Protein AF-0000000079792478 (afdb_homodimer)

pLDDT: mean 86.26, std 19.4, range [16.58, 98.62]

Organism: Elysia chlorotica (NCBI:txid188477)

Nearest PDB structures (foldseek):
  6vft-assembly1_A  TM=9.071E-01  e=2.127E-34  Homo sapiens
  6vft-assembly1_C  TM=8.953E-01  e=1.620E-33  Homo sapiens
  6vft-assembly2_D  TM=9.079E-01  e=6.856E-33  Homo sapiens
  6vft-assembly2_B  TM=9.081E-01  e=6.856E-33  Homo sapiens
  4zi8-assembly1_A  TM=8.948E-01  e=3.406E-32  Mus musculus

Solvent-accessible surface area (backbone atoms only — not comparable to full-atom values): 41039 Å² total; per-residue (Å²): 134,91,74,82,76,78,72,78,75,78,78,78,75,78,73,74,74,72,75,70,74,64,73,77,62,75,70,73,69,68,43,76,44,69,38,78,38,66,41,59,44,67,40,53,55,62,39,76,53,47,42,48,42,67,69,56,44,44,72,79,74,43,53,78,80,45,56,81,43,34,35,40,43,79,71,68,42,79,84,42,68,68,45,43,46,68,39,37,69,62,30,36,29,26,28,63,37,60,41,51,56,52,78,76,42,43,87,42,78,74,38,72,47,72,38,43,30,40,37,31,37,88,84,44,81,51,30,39,35,41,38,34,38,36,52,38,79,62,49,80,53,52,31,38,54,84,62,67,66,35,81,44,82,42,66,32,34,82,50,53,67,49,76,43,77,48,83,58,64,49,36,68,36,57,45,69,45,28,13,72,70,47,76,47,71,51,61,88,54,77,75,36,61,45,78,46,76,44,76,46,92,76,67,48,65,49,35,26,42,27,32,63,41,58,48,48,36,87,84,53,39,67,50,68,37,33,42,34,35,27,30,62,26,76,65,61,38,58,23,77,31,45,35,40,36,39,38,36,84,53,61,80,45,47,32,39,57,81,52,65,64,44,77,31,66,31,48,34,78,53,52,67,66,38,75,54,45,69,51,59,64,51,36,82,34,64,69,50,25,25,40,58,36,33,38,71,35,92,72,46,48,69,68,53,61,57,35,35,47,56,39,38,78,68,24,36,29,25,28,60,35,85,53,90,52,63,65,69,46,70,46,76,44,39,36,30,34,30,27,56,26,84,68,60,35,63,33,72,29,40,36,35,43,32,30,29,51,73,89,69,63,72,78,80,78,77,76,71,82,128,137,74,85,70,75,78,76,77,73,79,80,80,75,76,74,75,72,74,74,70,73,64,73,77,62,76,68,71,70,66,43,77,44,70,38,76,38,67,41,58,44,68,39,52,54,62,38,76,52,47,42,50,43,66,69,55,44,43,71,79,76,43,54,78,81,44,57,81,44,32,36,40,43,78,72,71,45,77,84,41,70,68,44,43,45,68,39,37,68,64,32,36,29,25,27,62,36,60,41,51,57,50,77,75,42,44,87,41,77,73,36,72,48,73,42,46,32,41,36,29,36,86,84,44,80,52,29,40,36,40,38,34,39,36,53,40,80,64,51,81,51,53,32,37,54,84,64,66,65,36,80,44,81,42,67,34,35,82,50,54,66,50,76,42,78,49,84,58,64,49,34,67,35,57,46,70,45,29,13,71,68,47,76,47,73,51,62,89,55,79,76,37,60,44,75,46,76,43,76,45,92,75,69,47,65,49,33,26,42,26,32,63,41,58,48,49,35,86,84,53,39,68,48,70,36,33,42,36,34,28,30,61,26,77,65,61,39,59,24,78,32,46,35,39,35,39,38,36,83,55,60,81,45,48,33,40,59,81,50,65,65,43,78,31,65,31,48,34,78,52,52,68,65,38,74,53,45,68,51,58,62,50,37,81,34,62,67,50,25,24,41,59,36,32,39,70,35,92,70,46,46,70,66,53,60,56,36,36,44,56,38,36,79,68,25,37,28,24,30,60,35,86,53,89,51,65,63,70,47,70,45,76,42,40,35,29,32,30,26,56,26,84,67,60,35,64,32,71,28,40,36,34,41,32,31,31,50,73,89,70,62,72,77,80,76,74,79,70,82,127

Secondary structure (DSSP, 8-state):
------------------------------EEEEEEEEEETTPPTT-EEEEHHHHTTGGGTS-HHHHTT-EEEE-S-TTTTTTEEE-TTT-EEEESS---HHHHHTT-S--EEEEEEEEE-SS-EEEEEEEEEEEEP-S-S--EESSSSEEEEEE-BS--S-EEEE--EE----SGGGS--EEEEEESSTTTEEEEEEE-TTS-EEEEEEE-S-B-TTT--EEEEEEEEE---SS--EEEEEEEEEEEP-S----EES-SEEEEEEETTPPTT-EEEE--EE-SS-GGGG--EEEE-TT--HHHHHHEEE-TTT-EEEE-S-----TT-EEEEEEEEE---SS--EEEEEEEEEEE-GGG----------/------------------------------EEEEEEEEEETTPPTT-EEEEHHHHTTGGGTS-HHHHTT-EEEE-S-TTTTTTEEE-TTT-EEEESS---HHHHHTT-S--EEEEEEEEE-SS-EEEEEEEEEEEE--S-S--EESSSSEEEEEE-BS--S-EEEE--EE----SGGGS--EEEEEESSTTTEEEEEEE-TTS-EEEEEEE-S-B-TTT--EEEEEEEEE---SS--EEEEEEEEEEEP-S----EES-SEEEEEEETTPPTT-EEEE--EE-SS-GGGG--EEEE-TT--HHHHHHEEE-TTT-EEEE-S-----TT-EEEEEEEEE---SS--EEEEEEEEEEE-GGG----------

Foldseek 3Di:
DDDDPDPPPPDPPVPPPPPPPPPPPPPLPADEAEFEWEDEAQPAFFAWGDAPCVRRVCPVQDDPVQQQFKFKDWDDFVLAPQFWDADGRGGIITGHHGDDQCVSVPQDLWDKGWTKMWMATPVGTRHIYIYIYTYDWALPWEWDDPDAAAEAEAEQDQDWFDWAWDAGTFTRTNDQLSTFDDKDKAFPPPPQKDWDWDADPVRGITIIITGHGGDDCLVPFKGKMKMKTWGRGVVIHIDIGIYIYGYAYALPWAWAWPDQEAEWEDELQADFFDFGDFTDTFTSTDDQSTQKFKFWDPVADPVCVQQWGAGGRTRTIGGHDRRPDDFFDKGKTKMKIWGRHVVIHMDIHIYMYGHHHVVPDPPPPPPPDD/DCPPPPPPPPDPPPPPPPPPPPPVPPPLPADEAEFEWEDEAQPAFFAWGDFPCVRRVCPVQDDPVQQQQKFKDWDDDVLAVQFWDADGRGGIITGHHGDDQCVSVPQDLWDKDWTKMWMAGPVGGRHIYIYMYTYDWALPWEWDDPDAAAEAEAEQDQDWFDWDWDAGTFTRTNDQLSTFDDKDKAFPPPPQKDWDWDADPVRGITIIITGHGGDDCLVPFKGKMKMKTWGRGVVIHIDIGIYIYGYAYALPWAWAWPDQEAEWEDELQADFFDFGDFTDTFTSTDDQSTQKFKFWDPPADPVCVQQWGAGGRTRTIGGHDRRPDDFFDKGKTKMKIWGRHVVIHMDIHIYMYGHHHPVPDPPPPPPPPD

Sequence (740 aa):
MAKVHNLNCPVFVICVYVLILMPFHGAIGEMFKHVEFRIKEQAASGTLVGSILEEAELSKEVSPGELSTLNFNIVDDRQFASLFSINSDNGDVHTTAMIDREAVCLMRKECVFDFRVSVTSTQKFVGFVAVRIVIEDINDNYPRFRNNPINLIIPESPNVNVEYKIEGATDPDSDELNSVRKYEMRSSYAGMFELKAEKKLDGSWDLSLLNLQPLDREDKDRYTLYVIAKDEGNPPLSGTATVNIEVTDINDNSPEFTENLYEVPVPEEAAIGAVVGQVKATDLDVGANGNVTYSFSPSVSAQVRDLFTIDPGTGRIRVKSDLRYEAGSTFETIVSANDAGNPPRQSQAFLVLKIVDVGNTAPRVSVSPIMAKVHNLNCPVFVICVYVLILMPFHGAIGEMFKHVEFRIKEQAASGTLVGSILEEAELSKEVSPGELSTLNFNIVDDRQFASLFSINSDNGDVHTTAMIDREAVCLMRKECVFDFRVSVTSTQKFVGFVAVRIVIEDINDNYPRFRNNPINLIIPESPNVNVEYKIEGATDPDSDELNSVRKYEMRSSYAGMFELKAEKKLDGSWDLSLLNLQPLDREDKDRYTLYVIAKDEGNPPLSGTATVNIEVTDINDNSPEFTENLYEVPVPEEAAIGAVVGQVKATDLDVGANGNVTYSFSPSVSAQVRDLFTIDPGTGRIRVKSDLRYEAGSTFETIVSANDAGNPPRQSQAFLVLKIVDVGNTAPRVSVSPI

Radius of gyration: 51.16 Å; Cα contacts (8 Å, |Δi|>4): 1666; chains: 2; bounding box: 130×165×105 Å

InterPro domains:
  IPR002126 Cadherin-like [PF00028] (154-248)
  IPR002126 Cadherin-like [PF00028] (262-355)
  IPR002126 Cadherin-like [PR00205] (82-101)
  IPR002126 Cadherin-like [PR00205] (145-174)
  IPR002126 Cadherin-like [PR00205] (222-234)
  IPR002126 Cadherin-like [PR00205] (236-255)
  IPR002126 Cadherin-like [PR00205] (255-268)
  IPR002126 Cadherin-like [PR00205] (313-339)
  IPR002126 Cadherin-like [PR00205] (347-364)
  IPR002126 Cadherin-like [PS50268] (36-145)
  IPR002126 Cadherin-like [PS50268] (146-257)
  IPR002126 Cadherin-like [PS50268] (258-365)
  IPR002126 Cadherin-like [SM00112] (56-143)
  IPR002126 Cadherin-like [SM00112] (167-255)
  IPR002126 Cadherin-like [SM00112] (279-363)
  IPR013164 Cadherin, N-terminal [PF08266] (35-119)
  IPR015919 Cadherin-like superfamily [SSF49313] (76-157)
  IPR015919 Cadherin-like superfamily [SSF49313] (138-249)
  IPR015919 Cadherin-like superfamily [S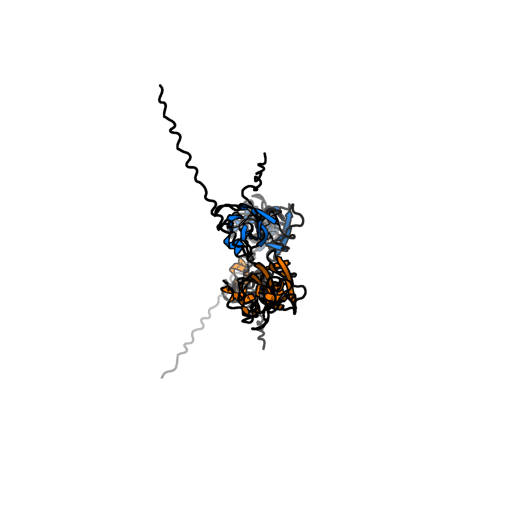SF49313] (245-366)
  IPR020894 Cadherin conserved site [PS00232] (245-255)

Structure (mmCIF, N/CA/C/O backbone):
data_AF-0000000079792478-model_v1
#
loop_
_entity.id
_entity.type
_entity.pdbx_description
1 polymer 'Cadherin domain-containing protein'
#
loop_
_atom_site.group_PDB
_atom_site.id
_atom_site.type_symbol
_atom_site.label_atom_id
_atom_site.label_alt_id
_atom_site.label_comp_id
_atom_site.label_asym_id
_atom_site.label_entity_id
_atom_site.label_seq_id
_atom_site.pdbx_PDB_ins_code
_atom_site.Cartn_x
_atom_site.Cartn_y
_atom_site.Cartn_z
_atom_site.occupancy
_atom_site.B_iso_or_equiv
_atom_site.auth_seq_id
_atom_site.auth_comp_id
_atom_site.auth_asym_id
_atom_site.auth_atom_id
_atom_site.pdbx_PDB_model_num
ATOM 1 N N . MET A 1 1 ? 62.375 79.562 -11.258 1 19.34 1 MET A N 1
ATOM 2 C CA . MET A 1 1 ? 61.969 80.875 -10.805 1 19.34 1 MET A CA 1
ATOM 3 C C . MET A 1 1 ? 61.031 80.812 -9.617 1 19.34 1 MET A C 1
ATOM 5 O O . MET A 1 1 ? 60.438 79.75 -9.375 1 19.34 1 MET A O 1
ATOM 9 N N . ALA A 1 2 ? 60.531 81.938 -9.32 1 17.8 2 ALA A N 1
ATOM 10 C CA . ALA A 1 2 ? 60.125 82.625 -8.102 1 17.8 2 ALA A CA 1
ATOM 11 C C . ALA A 1 2 ? 58.906 82 -7.48 1 17.8 2 ALA A C 1
ATOM 13 O O . ALA A 1 2 ? 57.906 81.75 -8.156 1 17.8 2 ALA A O 1
ATOM 14 N N . LYS A 1 3 ? 59.25 81.438 -6.289 1 21.86 3 LYS A N 1
ATOM 15 C CA . LYS A 1 3 ? 59 80.75 -5.039 1 21.86 3 LYS A CA 1
ATOM 16 C C . LYS A 1 3 ? 57.781 81.375 -4.324 1 21.86 3 LYS A C 1
ATOM 18 O O . LYS A 1 3 ? 56.906 80.625 -3.834 1 21.86 3 LYS A O 1
ATOM 23 N N . VAL A 1 4 ? 57.75 82.688 -3.971 1 23.75 4 VAL A N 1
ATOM 24 C CA . VAL A 1 4 ? 57.406 82.938 -2.572 1 23.75 4 VAL A CA 1
ATOM 25 C C . VAL A 1 4 ? 55.906 83.188 -2.465 1 23.75 4 VAL A C 1
ATOM 27 O O . VAL A 1 4 ? 55.375 84.125 -3.045 1 23.75 4 VAL A O 1
ATOM 30 N N . HIS A 1 5 ? 55.094 82.125 -2.387 1 25.31 5 HIS A N 1
ATOM 31 C CA . HIS A 1 5 ? 53.656 82.062 -2.285 1 25.31 5 HIS A CA 1
ATOM 32 C C . HIS A 1 5 ? 53.156 82.812 -1.071 1 25.31 5 HIS A C 1
ATOM 34 O O . HIS A 1 5 ? 53.562 82.562 0.056 1 25.31 5 HIS A O 1
ATOM 40 N N . ASN A 1 6 ? 53.094 84.188 -1.291 1 22.09 6 ASN A N 1
ATOM 41 C CA . ASN A 1 6 ? 52.781 85.188 -0.249 1 22.09 6 ASN A CA 1
ATOM 42 C C . ASN A 1 6 ? 51.594 84.688 0.608 1 22.09 6 ASN A C 1
ATOM 44 O O . ASN A 1 6 ? 50.625 84.188 0.086 1 22.09 6 ASN A O 1
ATOM 48 N N . LEU A 1 7 ? 51.812 84.5 1.947 1 26.91 7 LEU A N 1
ATOM 49 C CA . LEU A 1 7 ? 51.312 84 3.238 1 26.91 7 LEU A CA 1
ATOM 50 C C . LEU A 1 7 ? 50.188 84.875 3.73 1 26.91 7 LEU A C 1
ATOM 52 O O . LEU A 1 7 ? 50.406 85.875 4.457 1 26.91 7 LEU A O 1
ATOM 56 N N . ASN A 1 8 ? 49.531 85.688 2.684 1 25.39 8 ASN A N 1
ATOM 57 C CA . ASN A 1 8 ? 48.812 86.75 3.402 1 25.39 8 ASN A CA 1
ATOM 58 C C . ASN A 1 8 ? 47.906 86.125 4.492 1 25.39 8 ASN A C 1
ATOM 60 O O . ASN A 1 8 ? 47.281 85.125 4.293 1 25.39 8 ASN A O 1
ATOM 64 N N . CYS A 1 9 ? 48.188 86.438 5.766 1 25.25 9 CYS A N 1
ATOM 65 C CA . CYS A 1 9 ? 47.812 86.125 7.125 1 25.25 9 CYS A CA 1
ATOM 66 C C . CYS A 1 9 ? 46.312 86.438 7.355 1 25.25 9 CYS A C 1
ATOM 68 O O . CYS A 1 9 ? 45.906 87.562 7.234 1 25.25 9 CYS A O 1
ATOM 70 N N . PRO A 1 10 ? 45.406 85.562 6.863 1 28.14 10 PRO A N 1
ATOM 71 C CA . PRO A 1 10 ? 43.969 85.875 6.98 1 28.14 10 PRO A CA 1
ATOM 72 C C . PRO A 1 10 ? 43.594 86.312 8.398 1 28.14 10 PRO A C 1
ATOM 74 O O . PRO A 1 10 ? 44.188 85.812 9.367 1 28.14 10 PRO A O 1
ATOM 77 N N . VAL A 1 11 ? 43.25 87.625 8.586 1 31.31 11 VAL A N 1
ATOM 78 C CA . VAL A 1 11 ? 42.812 88.375 9.773 1 31.31 11 VAL A CA 1
ATOM 79 C C . VAL A 1 11 ? 41.781 87.5 10.531 1 31.31 11 VAL A C 1
ATOM 81 O O . VAL A 1 11 ? 40.938 86.875 9.914 1 31.31 11 VAL A O 1
ATOM 84 N N . PHE A 1 12 ? 42.094 87.188 11.781 1 29.05 12 PHE A N 1
ATOM 85 C CA . PHE A 1 12 ? 41.438 86.438 12.875 1 29.05 12 PHE A CA 1
ATOM 86 C C . PHE A 1 12 ? 40.125 87.125 13.266 1 29.05 12 PHE A C 1
ATOM 88 O O . PHE A 1 12 ? 40.125 88.25 13.852 1 29.05 12 PHE A O 1
ATOM 95 N N . VAL A 1 13 ? 39.188 87.312 12.312 1 29.23 13 VAL A N 1
ATOM 96 C CA . VAL A 1 13 ? 37.969 88 12.789 1 29.23 13 VAL A CA 1
ATOM 97 C C . VAL A 1 13 ? 37.438 87.25 14.016 1 29.23 13 VAL A C 1
ATOM 99 O O . VAL A 1 13 ? 37.219 86 13.977 1 29.23 13 VAL A O 1
ATOM 102 N N . ILE A 1 14 ? 37.75 87.812 15.195 1 29.61 14 ILE A N 1
ATOM 103 C CA . ILE A 1 14 ? 37.25 87.312 16.484 1 29.61 14 ILE A CA 1
ATOM 104 C C . ILE A 1 14 ? 35.719 87.25 16.453 1 29.61 14 ILE A C 1
ATOM 106 O O . ILE A 1 14 ? 35.031 88.25 16.234 1 29.61 14 ILE A O 1
ATOM 110 N N . CYS A 1 15 ? 35.188 86.188 15.789 1 27.81 15 CYS A N 1
ATOM 111 C CA . CYS A 1 15 ? 33.75 86 15.859 1 27.81 15 CYS A CA 1
ATOM 112 C C . CYS A 1 15 ? 33.25 86 17.297 1 27.81 15 CYS A C 1
ATOM 114 O O . CYS A 1 15 ? 33.656 85.125 18.094 1 27.81 15 CYS A O 1
ATOM 116 N N . VAL A 1 16 ? 33.156 87.188 17.844 1 32.28 16 VAL A N 1
ATOM 117 C CA . VAL A 1 16 ? 32.5 87.375 19.141 1 32.28 16 VAL A CA 1
ATOM 118 C C . VAL A 1 16 ? 31.234 86.5 19.172 1 32.28 16 VAL A C 1
ATOM 120 O O . VAL A 1 16 ? 30.312 86.75 18.391 1 32.28 16 VAL A O 1
ATOM 123 N N . TYR A 1 17 ? 31.391 85.25 19.516 1 29.89 17 TYR A N 1
ATOM 124 C CA . TYR A 1 17 ? 30.234 84.375 19.828 1 29.89 17 TYR A CA 1
ATOM 125 C C . TYR A 1 17 ? 29.344 85.062 20.875 1 29.89 17 TYR A C 1
ATOM 127 O O . TYR A 1 17 ? 29.766 85.25 22.016 1 29.89 17 TYR A O 1
ATOM 135 N N . VAL A 1 18 ? 28.656 86.125 20.453 1 34.81 18 VAL A N 1
ATOM 136 C CA . VAL A 1 18 ? 27.641 86.562 21.406 1 34.81 18 VAL A CA 1
ATOM 137 C C . VAL A 1 18 ? 26.859 85.375 21.938 1 34.81 18 VAL A C 1
ATOM 139 O O . VAL A 1 18 ? 26.219 84.688 21.172 1 34.81 18 VAL A O 1
ATOM 142 N N . LEU A 1 19 ? 27.312 84.875 23.062 1 32.97 19 LEU A N 1
ATOM 143 C CA . LEU A 1 19 ? 26.5 83.938 23.859 1 32.97 19 LEU A CA 1
ATOM 144 C C . LEU A 1 19 ? 25.078 84.5 24.047 1 32.97 19 LEU A C 1
ATOM 146 O O . LEU A 1 19 ? 24.875 85.5 24.734 1 32.97 19 LEU A O 1
ATOM 150 N N . ILE A 1 20 ? 24.375 84.625 22.953 1 35.34 20 ILE A N 1
ATOM 151 C CA . ILE A 1 20 ? 22.969 84.875 23.203 1 35.34 20 ILE A CA 1
ATOM 152 C C . ILE A 1 20 ? 22.453 83.938 24.312 1 35.34 20 ILE A C 1
ATOM 154 O O . ILE A 1 20 ? 22.453 82.75 24.156 1 35.34 20 ILE A O 1
ATOM 158 N N . LEU A 1 21 ? 22.672 84.375 25.562 1 34.94 21 LEU A N 1
ATOM 159 C CA . LEU A 1 21 ? 21.938 83.75 26.672 1 34.94 21 LEU A CA 1
ATOM 160 C C . LEU A 1 21 ? 20.484 83.5 26.281 1 34.94 21 LEU A C 1
ATOM 162 O O . LEU A 1 21 ? 19.703 84.438 26.094 1 34.94 21 LEU A O 1
ATOM 166 N N . MET A 1 22 ? 20.281 82.562 25.406 1 37.59 22 MET A N 1
ATOM 167 C CA . MET A 1 22 ? 18.875 82.25 25.328 1 37.59 22 MET A CA 1
ATOM 168 C C . MET A 1 22 ? 18.266 82.062 26.734 1 37.59 22 MET A C 1
ATOM 170 O O . MET A 1 22 ? 18.844 81.438 27.594 1 37.59 22 MET A O 1
ATOM 174 N N . PRO A 1 23 ? 17.531 83.062 27.219 1 41.12 23 PRO A N 1
ATOM 175 C CA . PRO A 1 23 ? 16.906 82.812 28.516 1 41.12 23 PRO A CA 1
ATOM 176 C C . PRO A 1 23 ? 16.469 81.375 28.672 1 41.12 23 PRO A C 1
ATOM 178 O O . PRO A 1 23 ? 16.016 80.75 27.703 1 41.12 23 PRO A O 1
ATOM 181 N N . PHE A 1 24 ? 17.172 80.625 29.5 1 38.22 24 PHE A N 1
ATOM 182 C CA . PHE A 1 24 ? 16.562 79.438 29.984 1 38.22 24 PHE A CA 1
ATOM 183 C C . PHE A 1 24 ? 15.086 79.625 30.281 1 38.22 24 PHE A C 1
ATOM 185 O O . PHE A 1 24 ? 14.727 80.25 31.281 1 38.22 24 PHE A O 1
ATOM 192 N N . HIS A 1 25 ? 14.32 80.062 29.391 1 39.28 25 HIS A N 1
ATOM 193 C CA . HIS A 1 25 ? 12.93 79.812 29.75 1 39.28 25 HIS A CA 1
ATOM 194 C C . HIS A 1 25 ? 12.758 78.5 30.516 1 39.28 25 HIS A C 1
ATOM 196 O O . HIS A 1 25 ? 13.406 77.5 30.188 1 39.28 25 HIS A O 1
ATOM 202 N N . GLY A 1 26 ? 12.5 78.562 31.781 1 39.72 26 GLY A N 1
ATOM 203 C CA . GLY A 1 26 ? 12.047 77.375 32.562 1 39.72 26 GLY A CA 1
ATOM 204 C C . GLY A 1 26 ? 11.391 76.312 31.734 1 39.72 26 GLY A C 1
ATOM 205 O O . GLY A 1 26 ? 10.414 76.562 31.016 1 39.72 26 GLY A O 1
ATOM 206 N N . ALA A 1 27 ? 12.125 75.5 31.141 1 45.47 27 ALA A N 1
ATOM 207 C CA . ALA A 1 27 ? 11.594 74.25 30.594 1 45.47 27 ALA A CA 1
ATOM 208 C C . ALA A 1 27 ? 10.391 73.812 31.406 1 45.47 27 ALA A C 1
ATOM 210 O O . ALA A 1 27 ? 10.539 73.312 32.531 1 45.47 27 ALA A O 1
ATOM 211 N N . ILE A 1 28 ? 9.375 74.562 31.594 1 47.78 28 ILE A N 1
ATOM 212 C CA . ILE A 1 28 ? 8.195 73.875 32.125 1 47.78 28 ILE A CA 1
ATOM 213 C C . ILE A 1 28 ? 8.18 72.438 31.641 1 47.78 28 ILE A C 1
ATOM 215 O O . ILE A 1 28 ? 8.156 72.188 30.438 1 47.78 28 ILE A O 1
ATOM 219 N N . GLY A 1 29 ? 8.914 71.625 32.25 1 56.91 29 GLY A N 1
ATOM 220 C CA . GLY A 1 29 ? 9.039 70.188 32.031 1 56.91 29 GLY A CA 1
ATOM 221 C C . GLY A 1 29 ? 7.762 69.5 31.516 1 56.91 29 GLY A C 1
ATOM 222 O O . GLY A 1 29 ? 6.73 69.562 32.188 1 56.91 29 GLY A O 1
ATOM 223 N N . GLU A 1 30 ? 7.668 69.5 30.25 1 74.31 30 GLU A N 1
ATOM 224 C CA . GLU A 1 30 ? 6.551 68.812 29.609 1 74.31 30 GLU A CA 1
ATOM 225 C C . GLU A 1 30 ? 6.34 67.438 30.219 1 74.31 30 GLU A C 1
ATOM 227 O O . GLU A 1 30 ? 7.293 66.625 30.406 1 74.31 30 GLU A O 1
ATOM 232 N N . MET A 1 31 ? 5.18 67.188 30.875 1 82.81 31 MET A N 1
ATOM 233 C CA . MET A 1 31 ? 4.797 65.938 31.469 1 82.81 31 MET A CA 1
ATOM 234 C C . MET A 1 31 ? 4.625 64.875 30.391 1 82.81 31 MET A C 1
ATOM 236 O O . MET A 1 31 ? 4.141 65.125 29.297 1 82.81 31 MET A O 1
ATOM 240 N N . PHE A 1 32 ? 5.336 63.75 30.516 1 85.88 32 PHE A N 1
ATOM 241 C CA . PHE A 1 32 ? 5.07 62.562 29.703 1 85.88 32 PHE A CA 1
ATOM 242 C C . PHE A 1 32 ? 4.652 61.406 30.578 1 85.88 32 PHE A C 1
ATOM 244 O O . PHE A 1 32 ? 5.41 60.969 31.438 1 85.88 32 PHE A O 1
ATOM 251 N N . LYS A 1 33 ? 3.377 61.031 30.531 1 94.12 33 LYS A N 1
ATOM 252 C CA . LYS A 1 33 ? 2.832 59.875 31.281 1 94.12 33 LYS A CA 1
ATOM 253 C C . LYS A 1 33 ? 2.354 58.781 30.344 1 94.12 33 LYS A C 1
ATOM 255 O O . LYS A 1 33 ? 2.184 59.031 29.141 1 94.12 33 LYS A O 1
ATOM 260 N N . HIS A 1 34 ? 2.342 57.625 30.906 1 95.25 34 HIS A N 1
ATOM 261 C CA . HIS A 1 34 ? 1.816 56.5 30.172 1 95.25 34 HIS A CA 1
ATOM 262 C C . HIS A 1 34 ? 0.675 55.812 30.938 1 95.25 34 HIS A C 1
ATOM 264 O O . HIS A 1 34 ? 0.744 55.656 32.156 1 95.25 34 HIS A O 1
ATOM 270 N N . VAL A 1 35 ? -0.409 55.594 30.172 1 96.5 35 VAL A N 1
ATOM 271 C CA . VAL A 1 35 ? -1.519 54.875 30.781 1 96.5 35 VAL A CA 1
ATOM 272 C C . VAL A 1 35 ? -1.908 53.688 29.906 1 96.5 35 VAL A C 1
ATOM 274 O O . VAL A 1 35 ? -1.789 53.75 28.688 1 96.5 35 VAL A O 1
ATOM 277 N N . GLU A 1 36 ? -2.311 52.625 30.531 1 96.5 36 GLU A N 1
ATOM 278 C CA . GLU A 1 36 ? -2.795 51.406 29.844 1 96.5 36 GLU A CA 1
ATOM 279 C C . GLU A 1 36 ? -4.199 51.031 30.312 1 96.5 36 GLU A C 1
ATOM 281 O O . GLU A 1 36 ? -4.465 51 31.516 1 96.5 36 GLU A O 1
ATOM 286 N N . PHE A 1 37 ? -5.078 50.969 29.328 1 96.62 37 PHE A N 1
ATOM 287 C CA . PHE A 1 37 ? -6.426 50.469 29.609 1 96.62 37 PHE A CA 1
ATOM 288 C C . PHE A 1 37 ? -6.66 49.125 28.984 1 96.62 37 PHE A C 1
ATOM 290 O O . PHE A 1 37 ? -6.027 48.75 27.984 1 96.62 37 PHE A O 1
ATOM 297 N N . ARG A 1 38 ? -7.535 48.344 29.625 1 96.25 38 ARG A N 1
ATOM 298 C CA . ARG A 1 38 ? -7.953 47.062 29.094 1 96.25 38 ARG A CA 1
ATOM 299 C C . ARG A 1 38 ? -9.469 47 28.953 1 96.25 38 ARG A C 1
ATOM 301 O O . ARG A 1 38 ? -10.203 47.469 29.828 1 96.25 38 ARG A O 1
ATOM 308 N N . ILE A 1 39 ? -9.844 46.5 27.812 1 95.44 39 ILE A N 1
ATOM 309 C CA . ILE A 1 39 ? -11.273 46.344 27.594 1 95.44 39 ILE A CA 1
ATOM 310 C C . ILE A 1 39 ? -11.531 45.031 26.844 1 95.44 39 ILE A C 1
ATOM 312 O O . ILE A 1 39 ? -10.75 44.656 25.969 1 95.44 39 ILE A O 1
ATOM 316 N N . LYS A 1 40 ? -12.648 44.312 27.234 1 95.06 40 LYS A N 1
ATOM 317 C CA . LYS A 1 40 ? -13.047 43.125 26.5 1 95.06 40 LYS A CA 1
ATOM 318 C C . LYS A 1 40 ? -13.719 43.5 25.172 1 95.06 40 LYS A C 1
ATOM 320 O O . LYS A 1 40 ? -14.453 44.469 25.094 1 95.06 40 LYS A O 1
ATOM 325 N N . GLU A 1 41 ? -13.422 42.719 24.203 1 94.12 41 GLU A N 1
ATOM 326 C CA . GLU A 1 41 ? -14.164 42.938 22.953 1 94.12 41 GLU A CA 1
ATOM 327 C C . GLU A 1 41 ? -15.664 42.75 23.172 1 94.12 41 GLU A C 1
ATOM 329 O O . GLU A 1 41 ? -16.094 42.281 24.234 1 94.12 41 GLU A O 1
ATOM 334 N N . GLN A 1 42 ? -16.516 43.188 22.203 1 93.25 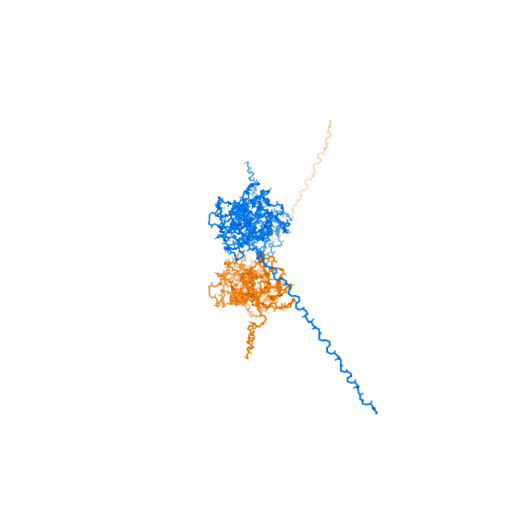42 GLN A N 1
ATOM 335 C CA . GLN A 1 42 ? -17.969 43.094 22.172 1 93.25 42 GLN A CA 1
ATOM 336 C C . GLN A 1 42 ? -18.594 44.031 23.219 1 93.25 42 GLN A C 1
ATOM 338 O O . GLN A 1 42 ? -19.781 43.906 23.547 1 93.25 42 GLN A O 1
ATOM 343 N N . ALA A 1 43 ? -17.688 44.812 23.812 1 93.19 43 ALA A N 1
ATOM 344 C CA . ALA A 1 43 ? -18.281 45.875 24.625 1 93.19 43 ALA A CA 1
ATOM 345 C C . ALA A 1 43 ? -19.109 46.812 23.766 1 93.19 43 ALA A C 1
ATOM 347 O O . ALA A 1 43 ? -18.734 47.156 22.641 1 93.19 43 ALA A O 1
ATOM 348 N N . ALA A 1 44 ? -20.188 47.25 24.281 1 93.5 44 ALA A N 1
ATOM 349 C CA . ALA A 1 44 ? -21.109 48.094 23.516 1 93.5 44 ALA A CA 1
ATOM 350 C C . ALA A 1 44 ? -20.5 49.469 23.219 1 93.5 44 ALA A C 1
ATOM 352 O O . ALA A 1 44 ? -19.578 49.906 23.906 1 93.5 44 ALA A O 1
ATOM 353 N N . SER A 1 45 ? -21 50.062 22.156 1 93.25 45 SER A N 1
ATOM 354 C CA . SER A 1 45 ? -20.625 51.469 21.906 1 93.25 45 SER A CA 1
ATOM 355 C C . SER A 1 45 ? -20.953 52.344 23.094 1 93.25 45 SER A C 1
ATOM 357 O O . SER A 1 45 ? -22.016 52.219 23.719 1 93.25 45 SER A O 1
ATOM 359 N N . GLY A 1 46 ? -20.062 53.188 23.375 1 94.25 46 GLY A N 1
ATOM 360 C CA . GLY A 1 46 ? -20.266 54.094 24.469 1 94.25 46 GLY A CA 1
ATOM 361 C C . GLY A 1 46 ? -19.719 53.594 25.797 1 94.25 46 GLY A C 1
ATOM 362 O O . GLY A 1 46 ? -19.828 54.281 26.812 1 94.25 46 GLY A O 1
ATOM 363 N N . THR A 1 47 ? -19.188 52.469 25.797 1 95.75 47 THR A N 1
ATOM 364 C CA . THR A 1 47 ? -18.641 51.875 27.016 1 95.75 47 THR A CA 1
ATOM 365 C C . THR A 1 47 ? -17.406 52.656 27.484 1 95.75 47 THR A C 1
ATOM 367 O O . THR A 1 47 ? -16.562 53.031 26.672 1 95.75 47 THR A O 1
ATOM 370 N N . LEU A 1 48 ? -17.328 52.969 28.766 1 96.88 48 LEU A N 1
ATOM 371 C CA . LEU A 1 48 ? -16.172 53.625 29.344 1 96.88 48 LEU A CA 1
ATOM 372 C C . LEU A 1 48 ? -14.977 52.688 29.406 1 96.88 48 LEU A C 1
ATOM 374 O O . LEU A 1 48 ? -15.055 51.625 30.016 1 96.88 48 LEU A O 1
ATOM 378 N N . VAL A 1 49 ? -13.984 53.031 28.781 1 96.44 49 VAL A N 1
ATOM 379 C CA . VAL A 1 49 ? -12.758 52.25 28.766 1 96.44 49 VAL A CA 1
ATOM 380 C C . VAL A 1 49 ? -11.906 52.625 29.984 1 96.44 49 VAL A C 1
ATOM 382 O O . VAL A 1 49 ? -11.375 51.75 30.672 1 96.44 49 VAL A O 1
ATOM 385 N N . GLY A 1 50 ? -11.742 53.875 30.203 1 96.62 50 GLY A N 1
ATOM 386 C CA . GLY A 1 50 ? -11 54.406 31.328 1 96.62 50 GLY A CA 1
ATOM 387 C C . GLY A 1 50 ? -10.898 55.938 31.312 1 96.62 50 GLY A C 1
ATOM 388 O O . GLY A 1 50 ? -11.336 56.562 30.359 1 96.62 50 GLY A O 1
ATOM 389 N N . SER A 1 51 ? -10.352 56.469 32.438 1 96.81 51 SER A N 1
ATOM 390 C CA . SER A 1 51 ? -10.148 57.906 32.562 1 96.81 51 SER A CA 1
ATOM 391 C C . SER A 1 51 ? -8.664 58.25 32.562 1 96.81 51 SER A C 1
ATOM 393 O O . SER A 1 51 ? -7.934 57.875 33.469 1 96.81 51 SER A O 1
ATOM 395 N N . ILE A 1 52 ? -8.297 59.031 31.625 1 96 52 ILE A N 1
ATOM 396 C CA . ILE A 1 52 ? -6.906 59.469 31.531 1 96 52 ILE A CA 1
ATOM 397 C C . ILE A 1 52 ? -6.543 60.312 32.75 1 96 52 ILE A C 1
ATOM 399 O O . ILE A 1 52 ? -5.457 60.156 33.312 1 96 52 ILE A O 1
ATOM 403 N N . LEU A 1 53 ? -7.48 61.156 33.156 1 95.31 53 LEU A N 1
ATOM 404 C CA . LEU A 1 53 ? -7.266 62.031 34.281 1 95.31 53 LEU A CA 1
ATOM 405 C C . LEU A 1 53 ? -6.891 61.25 35.531 1 95.31 53 LEU A C 1
ATOM 407 O O . LEU A 1 53 ? -5.93 61.562 36.219 1 95.31 53 LEU A O 1
ATOM 411 N N . GLU A 1 54 ? -7.66 60.281 35.781 1 95.12 54 GLU A N 1
ATOM 412 C CA . GLU A 1 54 ? -7.477 59.469 36.969 1 95.12 54 GLU A CA 1
ATOM 413 C C . GLU A 1 54 ? -6.238 58.562 36.844 1 95.12 54 GLU A C 1
ATOM 415 O O . GLU A 1 54 ? -5.41 58.531 37.781 1 95.12 54 GLU A O 1
ATOM 420 N N . GLU A 1 55 ? -6.082 57.875 35.75 1 96 55 GLU A N 1
ATOM 421 C CA . GLU A 1 55 ? -5.039 56.875 35.594 1 96 55 GLU A CA 1
ATOM 422 C C . GLU A 1 55 ? -3.658 57.531 35.5 1 96 55 GLU A C 1
ATOM 424 O O . GLU A 1 55 ? -2.668 56.969 35.969 1 96 55 GLU A O 1
ATOM 429 N N . ALA A 1 56 ? -3.623 58.625 34.875 1 94.88 56 ALA A N 1
ATOM 430 C CA . ALA A 1 56 ? -2.355 59.344 34.75 1 94.88 56 ALA A CA 1
ATOM 431 C C . ALA A 1 56 ? -2.09 60.219 36 1 94.88 56 ALA A C 1
ATOM 433 O O . ALA A 1 56 ? -1.054 60.875 36.062 1 94.88 56 ALA A O 1
ATOM 434 N N . GLU A 1 57 ? -3.029 60.312 36.906 1 93.5 57 GLU A N 1
ATOM 435 C CA . GLU A 1 57 ? -2.912 61.125 38.125 1 93.5 57 GLU A CA 1
ATOM 436 C C . GLU A 1 57 ? -2.578 62.562 37.812 1 93.5 57 GLU A C 1
ATOM 438 O O . GLU A 1 57 ? -1.637 63.125 38.375 1 93.5 57 GLU A O 1
ATOM 443 N N . LEU A 1 58 ? -3.301 63.062 37.031 1 92.56 58 LEU A N 1
ATOM 444 C CA . LEU A 1 58 ? -3.002 64.438 36.562 1 92.56 58 LEU A CA 1
ATOM 445 C C . LEU A 1 58 ? -3.273 65.438 37.688 1 92.56 58 LEU A C 1
ATOM 447 O O . LEU A 1 58 ? -2.773 66.562 37.625 1 92.56 58 LEU A O 1
ATOM 451 N N . SER A 1 59 ? -4.074 65.125 38.656 1 89.5 59 SER A N 1
ATOM 452 C CA . SER A 1 59 ? -4.352 66 39.781 1 89.5 59 SER A CA 1
ATOM 453 C C . SER A 1 59 ? -3.074 66.375 40.562 1 89.5 59 SER A C 1
ATOM 455 O O . SER A 1 59 ? -3.016 67.375 41.25 1 89.5 59 SER A O 1
ATOM 457 N N . LYS A 1 60 ? -2.145 65.5 40.344 1 90.62 60 LYS A N 1
ATOM 458 C CA . LYS A 1 60 ? -0.877 65.75 41.031 1 90.62 60 LYS A CA 1
ATOM 459 C C . LYS A 1 60 ? 0.051 66.625 40.219 1 90.62 60 LYS A C 1
ATOM 461 O O . LYS A 1 60 ? 1.079 67.062 40.688 1 90.62 60 LYS A O 1
ATOM 466 N N . GLU A 1 61 ? -0.414 66.75 39 1 87.75 61 GLU A N 1
ATOM 467 C CA . GLU A 1 61 ? 0.479 67.438 38.094 1 87.75 61 GLU A CA 1
ATOM 468 C C . GLU A 1 61 ? 0.057 68.875 37.906 1 87.75 61 GLU A C 1
ATOM 470 O O . GLU A 1 61 ? 0.844 69.75 37.438 1 87.75 61 GLU A O 1
ATOM 475 N N . VAL A 1 62 ? -1.179 69.188 38.281 1 88.06 62 VAL A N 1
ATOM 476 C CA . VAL A 1 62 ? -1.686 70.5 38.094 1 88.06 62 VAL A CA 1
ATOM 477 C C . VAL A 1 62 ? -2.305 71.062 39.375 1 88.06 62 VAL A C 1
ATOM 479 O O . VAL A 1 62 ? -2.639 70.25 40.281 1 88.06 62 VAL A O 1
ATOM 482 N N . SER A 1 63 ? -2.496 72.375 39.438 1 88.25 63 SER A N 1
ATOM 483 C CA . SER A 1 63 ? -3.137 72.938 40.625 1 88.25 63 SER A CA 1
ATOM 484 C C . SER A 1 63 ? -4.633 72.625 40.656 1 88.25 63 SER A C 1
ATOM 486 O O . SER A 1 63 ? -5.227 72.312 39.625 1 88.25 63 SER A O 1
ATOM 488 N N . PRO A 1 64 ? -5.234 72.75 41.812 1 88.25 64 PRO A N 1
ATOM 489 C CA . PRO A 1 64 ? -6.672 72.5 41.906 1 88.25 64 PRO A CA 1
ATOM 490 C C . PRO A 1 64 ? -7.492 73.438 41 1 88.25 64 PRO A C 1
ATOM 492 O O . PRO A 1 64 ? -8.516 73 40.469 1 88.25 64 PRO A O 1
ATOM 495 N N . GLY A 1 65 ? -7.07 74.625 40.875 1 86.31 65 GLY A N 1
ATOM 496 C CA . GLY A 1 65 ? -7.77 75.562 40 1 86.31 65 GLY A CA 1
ATOM 497 C C . GLY A 1 65 ? -7.66 75.188 38.531 1 86.31 65 GLY A C 1
ATOM 498 O O . GLY A 1 65 ? -8.594 75.438 37.75 1 86.31 65 GLY A O 1
ATOM 499 N N . GLU A 1 66 ? -6.547 74.625 38.25 1 88.94 66 GLU A N 1
ATOM 500 C CA . GLU A 1 66 ? -6.297 74.25 36.875 1 88.94 66 GLU A CA 1
ATOM 501 C C . GLU A 1 66 ? -6.992 72.938 36.5 1 88.94 66 GLU A C 1
ATOM 503 O O . GLU A 1 66 ? -7.27 72.625 35.344 1 88.94 66 GLU A O 1
ATOM 508 N N . LEU A 1 67 ? -7.266 72.125 37.438 1 90.38 67 LEU A N 1
ATOM 509 C CA . LEU A 1 67 ? -7.805 70.812 37.219 1 90.38 67 LEU A CA 1
ATOM 510 C C . LEU A 1 67 ? -9.148 70.875 36.5 1 90.38 67 LEU A C 1
ATOM 512 O O . LEU A 1 67 ? -9.422 70.062 35.625 1 90.38 67 LEU A O 1
ATOM 516 N N . SER A 1 68 ? -9.922 71.875 36.844 1 89.06 68 SER A N 1
ATOM 517 C CA . SER A 1 68 ? -11.266 71.938 36.281 1 89.06 68 SER A CA 1
ATOM 518 C C . SER A 1 68 ? -11.242 72.562 34.875 1 89.06 68 SER A C 1
ATOM 520 O O . SER A 1 68 ? -12.25 72.5 34.156 1 89.06 68 SER A O 1
ATOM 522 N N . THR A 1 69 ? -10.055 73 34.406 1 92.75 69 THR A N 1
ATOM 523 C CA . THR A 1 69 ? -9.984 73.625 33.125 1 92.75 69 THR A CA 1
ATOM 524 C C . THR A 1 69 ? -9.219 72.75 32.125 1 92.75 69 THR A C 1
ATOM 526 O O . THR A 1 69 ? -8.891 73.188 31.016 1 92.75 69 THR A O 1
ATOM 529 N N . LEU A 1 70 ? -8.922 71.562 32.562 1 94.31 70 LEU A N 1
ATOM 530 C CA . LEU A 1 70 ? -8.141 70.688 31.688 1 94.31 70 LEU A CA 1
ATOM 531 C C . LEU A 1 70 ? -8.93 70.375 30.438 1 94.31 70 LEU A C 1
ATOM 533 O O . LEU A 1 70 ? -10.148 70.188 30.5 1 94.31 70 LEU A O 1
ATOM 537 N N . ASN A 1 71 ? -8.156 70.312 29.312 1 95.94 71 ASN A N 1
ATOM 538 C CA . ASN A 1 71 ? -8.695 69.875 28.031 1 95.94 71 ASN A CA 1
ATOM 539 C C . ASN A 1 71 ? -7.852 68.75 27.391 1 95.94 71 ASN A C 1
ATOM 541 O O . ASN A 1 71 ? -6.621 68.812 27.422 1 95.94 71 ASN A O 1
ATOM 545 N N . PHE A 1 72 ? -8.547 67.812 26.906 1 94.88 72 PHE A N 1
ATOM 546 C CA . PHE A 1 72 ? -7.902 66.625 26.344 1 94.88 72 PHE A CA 1
ATOM 547 C C . PHE A 1 72 ? -8.156 66.5 24.844 1 94.88 72 PHE A C 1
ATOM 549 O O . PHE A 1 72 ? -9.312 66.5 24.406 1 94.88 72 PHE A O 1
ATOM 556 N N . ASN A 1 73 ? -7.066 66.312 24.047 1 91.5 73 ASN A N 1
ATOM 557 C CA . ASN A 1 73 ? -7.203 66.125 22.609 1 91.5 73 ASN A CA 1
ATOM 558 C C . ASN A 1 73 ? -6.293 65.062 22.062 1 91.5 73 ASN A C 1
ATOM 560 O O . ASN A 1 73 ? -5.148 64.938 22.5 1 91.5 73 ASN A O 1
ATOM 564 N N . ILE A 1 74 ? -6.844 64.312 21.125 1 89.25 74 ILE A N 1
ATOM 565 C CA . ILE A 1 74 ? -6.043 63.25 20.469 1 89.25 74 ILE A CA 1
ATOM 566 C C . ILE A 1 74 ? -5.121 63.875 19.438 1 89.25 74 ILE A C 1
ATOM 568 O O . ILE A 1 74 ? -5.559 64.688 18.625 1 89.25 74 ILE A O 1
ATOM 572 N N . VAL A 1 75 ? -3.887 63.625 19.406 1 84.25 75 VAL A N 1
ATOM 573 C CA . VAL A 1 75 ? -2.936 64.25 18.484 1 84.25 75 VAL A CA 1
ATOM 574 C C . VAL A 1 75 ? -2.846 63.438 17.203 1 84.25 75 VAL A C 1
ATOM 576 O O . VAL A 1 75 ? -2.83 64 16.109 1 84.25 75 VAL A O 1
ATOM 579 N N . ASP A 1 76 ? -2.422 62.125 16.953 1 65.81 76 ASP A N 1
ATOM 580 C CA . ASP A 1 76 ? -2.084 61.406 15.711 1 65.81 76 ASP A CA 1
ATOM 581 C C . ASP A 1 76 ? -2.836 60.094 15.609 1 65.81 76 ASP A C 1
ATOM 583 O O . ASP A 1 76 ? -2.387 59.062 16.141 1 65.81 76 ASP A O 1
ATOM 587 N N . ASP A 1 77 ? -4.148 60.031 15.555 1 60.34 77 ASP A N 1
ATOM 588 C CA . ASP A 1 77 ? -4.312 58.594 15.734 1 60.34 77 ASP A CA 1
ATOM 589 C C . ASP A 1 77 ? -5.305 58.031 14.727 1 60.34 77 ASP A C 1
ATOM 591 O O . ASP A 1 77 ? -6.457 57.75 15.07 1 60.34 77 ASP A O 1
ATOM 595 N N . ARG A 1 78 ? -5.012 58.094 13.461 1 61.47 78 ARG A N 1
ATOM 596 C CA . ARG A 1 78 ? -5.906 57.594 12.414 1 61.47 78 ARG A CA 1
ATOM 597 C C . ARG A 1 78 ? -6.543 56.281 12.805 1 61.47 78 ARG A C 1
ATOM 599 O O . ARG A 1 78 ? -7.723 56.031 12.531 1 61.47 78 ARG A O 1
ATOM 606 N N . GLN A 1 79 ? -5.867 55.375 13.414 1 61.31 79 GLN A N 1
ATOM 607 C CA . GLN A 1 79 ? -6.434 54.031 13.656 1 61.31 79 GLN A CA 1
ATOM 608 C C . GLN A 1 79 ? -7.445 54.062 14.797 1 61.31 79 GLN A C 1
ATOM 610 O O . GLN A 1 79 ? -8.328 53.219 14.875 1 61.31 79 GLN A O 1
ATOM 615 N N . PHE A 1 80 ? -7.359 55.219 15.586 1 62 80 PHE A N 1
ATOM 616 C CA . PHE A 1 80 ? -8.133 55.375 16.812 1 62 80 PHE A CA 1
ATOM 617 C C . PHE A 1 80 ? -9.5 56 16.5 1 62 80 PHE A C 1
ATOM 619 O O . PHE A 1 80 ? -10.484 55.688 17.188 1 62 80 PHE A O 1
ATOM 626 N N . ALA A 1 81 ? -9.484 56.719 15.422 1 62.19 81 ALA A N 1
ATOM 627 C CA . ALA A 1 81 ? -10.633 57.594 15.242 1 62.19 81 ALA A CA 1
ATOM 628 C C . ALA A 1 81 ? -11.906 56.781 15.008 1 62.19 81 ALA A C 1
ATOM 630 O O . ALA A 1 81 ? -13.008 57.25 15.297 1 62.19 81 ALA A O 1
ATOM 631 N N . SER A 1 82 ? -11.727 55.5 14.836 1 79.62 82 SER A N 1
ATOM 632 C CA . SER A 1 82 ? -12.953 54.781 14.484 1 79.62 82 SER A CA 1
ATOM 633 C C . SER A 1 82 ? -13.406 53.875 15.625 1 79.62 82 SER A C 1
ATOM 635 O O . SER A 1 82 ? -14.57 53.469 15.68 1 79.62 82 SER A O 1
ATOM 637 N N . LEU A 1 83 ? -12.633 53.719 16.656 1 90 83 LEU A N 1
ATOM 638 C CA . LEU A 1 83 ? -13.016 52.719 17.641 1 90 83 LEU A CA 1
ATOM 639 C C . LEU A 1 83 ? -13.188 53.344 19.016 1 90 83 LEU A C 1
ATOM 641 O O . LEU A 1 83 ? -13.891 52.812 19.875 1 90 83 LEU A O 1
ATOM 645 N N . PHE A 1 84 ? -12.477 54.594 19.156 1 91.56 84 PHE A N 1
ATOM 646 C CA . PHE A 1 84 ? -12.508 55.219 20.469 1 91.56 84 PHE A CA 1
ATOM 647 C C . PHE A 1 84 ? -12.711 56.719 20.344 1 91.56 84 PHE A C 1
ATOM 649 O O . PHE A 1 84 ? -12.391 57.312 19.328 1 91.56 84 PHE A O 1
ATOM 656 N N . SER A 1 85 ? -13.289 57.25 21.391 1 91.5 85 SER A N 1
ATOM 657 C CA . SER A 1 85 ? -13.422 58.719 21.531 1 91.5 85 SER A CA 1
ATOM 658 C C . SER A 1 85 ? -12.992 59.156 22.922 1 91.5 85 SER A C 1
ATOM 660 O O . SER A 1 85 ? -12.992 58.375 23.875 1 91.5 85 SER A O 1
ATOM 662 N N . ILE A 1 86 ? -12.578 60.375 22.922 1 93.25 86 ILE A N 1
ATOM 663 C CA . ILE A 1 86 ? -12.164 60.969 24.203 1 93.25 86 ILE A CA 1
ATOM 664 C C . ILE A 1 86 ? -13.047 62.156 24.531 1 93.25 86 ILE A C 1
ATOM 666 O O . ILE A 1 86 ? -13.352 62.969 23.656 1 93.25 86 ILE A O 1
ATOM 670 N N . ASN A 1 87 ? -13.508 62.156 25.75 1 94.62 87 ASN A N 1
ATOM 671 C CA . ASN A 1 87 ? -14.156 63.375 26.234 1 94.62 87 ASN A CA 1
ATOM 672 C C . ASN A 1 87 ? -13.141 64.5 26.5 1 94.62 87 ASN A C 1
ATOM 674 O O . ASN A 1 87 ? -12.289 64.375 27.391 1 94.62 87 ASN A O 1
ATOM 678 N N . SER A 1 88 ? -13.273 65.562 25.875 1 94.44 88 SER A N 1
ATOM 679 C CA . SER A 1 88 ? -12.266 66.625 25.922 1 94.44 88 SER A CA 1
ATOM 680 C C . SER A 1 88 ? -12.242 67.312 27.281 1 94.44 88 SER A C 1
ATOM 682 O O . SER A 1 88 ? -11.227 67.875 27.672 1 94.44 88 SER A O 1
ATOM 684 N N . ASP A 1 89 ? -13.344 67.125 28 1 94.38 89 ASP A N 1
ATOM 685 C CA . ASP A 1 89 ? -13.469 67.875 29.25 1 94.38 89 ASP A CA 1
ATOM 686 C C . ASP A 1 89 ? -12.891 67.062 30.422 1 94.38 89 ASP A C 1
ATOM 688 O O . ASP A 1 89 ? -12.328 67.625 31.359 1 94.38 89 ASP A O 1
ATOM 692 N N . ASN A 1 90 ? -13.078 65.812 30.312 1 94.19 90 ASN A N 1
ATOM 693 C CA . ASN A 1 90 ? -12.695 65.062 31.516 1 94.19 90 ASN A CA 1
ATOM 694 C C . ASN A 1 90 ? -11.68 63.969 31.203 1 94.19 90 ASN A C 1
ATOM 696 O O . ASN A 1 90 ? -11.203 63.281 32.094 1 94.19 90 ASN A O 1
ATOM 700 N N . GLY A 1 91 ? -11.414 63.719 29.906 1 95.38 91 GLY A N 1
ATOM 701 C CA . GLY A 1 91 ? -10.375 62.781 29.531 1 95.38 91 GLY A CA 1
ATOM 702 C C . GLY A 1 91 ? -10.859 61.344 29.531 1 95.38 91 GLY A C 1
ATOM 703 O O . GLY A 1 91 ? -10.055 60.406 29.406 1 95.38 91 GLY A O 1
ATOM 704 N N . ASP A 1 92 ? -12.172 61.156 29.672 1 96.38 92 ASP A N 1
ATOM 705 C CA . ASP A 1 92 ? -12.734 59.812 29.609 1 96.38 92 ASP A CA 1
ATOM 706 C C . ASP A 1 92 ? -12.68 59.25 28.203 1 96.38 92 ASP A C 1
ATOM 708 O O . ASP A 1 92 ? -13.016 59.938 27.234 1 96.38 92 ASP A O 1
ATOM 712 N N . VAL A 1 93 ? -12.234 58.031 28.219 1 95.31 93 VAL A N 1
ATOM 713 C CA . VAL A 1 93 ? -12.18 57.344 26.938 1 95.31 93 VAL A CA 1
ATOM 714 C C . VAL A 1 93 ? -13.375 56.375 26.812 1 95.31 93 VAL A C 1
ATOM 716 O O . VAL A 1 93 ? -13.68 55.625 27.734 1 95.31 93 VAL A O 1
ATOM 719 N N . HIS A 1 94 ? -14.055 56.438 25.656 1 95.62 94 HIS A N 1
ATOM 720 C CA . HIS A 1 94 ? -15.211 55.594 25.391 1 95.62 94 HIS A CA 1
ATOM 721 C C . HIS A 1 94 ? -15.07 54.875 24.062 1 95.62 94 HIS A C 1
ATOM 723 O O . HIS A 1 94 ? -14.375 55.344 23.156 1 95.62 94 HIS A O 1
ATOM 729 N N . THR A 1 95 ? -15.734 53.656 24.031 1 94.94 95 THR A N 1
ATOM 730 C CA . THR A 1 95 ? -15.828 53 22.734 1 94.94 95 THR A CA 1
ATOM 731 C C . THR A 1 95 ? -16.828 53.75 21.828 1 94.94 95 THR A C 1
ATOM 733 O O . THR A 1 95 ? -17.828 54.281 22.312 1 94.94 95 THR A O 1
ATOM 736 N N . THR A 1 96 ? -16.531 53.75 20.5 1 93.25 96 THR A N 1
ATOM 737 C CA . THR A 1 96 ? -17.453 54.375 19.562 1 93.25 96 THR A CA 1
ATOM 738 C C . THR A 1 96 ? -18.25 53.312 18.797 1 93.25 96 THR A C 1
ATOM 740 O O . THR A 1 96 ? -19.234 53.625 18.141 1 93.25 96 THR A O 1
ATOM 743 N N . ALA A 1 97 ? -17.812 52.094 18.828 1 91.38 97 ALA A N 1
ATOM 744 C CA . ALA A 1 97 ? -18.453 50.938 18.203 1 91.38 97 ALA A CA 1
ATOM 745 C C . ALA A 1 97 ? -18.125 49.656 18.953 1 91.38 97 ALA A C 1
ATOM 747 O O . ALA A 1 97 ? -17.188 49.625 19.766 1 91.38 97 ALA A O 1
ATOM 748 N N . MET A 1 98 ? -19 48.688 18.766 1 92.62 98 MET A N 1
ATOM 749 C CA . MET A 1 98 ? -18.656 47.375 19.297 1 92.62 98 MET A CA 1
ATOM 750 C C . MET A 1 98 ? -17.391 46.844 18.641 1 92.62 98 MET A C 1
ATOM 752 O O . MET A 1 98 ? -17.281 46.812 17.422 1 92.62 98 MET A O 1
ATOM 756 N N . ILE A 1 99 ? -16.516 46.406 19.391 1 91.94 99 ILE A N 1
ATOM 757 C CA . ILE A 1 99 ? -15.219 46.031 18.859 1 91.94 99 ILE A CA 1
ATOM 758 C C . ILE A 1 99 ? -15.188 44.5 18.641 1 91.94 99 ILE A C 1
ATOM 760 O O . ILE A 1 99 ? -15.492 43.75 19.547 1 91.94 99 ILE A O 1
ATOM 764 N N . ASP A 1 100 ? -14.93 44.125 17.469 1 92.69 100 ASP A N 1
ATOM 765 C CA . ASP A 1 100 ? -14.609 42.75 17.109 1 92.69 100 ASP A CA 1
ATOM 766 C C . ASP A 1 100 ? -13.102 42.562 16.938 1 92.69 100 ASP A C 1
ATOM 768 O O . ASP A 1 100 ? -12.531 42.969 15.93 1 92.69 100 ASP A O 1
ATOM 772 N N . ARG A 1 101 ? -12.578 41.969 18 1 92.69 101 ARG A N 1
ATOM 773 C CA . ARG A 1 101 ? -11.125 41.875 18.047 1 92.69 101 ARG A CA 1
ATOM 774 C C . ARG A 1 101 ? -10.586 41.156 16.812 1 92.69 101 ARG A C 1
ATOM 776 O O . ARG A 1 101 ? -9.57 41.594 16.25 1 92.69 101 ARG A O 1
ATOM 783 N N . GLU A 1 102 ? -11.281 40.062 16.422 1 91.5 102 GLU A N 1
ATOM 784 C CA . GLU A 1 102 ? -10.836 39.281 15.281 1 91.5 102 GLU A CA 1
ATOM 785 C C . GLU A 1 102 ? -10.859 40.094 13.992 1 91.5 102 GLU A C 1
ATOM 787 O O . GLU A 1 102 ? -10 39.938 13.125 1 91.5 102 GLU A O 1
ATOM 792 N N . ALA A 1 103 ? -11.805 41 13.883 1 88.81 103 ALA A N 1
ATOM 793 C CA . ALA A 1 103 ? -11.914 41.844 12.695 1 88.81 103 ALA A CA 1
ATOM 794 C C . ALA A 1 103 ? -10.852 42.938 12.695 1 88.81 103 ALA A C 1
ATOM 796 O O . ALA A 1 103 ? -10.289 43.25 11.648 1 88.81 103 ALA A O 1
ATOM 797 N N . VAL A 1 104 ? -10.562 43.469 13.867 1 88.31 104 VAL A N 1
ATOM 798 C CA . VAL A 1 104 ? -9.688 44.625 13.945 1 88.31 104 VAL A CA 1
ATOM 799 C C . VAL A 1 104 ? -8.227 44.188 13.992 1 88.31 104 VAL A C 1
ATOM 801 O O . VAL A 1 104 ? -7.359 44.812 13.398 1 88.31 104 VAL A O 1
ATOM 804 N N . CYS A 1 105 ? -7.988 43.094 14.68 1 88.06 105 CYS A N 1
ATOM 805 C CA . CYS A 1 105 ? -6.602 42.688 14.906 1 88.06 105 CYS A CA 1
ATOM 806 C C . CYS A 1 105 ? -6.262 41.406 14.141 1 88.06 105 CYS A C 1
ATOM 808 O O . CYS A 1 105 ? -5.113 40.969 14.156 1 88.06 105 CYS A O 1
ATOM 810 N N . LEU A 1 106 ? -7.277 40.812 13.477 1 79.19 106 LEU A N 1
ATOM 811 C CA . LEU A 1 106 ? -7.098 39.625 12.672 1 79.19 106 LEU A CA 1
ATOM 812 C C . LEU A 1 106 ? -6.395 38.531 13.477 1 79.19 106 LEU A C 1
ATOM 814 O O . LEU A 1 106 ? -6.887 38.125 14.531 1 79.19 106 LEU A O 1
ATOM 818 N N . MET A 1 107 ? -5.152 38.062 13.141 1 70.88 107 MET A N 1
ATOM 819 C CA . MET A 1 107 ? -4.531 36.906 13.758 1 70.88 107 MET A CA 1
ATOM 820 C C . MET A 1 107 ? -3.389 37.312 14.68 1 70.88 107 MET A C 1
ATOM 822 O O . MET A 1 107 ? -2.561 36.5 15.07 1 70.88 107 MET A O 1
ATOM 826 N N . ARG A 1 108 ? -3.521 38.562 15.117 1 77.38 108 ARG A N 1
ATOM 827 C CA . ARG A 1 108 ? -2.445 39.031 15.992 1 77.38 108 ARG A CA 1
ATOM 828 C C . ARG A 1 108 ? -2.674 38.562 17.422 1 77.38 108 ARG A C 1
ATOM 830 O O . ARG A 1 108 ? -3.807 38.594 17.922 1 77.38 108 ARG A O 1
ATOM 837 N N . LYS A 1 109 ? -1.603 38.156 18.062 1 77.38 109 LYS A N 1
ATOM 838 C CA . LYS A 1 109 ? -1.68 37.688 19.438 1 77.38 109 LYS A CA 1
ATOM 839 C C . LYS A 1 109 ? -2.053 38.812 20.391 1 77.38 109 LYS A C 1
ATOM 841 O O . LYS A 1 109 ? -2.904 38.656 21.266 1 77.38 109 LYS A O 1
ATOM 846 N N . GLU A 1 110 ? -1.406 40 20.156 1 84.19 110 GLU A N 1
ATOM 847 C CA . GLU A 1 110 ? -1.747 41.188 20.938 1 84.19 110 GLU A CA 1
ATOM 848 C C . GLU A 1 110 ? -2.525 42.188 20.109 1 84.19 110 GLU A C 1
ATOM 850 O O . GLU A 1 110 ? -2.168 42.469 18.969 1 84.19 110 GLU A O 1
ATOM 855 N N . CYS A 1 111 ? -3.654 42.531 20.672 1 90.19 111 CYS A N 1
ATOM 856 C CA . CYS A 1 111 ? -4.469 43.562 20.031 1 90.19 111 CYS A CA 1
ATOM 857 C C . CYS A 1 111 ? -4.426 44.844 20.828 1 90.19 111 CYS A C 1
ATOM 859 O O . CYS A 1 111 ? -5.078 44.969 21.875 1 90.19 111 CYS A O 1
ATOM 861 N N . VAL A 1 112 ? -3.596 45.781 20.344 1 90.62 112 VAL A N 1
ATOM 862 C CA . VAL A 1 112 ? -3.332 47 21.109 1 90.62 112 VAL A CA 1
ATOM 863 C C . VAL A 1 112 ? -3.508 48.219 20.203 1 90.62 112 VAL A C 1
ATOM 865 O O . VAL A 1 112 ? -3.18 48.188 19.016 1 90.62 112 VAL A O 1
ATOM 868 N N . PHE A 1 113 ? -4.039 49.219 20.766 1 89.12 113 PHE A N 1
ATOM 869 C CA . PHE A 1 113 ? -4.145 50.531 20.125 1 89.12 113 PHE A CA 1
ATOM 870 C C . PHE A 1 113 ? -3.393 51.594 20.938 1 89.12 113 PHE A C 1
ATOM 872 O O . PHE A 1 113 ? -3.688 51.812 22.109 1 89.12 113 PHE A O 1
ATOM 879 N N . ASP A 1 114 ? -2.426 52.156 20.281 1 89.12 114 ASP A N 1
ATOM 880 C CA . ASP A 1 114 ? -1.616 53.188 20.938 1 89.12 114 ASP A CA 1
ATOM 881 C C . ASP A 1 114 ? -1.887 54.562 20.328 1 89.12 114 ASP A C 1
ATOM 883 O O . ASP A 1 114 ? -2.01 54.719 19.109 1 89.12 114 ASP A O 1
ATOM 887 N N . PHE A 1 115 ? -2.062 55.562 21.203 1 89.31 115 PHE A N 1
ATOM 888 C CA . PHE A 1 115 ? -2.186 56.938 20.75 1 89.31 115 PHE A CA 1
ATOM 889 C C . PHE A 1 115 ? -1.732 57.906 21.844 1 89.31 115 PHE A C 1
ATOM 891 O O . PHE A 1 115 ? -1.524 57.5 22.984 1 89.31 115 PHE A O 1
ATOM 898 N N . ARG A 1 116 ? -1.552 59.125 21.359 1 92.94 116 ARG A N 1
ATOM 899 C CA . ARG A 1 116 ? -1.104 60.156 22.281 1 92.94 116 ARG A CA 1
ATOM 900 C C . ARG A 1 116 ? -2.184 61.219 22.484 1 92.94 116 ARG A C 1
ATOM 902 O O . ARG A 1 116 ? -2.883 61.562 21.531 1 92.94 116 ARG A O 1
ATOM 909 N N . VAL A 1 117 ? -2.303 61.625 23.656 1 92.81 117 VAL A N 1
ATOM 910 C CA . VAL A 1 117 ? -3.266 62.656 24.016 1 92.81 117 VAL A CA 1
ATOM 911 C C . VAL A 1 117 ? -2.533 63.875 24.562 1 92.81 117 VAL A C 1
ATOM 913 O O . VAL A 1 117 ? -1.647 63.75 25.406 1 92.81 117 VAL A O 1
ATOM 916 N N . SER A 1 118 ? -2.895 65 24.062 1 94.31 118 SER A N 1
ATOM 917 C CA . SER A 1 118 ? -2.381 66.312 24.609 1 94.31 118 SER A CA 1
ATOM 918 C C . SER A 1 118 ? -3.287 66.812 25.703 1 94.31 118 SER A C 1
ATOM 920 O O . SER A 1 118 ? -4.512 66.812 25.578 1 94.31 118 SER A O 1
ATOM 922 N N . VAL A 1 119 ? -2.705 67.188 26.75 1 94.5 119 VAL A N 1
ATOM 923 C CA . VAL A 1 119 ? -3.426 67.75 27.875 1 94.5 119 VAL A CA 1
ATOM 924 C C . VAL A 1 119 ? -3.041 69.25 28 1 94.5 119 VAL A C 1
ATOM 926 O O . VAL A 1 119 ? -1.86 69.562 28.141 1 94.5 119 VAL A O 1
ATOM 929 N N . THR A 1 120 ? -4.156 70.062 28 1 94.12 120 THR A N 1
ATOM 930 C CA . THR A 1 120 ? -3.951 71.5 28.141 1 94.12 120 THR A CA 1
ATOM 931 C C . THR A 1 120 ? -4.875 72.062 29.203 1 94.12 120 THR A C 1
ATOM 933 O O . THR A 1 120 ? -5.91 71.5 29.531 1 94.12 120 THR A O 1
ATOM 936 N N . SER A 1 121 ? -4.441 73.062 29.781 1 91.81 121 SER A N 1
ATOM 937 C CA . SER A 1 121 ? -5.305 73.875 30.625 1 91.81 121 SER A CA 1
ATOM 938 C C . SER A 1 121 ? -5.551 75.25 29.984 1 91.81 121 SER A C 1
ATOM 940 O O . SER A 1 121 ? -4.969 75.562 28.938 1 91.81 121 SER A O 1
ATOM 942 N N . THR A 1 122 ? -6.391 76.062 30.609 1 87.5 122 THR A N 1
ATOM 943 C CA . THR A 1 122 ? -6.637 77.438 30.094 1 87.5 122 THR A CA 1
ATOM 944 C C . THR A 1 122 ? -5.371 78.25 30.172 1 87.5 122 THR A C 1
ATOM 946 O O . THR A 1 122 ? -5.238 79.25 29.438 1 87.5 122 THR A O 1
ATOM 949 N N . GLN A 1 123 ? -4.523 77.812 30.969 1 86.38 123 GLN A N 1
ATOM 950 C CA . GLN A 1 123 ? -3.361 78.625 31.25 1 86.38 123 GLN A CA 1
ATOM 951 C C . GLN A 1 123 ? -2.137 78.125 30.484 1 86.38 123 GLN A C 1
ATOM 953 O O . GLN A 1 123 ? -1.297 78.938 30.062 1 86.38 123 GLN A O 1
ATOM 958 N N . LYS A 1 124 ? -2.043 76.875 30.438 1 86.62 124 LYS A N 1
ATOM 959 C CA . LYS A 1 124 ? -0.795 76.375 29.859 1 86.62 124 LYS A CA 1
ATOM 960 C C . LYS A 1 124 ? -0.985 75 29.234 1 86.62 124 LYS A C 1
ATOM 962 O O . LYS A 1 124 ? -2.014 74.312 29.453 1 86.62 124 LYS A O 1
ATOM 967 N N . PHE A 1 125 ? 0.083 74.625 28.469 1 89 125 PHE A N 1
ATOM 968 C CA . PHE A 1 125 ? 0.24 73.25 28.016 1 89 125 PHE A CA 1
ATOM 969 C C . PHE A 1 125 ? 0.799 72.375 29.141 1 89 125 PHE A C 1
ATOM 971 O O . PHE A 1 125 ? 1.883 72.688 29.656 1 89 125 PHE A O 1
ATOM 978 N N . VAL A 1 126 ? 0.063 71.375 29.516 1 89.56 126 VAL A N 1
ATOM 979 C CA . VAL A 1 126 ? 0.451 70.5 30.641 1 89.56 126 VAL A CA 1
ATOM 980 C C . VAL A 1 126 ? 1.409 69.438 30.172 1 89.56 126 VAL A C 1
ATOM 982 O O . VAL A 1 126 ? 2.451 69.188 30.781 1 89.56 126 VAL A O 1
ATOM 985 N N . GLY A 1 127 ? 1.035 68.75 29.062 1 93.19 127 GLY A N 1
ATOM 986 C CA . GLY A 1 127 ? 1.904 67.688 28.547 1 93.19 127 GLY A CA 1
ATOM 987 C C . GLY A 1 127 ? 1.165 66.688 27.719 1 93.19 127 GLY A C 1
ATOM 988 O O . GLY A 1 127 ? 0.074 66.938 27.203 1 93.19 127 GLY A O 1
ATOM 989 N N . PHE A 1 128 ? 1.953 65.5 27.484 1 93.75 128 PHE A N 1
ATOM 990 C CA . PHE A 1 128 ? 1.388 64.438 26.703 1 93.75 128 PHE A CA 1
ATOM 991 C C . PHE A 1 128 ? 1.198 63.188 27.562 1 93.75 128 PHE A C 1
ATOM 993 O O . PHE A 1 128 ? 2.002 62.938 28.453 1 93.75 128 PHE A O 1
ATOM 1000 N N . VAL A 1 129 ? 0.172 62.5 27.25 1 94.19 129 VAL A N 1
ATOM 1001 C CA . VAL A 1 129 ? -0.064 61.188 27.844 1 94.19 129 VAL A CA 1
ATOM 1002 C C . VAL A 1 129 ? -0.114 60.125 26.75 1 94.19 129 VAL A C 1
ATOM 1004 O O . VAL A 1 129 ? -0.925 60.219 25.828 1 94.19 129 VAL A O 1
ATOM 1007 N N . ALA A 1 130 ? 0.778 59.125 26.812 1 94 130 ALA A N 1
ATOM 1008 C CA . ALA A 1 130 ? 0.698 57.969 25.938 1 94 130 ALA A CA 1
ATOM 1009 C C . ALA A 1 130 ? -0.342 56.969 26.422 1 94 130 ALA A C 1
ATOM 1011 O O . ALA A 1 130 ? -0.237 56.469 27.547 1 94 130 ALA A O 1
ATOM 1012 N N . VAL A 1 131 ? -1.303 56.75 25.594 1 93.06 131 VAL A N 1
ATOM 1013 C CA . VAL A 1 131 ? -2.398 55.844 25.984 1 93.06 131 VAL A CA 1
ATOM 1014 C C . VAL A 1 131 ? -2.311 54.562 25.203 1 93.06 131 VAL A C 1
ATOM 1016 O O . VAL A 1 131 ? -2.199 54.562 23.969 1 93.06 131 VAL A O 1
ATOM 1019 N N . ARG A 1 132 ? -2.357 53.469 25.875 1 94.62 132 ARG A N 1
ATOM 1020 C CA . ARG A 1 132 ? -2.432 52.125 25.281 1 94.62 132 ARG A CA 1
ATOM 1021 C C . ARG A 1 132 ? -3.723 51.438 25.688 1 94.62 132 ARG A C 1
ATOM 1023 O O . ARG A 1 132 ? -4.023 51.281 26.875 1 94.62 132 ARG A O 1
ATOM 1030 N N . ILE A 1 133 ? -4.465 51.062 24.688 1 93.88 133 ILE A N 1
ATOM 1031 C CA . ILE A 1 133 ? -5.68 50.281 24.938 1 93.88 133 ILE A CA 1
ATOM 1032 C C . ILE A 1 133 ? -5.492 48.844 24.484 1 93.88 133 ILE A C 1
ATOM 1034 O O . ILE A 1 133 ? -5.227 48.594 23.297 1 93.88 133 ILE A O 1
ATOM 1038 N N . VAL A 1 134 ? -5.609 47.938 25.406 1 94.56 134 VAL A N 1
ATOM 1039 C CA . VAL A 1 134 ? -5.512 46.531 25.109 1 94.56 134 VAL A CA 1
ATOM 1040 C C . VAL A 1 134 ? -6.91 45.906 24.984 1 94.56 134 VAL A C 1
ATOM 1042 O O . VAL A 1 134 ? -7.715 46 25.922 1 94.56 134 VAL A O 1
ATOM 1045 N N . ILE A 1 135 ? -7.145 45.344 23.797 1 93.94 135 ILE A N 1
ATOM 1046 C CA . ILE A 1 135 ? -8.422 44.656 23.609 1 93.94 135 ILE A CA 1
ATOM 1047 C C . ILE A 1 135 ? -8.289 43.188 24 1 93.94 135 ILE A C 1
ATOM 1049 O O . ILE A 1 135 ? -7.543 42.438 23.375 1 93.94 135 ILE A O 1
ATOM 1053 N N . GLU A 1 136 ? -9.023 42.812 25.016 1 93.56 136 GLU A N 1
ATOM 1054 C CA . GLU A 1 136 ? -8.977 41.438 25.484 1 93.56 136 GLU A CA 1
ATOM 1055 C C . GLU A 1 136 ? -9.906 40.531 24.672 1 93.56 136 GLU A C 1
ATOM 1057 O O . GLU A 1 136 ? -11 40.938 24.297 1 93.56 136 GLU A O 1
ATOM 1062 N N . ASP A 1 137 ? -9.477 39.312 24.453 1 94.31 137 ASP A N 1
ATOM 1063 C CA . ASP A 1 137 ? -10.188 38.344 23.656 1 94.31 137 ASP A CA 1
ATOM 1064 C C . ASP A 1 137 ? -11.297 37.656 24.453 1 94.31 137 ASP A C 1
ATOM 1066 O O . ASP A 1 137 ? -11.117 37.344 25.641 1 94.31 137 ASP A O 1
ATOM 1070 N N . ILE A 1 138 ? -12.477 37.531 23.891 1 94.81 138 ILE A N 1
ATOM 1071 C CA . ILE A 1 138 ? -13.562 36.75 24.422 1 94.81 138 ILE A CA 1
ATOM 1072 C C . ILE A 1 138 ? -13.789 35.531 23.531 1 94.81 138 ILE A C 1
ATOM 1074 O O . ILE A 1 138 ? -13.555 35.562 22.328 1 94.81 138 ILE A O 1
ATOM 1078 N N . ASN A 1 139 ? -14.25 34.375 24.156 1 95.88 139 ASN A N 1
ATOM 1079 C CA . ASN A 1 139 ? -14.523 33.188 23.391 1 95.88 139 ASN A CA 1
ATOM 1080 C C . ASN A 1 139 ? -15.852 33.281 22.641 1 95.88 139 ASN A C 1
ATOM 1082 O O . ASN A 1 139 ? -16.859 32.688 23.062 1 95.88 139 ASN A O 1
ATOM 1086 N N . ASP A 1 140 ? -15.828 33.938 21.5 1 95.19 140 ASP A N 1
ATOM 1087 C CA . ASP A 1 140 ? -17.078 34.156 20.797 1 95.19 140 ASP A CA 1
ATOM 1088 C C . ASP A 1 140 ? -17.062 33.531 19.406 1 95.19 140 ASP A C 1
ATOM 1090 O O . ASP A 1 140 ? -17.969 33.75 18.609 1 95.19 140 ASP A O 1
ATOM 1094 N N . ASN A 1 141 ? -16.016 32.844 19.062 1 95.44 141 ASN A N 1
ATOM 1095 C CA . ASN A 1 141 ? -15.945 32.094 17.812 1 95.44 141 ASN A CA 1
ATOM 1096 C C . ASN A 1 141 ? -15.812 30.609 18.047 1 95.44 141 ASN A C 1
ATOM 1098 O O . ASN A 1 141 ? -15.125 30.188 18.984 1 95.44 141 ASN A O 1
ATOM 1102 N N . TYR A 1 142 ? -16.438 29.875 17.188 1 96.62 142 TYR A N 1
ATOM 1103 C CA . TYR A 1 142 ? -16.375 28.422 17.25 1 96.62 142 TYR A CA 1
ATOM 1104 C C . TYR A 1 142 ? -15.234 27.875 16.406 1 96.62 142 TYR A C 1
ATOM 1106 O O . TYR A 1 142 ? -14.938 28.406 15.336 1 96.62 142 TYR A O 1
ATOM 1114 N N . PRO A 1 143 ? -14.523 26.812 16.969 1 97.25 143 PRO A N 1
ATOM 1115 C CA . PRO A 1 143 ? -13.672 26.078 16.031 1 97.25 143 PRO A CA 1
ATOM 1116 C C . PRO A 1 143 ? -14.422 25.625 14.773 1 97.25 143 PRO A C 1
ATOM 1118 O O . PRO A 1 143 ? -15.562 25.172 14.859 1 97.25 143 PRO A O 1
ATOM 1121 N N . ARG A 1 144 ? -13.781 25.828 13.664 1 97.19 144 ARG A N 1
ATOM 1122 C CA . ARG A 1 144 ? -14.422 25.469 12.398 1 97.19 144 ARG A CA 1
ATOM 1123 C C . ARG A 1 144 ? -13.469 24.688 11.508 1 97.19 144 ARG A C 1
ATOM 1125 O O . ARG A 1 144 ? -12.289 25.016 11.406 1 97.19 144 ARG A O 1
ATOM 1132 N N . PHE A 1 145 ? -14.023 23.672 10.898 1 97.25 145 PHE A N 1
ATOM 1133 C CA . PHE A 1 145 ? -13.258 22.922 9.914 1 97.25 145 PHE A CA 1
ATOM 1134 C C . PHE A 1 145 ? -13.453 23.5 8.516 1 97.25 145 PHE A C 1
ATOM 1136 O O . PHE A 1 145 ? -14.586 23.734 8.094 1 97.25 145 PHE A O 1
ATOM 1143 N N . ARG A 1 146 ? -12.414 23.734 7.871 1 94.31 146 ARG A N 1
ATOM 1144 C CA . ARG A 1 146 ? -12.492 24.297 6.527 1 94.31 146 ARG A CA 1
ATOM 1145 C C . ARG A 1 146 ? -13.188 23.328 5.57 1 94.31 146 ARG A C 1
ATOM 1147 O O . ARG A 1 146 ? -14.008 23.734 4.754 1 94.31 146 ARG A O 1
ATOM 1154 N N . ASN A 1 147 ? -12.727 22.109 5.613 1 93.56 147 ASN A N 1
ATOM 1155 C CA . ASN A 1 147 ? -13.352 21.047 4.824 1 93.56 147 ASN A CA 1
ATOM 1156 C C . ASN A 1 147 ? -14.336 20.234 5.66 1 93.56 147 ASN A C 1
ATOM 1158 O O . ASN A 1 147 ? -13.93 19.531 6.582 1 93.56 147 ASN A O 1
ATOM 1162 N N . ASN A 1 148 ? -15.641 20.359 5.387 1 96.06 148 ASN A N 1
ATOM 1163 C CA . ASN A 1 148 ? -16.703 19.609 6.047 1 96.06 148 ASN A CA 1
ATOM 1164 C C . ASN A 1 148 ? -17.828 19.266 5.082 1 96.06 148 ASN A C 1
ATOM 1166 O O . ASN A 1 148 ? -18.562 20.156 4.652 1 96.06 148 ASN A O 1
ATOM 1170 N N . PRO A 1 149 ? -18.078 18.047 4.68 1 97.5 149 PRO A N 1
ATOM 1171 C CA . PRO A 1 149 ? -17.422 16.891 5.273 1 97.5 149 PRO A CA 1
ATOM 1172 C C . PRO A 1 149 ? -16.016 16.672 4.742 1 97.5 149 PRO A C 1
ATOM 1174 O O . PRO A 1 149 ? -15.641 17.25 3.721 1 97.5 149 PRO A O 1
ATOM 1177 N N . ILE A 1 150 ? -15.234 15.891 5.543 1 97.75 150 ILE A N 1
ATOM 1178 C CA . ILE A 1 150 ? -13.93 15.383 5.129 1 97.75 150 ILE A CA 1
ATOM 1179 C C . ILE A 1 150 ? -14.086 13.992 4.512 1 97.75 150 ILE A C 1
ATOM 1181 O O . ILE A 1 150 ? -14.633 13.086 5.145 1 97.75 150 ILE A O 1
ATOM 1185 N N . ASN A 1 151 ? -13.594 13.836 3.277 1 97.69 151 ASN A N 1
ATOM 1186 C CA . ASN A 1 151 ? -13.688 12.547 2.602 1 97.69 151 ASN A CA 1
ATOM 1187 C C . ASN A 1 151 ? -12.328 11.867 2.496 1 97.69 151 ASN A C 1
ATOM 1189 O O . ASN A 1 151 ? -11.367 12.461 1.998 1 97.69 151 ASN A O 1
ATOM 1193 N N . LEU A 1 152 ? -12.242 10.703 3 1 96.81 152 LEU A N 1
ATOM 1194 C CA . LEU A 1 152 ? -11.031 9.898 2.938 1 96.81 152 LEU A CA 1
ATOM 1195 C C . LEU A 1 152 ? -11.25 8.641 2.102 1 96.81 152 LEU A C 1
ATOM 1197 O O . LEU A 1 152 ? -12.305 8.016 2.188 1 96.81 152 LEU A O 1
ATOM 1201 N N . ILE A 1 153 ? -10.305 8.336 1.267 1 96 153 ILE A N 1
ATOM 1202 C CA . ILE A 1 153 ? -10.297 7.113 0.476 1 96 153 ILE A CA 1
ATOM 1203 C C . ILE A 1 153 ? -9.203 6.176 0.994 1 96 153 ILE A C 1
ATOM 1205 O O . ILE A 1 153 ? -8.023 6.512 0.962 1 96 153 ILE A O 1
ATOM 1209 N N . ILE A 1 154 ? -9.594 5.016 1.468 1 94.5 154 ILE A N 1
ATOM 1210 C CA . ILE A 1 154 ? -8.672 4.059 2.076 1 94.5 154 ILE A CA 1
ATOM 1211 C C . ILE A 1 154 ? -8.82 2.701 1.395 1 94.5 154 ILE A C 1
ATOM 1213 O O . ILE A 1 154 ? -9.922 2.15 1.319 1 94.5 154 ILE A O 1
ATOM 1217 N N . PRO A 1 155 ? -7.738 2.123 0.857 1 92.94 155 PRO A N 1
ATOM 1218 C CA . PRO A 1 155 ? -7.848 0.769 0.31 1 92.94 155 PRO A CA 1
ATOM 1219 C C . PRO A 1 155 ? -8.039 -0.291 1.393 1 92.94 155 PRO A C 1
ATOM 1221 O O . PRO A 1 155 ? -7.523 -0.14 2.506 1 92.94 155 PRO A O 1
ATOM 1224 N N . GLU A 1 156 ? -8.805 -1.248 0.885 1 92.25 156 GLU A N 1
ATOM 1225 C CA . GLU A 1 156 ? -8.844 -2.361 1.828 1 92.25 156 GLU A CA 1
ATOM 1226 C C . GLU A 1 156 ? -7.48 -3.035 1.943 1 92.25 156 GLU A C 1
ATOM 1228 O O . GLU A 1 156 ? -6.695 -3.029 0.992 1 92.25 156 GLU A O 1
ATOM 1233 N N . SER A 1 157 ? -6.891 -3.176 3.039 1 80.88 157 SER A N 1
ATOM 1234 C CA . SER A 1 157 ? -5.586 -3.789 3.248 1 80.88 157 SER A CA 1
ATOM 1235 C C . SER A 1 157 ? -5.484 -4.414 4.637 1 80.88 157 SER A C 1
ATOM 1237 O O . SER A 1 157 ? -6.125 -3.951 5.578 1 80.88 157 SER A O 1
ATOM 1239 N N . PRO A 1 158 ? -4.754 -5.465 4.621 1 74.75 158 PRO A N 1
ATOM 1240 C CA . PRO A 1 158 ? -4.508 -6.035 5.945 1 74.75 158 PRO A CA 1
ATOM 1241 C C . PRO A 1 158 ? -3.654 -5.129 6.828 1 74.75 158 PRO A C 1
ATOM 1243 O O . PRO A 1 158 ? -3.516 -5.383 8.031 1 74.75 158 PRO A O 1
ATOM 1246 N N . ASN A 1 159 ? -3.227 -4.09 6.223 1 78 159 ASN A N 1
ATOM 1247 C CA . ASN A 1 159 ? -2.332 -3.189 6.945 1 78 159 ASN A CA 1
ATOM 1248 C C . ASN A 1 159 ? -3.086 -2.371 7.992 1 78 159 ASN A C 1
ATOM 1250 O O . ASN A 1 159 ? -4.207 -1.927 7.746 1 78 159 ASN A O 1
ATOM 1254 N N . VAL A 1 160 ? -2.332 -2.26 9.172 1 86 160 VAL A N 1
ATOM 1255 C CA . VAL A 1 160 ? -2.918 -1.496 10.266 1 86 160 VAL A CA 1
ATOM 1256 C C . VAL A 1 160 ? -1.968 -0.372 10.672 1 86 160 VAL A C 1
ATOM 1258 O O . VAL A 1 160 ? -0.802 -0.358 10.273 1 86 160 VAL A O 1
ATOM 1261 N N . ASN A 1 161 ? -2.572 0.62 11.352 1 86.81 161 ASN A N 1
ATOM 1262 C CA . ASN A 1 161 ? -1.844 1.758 11.906 1 86.81 161 ASN A CA 1
ATOM 1263 C C . ASN A 1 161 ? -1.288 2.654 10.805 1 86.81 161 ASN A C 1
ATOM 1265 O O . ASN A 1 161 ? -0.191 3.201 10.938 1 86.81 161 ASN A O 1
ATOM 1269 N N . VAL A 1 162 ? -1.97 2.619 9.734 1 85.06 162 VAL A N 1
ATOM 1270 C CA . VAL A 1 162 ? -1.636 3.559 8.672 1 85.06 162 VAL A CA 1
ATOM 1271 C C . VAL A 1 162 ? -2.27 4.918 8.961 1 85.06 162 VAL A C 1
ATOM 1273 O O . VAL A 1 162 ? -3.438 4.996 9.352 1 85.06 162 VAL A O 1
ATOM 1276 N N . GLU A 1 163 ? -1.51 5.949 8.758 1 89.44 163 GLU A N 1
ATOM 1277 C CA . GLU A 1 163 ? -1.986 7.293 9.078 1 89.44 163 GLU A CA 1
ATOM 1278 C C . GLU A 1 163 ? -2.553 7.984 7.844 1 89.44 163 GLU A C 1
ATOM 1280 O O . GLU A 1 163 ? -1.911 8.016 6.793 1 89.44 163 GLU A O 1
ATOM 1285 N N . TYR A 1 164 ? -3.699 8.539 8.016 1 93.62 164 TYR A N 1
ATOM 1286 C CA . TYR A 1 164 ? -4.34 9.367 6.992 1 93.62 164 TYR A CA 1
ATOM 1287 C C . TYR A 1 164 ? -4.543 10.789 7.492 1 93.62 164 TYR A C 1
ATOM 1289 O O . TYR A 1 164 ? -5.379 11.031 8.367 1 93.62 164 TYR A O 1
ATOM 1297 N N . LYS A 1 165 ? -3.828 11.656 6.879 1 93.31 165 LYS A N 1
ATOM 1298 C CA . LYS A 1 165 ? -3.818 13.039 7.344 1 93.31 165 LYS A CA 1
ATOM 1299 C C . LYS A 1 165 ? -5.16 13.719 7.082 1 93.31 165 LYS A C 1
ATOM 1301 O O . LYS A 1 165 ? -5.762 13.523 6.023 1 93.31 165 LYS A O 1
ATOM 1306 N N . ILE A 1 166 ? -5.625 14.469 8.062 1 95.19 166 ILE A N 1
ATOM 1307 C CA . ILE A 1 166 ? -6.816 15.297 7.891 1 95.19 166 ILE A CA 1
ATOM 1308 C C . ILE A 1 166 ? -6.531 16.719 8.352 1 95.19 166 ILE A C 1
ATOM 1310 O O . ILE A 1 166 ? -5.695 16.938 9.234 1 95.19 166 ILE A O 1
ATOM 1314 N N . GLU A 1 167 ? -7.254 17.641 7.762 1 93.81 167 GLU A N 1
ATOM 1315 C CA . GLU A 1 167 ? -7.078 19.047 8.117 1 93.81 167 GLU A CA 1
ATOM 1316 C C . GLU A 1 167 ? -7.832 19.391 9.398 1 93.81 167 GLU A C 1
ATOM 1318 O O . GLU A 1 167 ? -8.992 19.016 9.562 1 93.81 167 GLU A O 1
ATOM 1323 N N . GLY A 1 168 ? -7.117 20.016 10.258 1 95.38 168 GLY A N 1
ATOM 1324 C CA . GLY A 1 168 ? -7.727 20.391 11.523 1 95.38 168 GLY A CA 1
ATOM 1325 C C . GLY A 1 168 ? -8.633 21.594 11.414 1 95.38 168 GLY A C 1
ATOM 1326 O O . GLY A 1 168 ? -8.828 22.141 10.32 1 95.38 168 GLY A O 1
ATOM 1327 N N . ALA A 1 169 ? -9.18 22.016 12.594 1 96.88 169 ALA A N 1
ATOM 1328 C CA . ALA A 1 169 ? -10.055 23.172 12.703 1 96.88 169 ALA A CA 1
ATOM 1329 C C . ALA A 1 169 ? -9.25 24.453 12.953 1 96.88 169 ALA A C 1
ATOM 1331 O O . ALA A 1 169 ? -8.086 24.375 13.367 1 96.88 169 ALA A O 1
ATOM 1332 N N . THR A 1 170 ? -9.828 25.5 12.578 1 92.94 170 THR A N 1
ATOM 1333 C CA . THR A 1 170 ? -9.281 26.812 12.898 1 92.94 170 THR A CA 1
ATOM 1334 C C . THR A 1 170 ? -10.234 27.594 13.789 1 92.94 170 THR A C 1
ATOM 1336 O O . THR A 1 170 ? -11.453 27.469 13.664 1 92.94 170 THR A O 1
ATOM 1339 N N . ASP A 1 171 ? -9.648 28.297 14.695 1 93.69 171 ASP A N 1
ATOM 1340 C CA . ASP A 1 171 ? -10.359 29.188 15.609 1 93.69 171 ASP A CA 1
ATOM 1341 C C . ASP A 1 171 ? -9.781 30.594 15.578 1 93.69 171 ASP A C 1
ATOM 1343 O O . ASP A 1 171 ? -8.602 30.797 15.875 1 93.69 171 ASP A O 1
ATOM 1347 N N . PRO A 1 172 ? -10.609 31.609 15.211 1 91.19 172 PRO A N 1
ATOM 1348 C CA . PRO A 1 172 ? -10.078 32.969 15.062 1 91.19 172 PRO A CA 1
ATOM 1349 C C . PRO A 1 172 ? -9.703 33.594 16.391 1 91.19 172 PRO A C 1
ATOM 1351 O O . PRO A 1 172 ? -8.977 34.594 16.422 1 91.19 172 PRO A O 1
ATOM 1354 N N . ASP A 1 173 ? -10.242 33.062 17.469 1 92.81 173 ASP A N 1
ATOM 1355 C CA . ASP A 1 173 ? -9.891 33.656 18.75 1 92.81 173 ASP A CA 1
ATOM 1356 C C . ASP A 1 173 ? -8.391 33.531 19.016 1 92.81 173 ASP A C 1
ATOM 1358 O O . ASP A 1 173 ? -7.773 32.531 18.688 1 92.81 173 ASP A O 1
ATOM 1362 N N . SER A 1 174 ? -7.836 34.469 19.578 1 84.94 174 SER A N 1
ATOM 1363 C CA . SER A 1 174 ? -6.383 34.562 19.656 1 84.94 174 SER A CA 1
ATOM 1364 C C . SER A 1 174 ? -5.867 34 20.9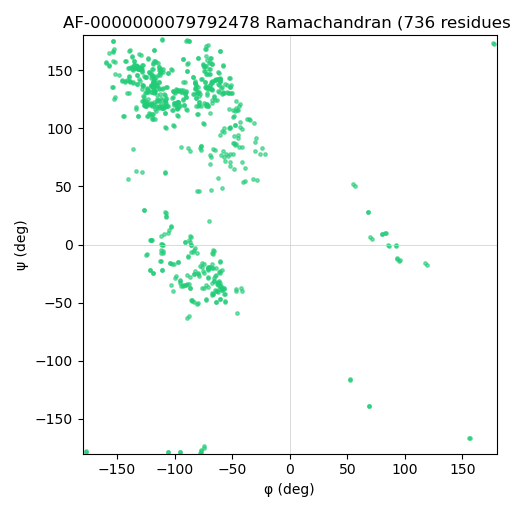69 1 84.94 174 SER A C 1
ATOM 1366 O O . SER A 1 174 ? -4.762 33.438 21.016 1 84.94 174 SER A O 1
ATOM 1368 N N . ASP A 1 175 ? -6.648 34.156 22.047 1 86.94 175 ASP A N 1
ATOM 1369 C CA . ASP A 1 175 ? -6.207 33.594 23.312 1 86.94 175 ASP A CA 1
ATOM 1370 C C . ASP A 1 175 ? -6.094 32.094 23.234 1 86.94 175 ASP A C 1
ATOM 1372 O O . ASP A 1 175 ? -6.922 31.422 22.594 1 86.94 175 ASP A O 1
ATOM 1376 N N . GLU A 1 176 ? -5.172 31.562 23.969 1 86.69 176 GLU A N 1
ATOM 1377 C CA . GLU A 1 176 ? -4.859 30.141 23.906 1 86.69 176 GLU A CA 1
ATOM 1378 C C . GLU A 1 176 ? -6.055 29.281 24.328 1 86.69 176 GLU A C 1
ATOM 1380 O O . GLU A 1 176 ? -6.367 28.281 23.703 1 86.69 176 GLU A O 1
ATOM 1385 N N . LEU A 1 177 ? -6.711 29.734 25.344 1 93.25 177 LEU A N 1
ATOM 1386 C CA . LEU A 1 177 ? -7.816 28.938 25.875 1 93.25 177 LEU A CA 1
ATOM 1387 C C . LEU A 1 177 ? -9.039 29.047 24.969 1 93.25 177 LEU A C 1
ATOM 1389 O O . LEU A 1 177 ? -9.914 28.172 25 1 93.25 177 LEU A O 1
ATOM 1393 N N . ASN A 1 178 ? -9.062 30.219 24.156 1 94.69 178 ASN A N 1
ATOM 1394 C CA . ASN A 1 178 ? -10.211 30.453 23.281 1 94.69 178 ASN A CA 1
ATOM 1395 C C . ASN A 1 178 ? -10 29.859 21.891 1 94.69 178 ASN A C 1
ATOM 1397 O O . ASN A 1 178 ? -10.875 29.953 21.031 1 94.69 178 ASN A O 1
ATOM 1401 N N . SER A 1 179 ? -8.852 29.203 21.703 1 93.19 179 SER A N 1
ATOM 1402 C CA . SER A 1 179 ? -8.523 28.516 20.453 1 93.19 179 SER A CA 1
ATOM 1403 C C . SER A 1 179 ? -8.641 27.016 20.594 1 93.19 179 SER A C 1
ATOM 1405 O O . SER A 1 179 ? -8.953 26.5 21.688 1 93.19 179 SER A O 1
ATOM 1407 N N . VAL A 1 180 ? -8.336 26.328 19.531 1 96.31 180 VAL A N 1
ATOM 1408 C CA . VAL A 1 180 ? -8.461 24.875 19.578 1 96.31 180 VAL A CA 1
ATOM 1409 C C . VAL A 1 180 ? -7.465 24.281 20.562 1 96.31 180 VAL A C 1
ATOM 1411 O O . VAL A 1 180 ? -6.266 24.578 20.484 1 96.31 180 VAL A O 1
ATOM 1414 N N . ARG A 1 181 ? -8 23.469 21.484 1 95.81 181 ARG A N 1
ATOM 1415 C CA . ARG A 1 181 ? -7.141 22.922 22.547 1 95.81 181 ARG A CA 1
ATOM 1416 C C . ARG A 1 181 ? -7.09 21.406 22.484 1 95.81 181 ARG A C 1
ATOM 1418 O O . ARG A 1 181 ? -6.129 20.797 22.953 1 95.81 181 ARG A O 1
ATOM 1425 N N . LYS A 1 182 ? -8.086 20.859 21.922 1 96.69 182 LYS A N 1
ATOM 1426 C CA . LYS A 1 182 ? -8.141 19.391 21.922 1 96.69 182 LYS A CA 1
ATOM 1427 C C . LYS A 1 182 ? -9.023 18.875 20.797 1 96.69 182 LYS A C 1
ATOM 1429 O O . LYS A 1 182 ? -9.859 19.609 20.266 1 96.69 182 LYS A O 1
ATOM 1434 N N . TYR A 1 183 ? -8.727 17.719 20.406 1 98.06 183 TYR A N 1
ATOM 1435 C CA . TYR A 1 183 ? -9.539 17 19.438 1 98.06 183 TYR A CA 1
ATOM 1436 C C . TYR A 1 183 ? -10.07 15.695 20.031 1 98.06 183 TYR A C 1
ATOM 1438 O O . TYR A 1 183 ? -9.406 15.055 20.844 1 98.06 183 TYR A O 1
ATOM 1446 N N . GLU A 1 184 ? -11.25 15.344 19.641 1 97.31 184 GLU A N 1
ATOM 1447 C CA . GLU A 1 184 ? -11.883 14.078 19.984 1 97.31 184 GLU A CA 1
ATOM 1448 C C . GLU A 1 184 ? -12.555 13.445 18.781 1 97.31 184 GLU A C 1
ATOM 1450 O O . GLU A 1 184 ? -12.906 14.133 17.812 1 97.31 184 GLU A O 1
ATOM 1455 N N . MET A 1 185 ? -12.609 12.148 18.797 1 97.38 185 MET A N 1
ATOM 1456 C CA . MET A 1 185 ? -13.312 11.445 17.734 1 97.38 185 MET A CA 1
ATOM 1457 C C . MET A 1 185 ? -14.492 10.656 18.297 1 97.38 185 MET A C 1
ATOM 1459 O O . MET A 1 185 ? -14.383 10.031 19.359 1 97.38 185 MET A O 1
ATOM 1463 N N . ARG A 1 186 ? -15.602 10.82 17.703 1 96.44 186 ARG A N 1
ATOM 1464 C CA . ARG A 1 186 ? -16.781 9.992 17.984 1 96.44 186 ARG A CA 1
ATOM 1465 C C . ARG A 1 186 ? -17.047 9.031 16.828 1 96.44 186 ARG A C 1
ATOM 1467 O O . ARG A 1 186 ? -17.125 9.438 15.672 1 96.44 186 ARG A O 1
ATOM 1474 N N . SER A 1 187 ? -17.047 7.836 17.141 1 92.88 187 SER A N 1
ATOM 1475 C CA . SER A 1 187 ? -17.266 6.793 16.141 1 92.88 187 SER A CA 1
ATOM 1476 C C . SER A 1 187 ? -18.156 5.68 16.688 1 92.88 187 SER A C 1
ATOM 1478 O O . SER A 1 187 ? -18.125 5.383 17.875 1 92.88 187 SER A O 1
ATOM 1480 N N . SER A 1 188 ? -18.969 5.117 15.828 1 92.94 188 SER A N 1
ATOM 1481 C CA . SER A 1 188 ? -19.75 3.938 16.188 1 92.94 188 SER A CA 1
ATOM 1482 C C . SER A 1 188 ? -18.953 2.658 15.961 1 92.94 188 SER A C 1
ATOM 1484 O O . SER A 1 188 ? -19.453 1.559 16.219 1 92.94 188 SER A O 1
ATOM 1486 N N . TYR A 1 189 ? -17.766 2.766 15.508 1 91.81 189 TYR A N 1
ATOM 1487 C CA . TYR A 1 189 ? -16.922 1.628 15.172 1 91.81 189 TYR A CA 1
ATOM 1488 C C . TYR A 1 189 ? -15.789 1.47 16.188 1 91.81 189 TYR A C 1
ATOM 1490 O O . TYR A 1 189 ? -14.617 1.598 15.836 1 91.81 189 TYR A O 1
ATOM 1498 N N . ALA A 1 190 ? -16.172 1.245 17.328 1 80.75 190 ALA A N 1
ATOM 1499 C CA . ALA A 1 190 ? -15.219 1.222 18.422 1 80.75 190 ALA A CA 1
ATOM 1500 C C . ALA A 1 190 ? -14.031 0.319 18.109 1 80.75 190 ALA A C 1
ATOM 1502 O O . ALA A 1 190 ? -14.211 -0.81 17.641 1 80.75 190 ALA A O 1
ATOM 1503 N N . GLY A 1 191 ? -12.906 0.793 18.297 1 90.75 191 GLY A N 1
ATOM 1504 C CA . GLY A 1 191 ? -11.672 0.029 18.219 1 90.75 191 GLY A CA 1
ATOM 1505 C C . GLY A 1 191 ? -11.125 -0.059 16.797 1 90.75 191 GLY A C 1
ATOM 1506 O O . GLY A 1 191 ? -10.047 -0.616 16.578 1 90.75 191 GLY A O 1
ATOM 1507 N N . MET A 1 192 ? -11.773 0.5 15.805 1 94.56 192 MET A N 1
ATOM 1508 C CA . MET A 1 192 ? -11.312 0.354 14.43 1 94.56 192 MET A CA 1
ATOM 1509 C C . MET A 1 192 ? -10.445 1.538 14.016 1 94.56 192 MET A C 1
ATOM 1511 O O . MET A 1 192 ? -9.562 1.4 13.172 1 94.56 192 MET A O 1
ATOM 1515 N N . PHE A 1 193 ? -10.812 2.68 14.633 1 96.44 193 PHE A N 1
ATOM 1516 C CA . PHE A 1 193 ? -10.117 3.898 14.234 1 96.44 193 PHE A CA 1
ATOM 1517 C C . PHE A 1 193 ? -9.633 4.668 15.461 1 96.44 193 PHE A C 1
ATOM 1519 O O . PHE A 1 193 ? -10.219 4.562 16.547 1 96.44 193 PHE A O 1
ATOM 1526 N N . GLU A 1 194 ? -8.594 5.344 15.242 1 96.56 194 GLU A N 1
ATOM 1527 C CA . GLU A 1 194 ? -8.047 6.234 16.266 1 96.56 194 GLU A CA 1
ATOM 1528 C C . GLU A 1 194 ? -7.633 7.574 15.664 1 96.56 194 GLU A C 1
ATOM 1530 O O . GLU A 1 194 ? -7.133 7.625 14.539 1 96.56 194 GLU A O 1
ATOM 1535 N N . LEU A 1 195 ? -7.934 8.625 16.406 1 97.25 195 LEU A N 1
ATOM 1536 C CA . LEU A 1 195 ? -7.5 9.953 15.984 1 97.25 195 LEU A CA 1
ATOM 1537 C C . LEU A 1 195 ? -6.188 10.336 16.656 1 97.25 195 LEU A C 1
ATOM 1539 O O . LEU A 1 195 ? -6.102 10.352 17.891 1 97.25 195 LEU A O 1
ATOM 1543 N N . LYS A 1 196 ? -5.219 10.562 15.859 1 96.06 196 LYS A N 1
ATOM 1544 C CA . LYS A 1 196 ? -3.953 11.102 16.344 1 96.06 196 LYS A CA 1
ATOM 1545 C C . LYS A 1 196 ? -3.887 12.609 16.156 1 96.06 196 LYS A C 1
ATOM 1547 O O . LYS A 1 196 ? -4.023 13.109 15.039 1 96.06 196 LYS A O 1
ATOM 1552 N N . ALA A 1 197 ? -3.787 13.336 17.266 1 97 197 ALA A N 1
ATOM 1553 C CA . ALA A 1 197 ? -3.709 14.797 17.25 1 97 197 ALA A CA 1
ATOM 1554 C C . ALA A 1 197 ? -2.475 15.281 18 1 97 197 ALA A C 1
ATOM 1556 O O . ALA A 1 197 ? -2.314 15.008 19.188 1 97 197 ALA A O 1
ATOM 1557 N N . GLU A 1 198 ? -1.645 15.961 17.281 1 94.56 198 GLU A N 1
ATOM 1558 C CA . GLU A 1 198 ? -0.432 16.516 17.875 1 94.56 198 GLU A CA 1
ATOM 1559 C C . GLU A 1 198 ? -0.303 18 17.609 1 94.56 198 GLU A C 1
ATOM 1561 O O . GLU A 1 198 ? -0.389 18.438 16.453 1 94.56 198 GLU A O 1
ATOM 1566 N N . LYS A 1 199 ? -0.12 18.766 18.656 1 93.38 199 LYS A N 1
ATOM 1567 C CA . LYS A 1 199 ? 0.088 20.203 18.516 1 93.38 199 LYS A CA 1
ATOM 1568 C C . LYS A 1 199 ? 1.525 20.5 18.109 1 93.38 199 LYS A C 1
ATOM 1570 O O . LYS A 1 199 ? 2.471 19.969 18.688 1 93.38 199 LYS A O 1
ATOM 1575 N N . LYS A 1 200 ? 1.673 21.312 17.125 1 93.5 200 LYS A N 1
ATOM 1576 C CA . LYS A 1 200 ? 2.998 21.719 16.656 1 93.5 200 LYS A CA 1
ATOM 1577 C C . LYS A 1 200 ? 3.504 22.938 17.422 1 93.5 200 LYS A C 1
ATOM 1579 O O . LYS A 1 200 ? 2.76 23.531 18.203 1 93.5 200 LYS A O 1
ATOM 1584 N N . LEU A 1 201 ? 4.73 23.328 17.156 1 92.81 201 LEU A N 1
ATOM 1585 C CA . LEU A 1 201 ? 5.348 24.453 17.859 1 92.81 201 LEU A CA 1
ATOM 1586 C C . LEU A 1 201 ? 4.637 25.75 17.531 1 92.81 201 LEU A C 1
ATOM 1588 O O . LEU A 1 201 ? 4.531 26.641 18.375 1 92.81 201 LEU A O 1
ATOM 1592 N N . ASP A 1 202 ? 4.121 25.844 16.359 1 89.62 202 ASP A N 1
ATOM 1593 C CA . ASP A 1 202 ? 3.514 27.094 15.938 1 89.62 202 ASP A CA 1
ATOM 1594 C C . ASP A 1 202 ? 2.047 27.156 16.359 1 89.62 202 ASP A C 1
ATOM 1596 O O . ASP A 1 202 ? 1.334 28.094 15.992 1 89.62 202 ASP A O 1
ATOM 1600 N N . GLY A 1 203 ? 1.642 26.172 17.047 1 86.94 203 GLY A N 1
ATOM 1601 C CA . GLY A 1 203 ? 0.281 26.172 17.562 1 86.94 203 GLY A CA 1
ATOM 1602 C C . GLY A 1 203 ? -0.698 25.438 16.672 1 86.94 203 GLY A C 1
ATOM 1603 O O . GLY A 1 203 ? -1.832 25.172 17.062 1 86.94 203 GLY A O 1
ATOM 1604 N N . SER A 1 204 ? -0.234 25.172 15.453 1 89.38 204 SER A N 1
ATOM 1605 C CA . SER A 1 204 ? -1.092 24.406 14.562 1 89.38 204 SER A CA 1
ATOM 1606 C C . SER A 1 204 ? -1.141 22.938 14.984 1 89.38 204 SER A C 1
ATOM 1608 O O . SER A 1 204 ? -0.421 22.516 15.891 1 89.38 204 SER A O 1
ATOM 1610 N N . TRP A 1 205 ? -2.061 22.219 14.406 1 93.62 205 TRP A N 1
ATOM 1611 C CA . TRP A 1 205 ? -2.242 20.828 14.797 1 93.62 205 TRP A CA 1
ATOM 1612 C C . TRP A 1 205 ? -1.983 19.891 13.625 1 93.62 205 TRP A C 1
ATOM 1614 O O . TRP A 1 205 ? -2.332 20.203 12.484 1 93.62 205 TRP A O 1
ATOM 1624 N N . ASP A 1 206 ? -1.322 18.766 13.914 1 93.31 206 ASP A N 1
ATOM 1625 C CA . ASP A 1 206 ? -1.245 17.625 13.008 1 93.31 206 ASP A CA 1
ATOM 1626 C C . ASP A 1 206 ? -2.273 16.562 13.375 1 93.31 206 ASP A C 1
ATOM 1628 O O . ASP A 1 206 ? -2.223 15.984 14.469 1 93.31 206 ASP A O 1
ATOM 1632 N N . LEU A 1 207 ? -3.186 16.344 12.406 1 96.12 207 LEU A N 1
ATOM 1633 C CA . LEU A 1 207 ? -4.234 15.359 12.648 1 96.12 207 LEU A CA 1
ATOM 1634 C C . LEU A 1 207 ? -4.145 14.211 11.648 1 96.12 207 LEU A C 1
ATOM 1636 O O . LEU A 1 207 ? -3.916 14.438 10.461 1 96.12 207 LEU A O 1
ATOM 1640 N N . SER A 1 208 ? -4.305 13.047 12.18 1 95.62 208 SER A N 1
ATOM 1641 C CA . SER A 1 208 ? -4.336 11.859 11.32 1 95.62 208 SER A CA 1
ATOM 1642 C C . SER A 1 208 ? -5.293 10.812 11.867 1 95.62 208 SER A C 1
ATOM 1644 O O . SER A 1 208 ? -5.434 10.664 13.086 1 95.62 208 SER A O 1
ATOM 1646 N N . LEU A 1 209 ? -5.918 10.242 10.93 1 95.5 209 LEU A N 1
ATOM 1647 C CA . LEU A 1 209 ? -6.73 9.086 11.281 1 95.5 209 LEU A CA 1
ATOM 1648 C C . LEU A 1 209 ? -5.941 7.793 11.086 1 95.5 209 LEU A C 1
ATOM 1650 O O . LEU A 1 209 ? -5.293 7.605 10.055 1 95.5 209 LEU A O 1
ATOM 1654 N N . LEU A 1 210 ? -6.016 6.914 12.102 1 94 210 LEU A N 1
ATOM 1655 C CA . LEU A 1 210 ? -5.348 5.621 12.047 1 94 210 LEU A CA 1
ATOM 1656 C C . LEU A 1 210 ? -6.363 4.484 12.016 1 94 210 LEU A C 1
ATOM 1658 O O . LEU A 1 210 ? -7.355 4.508 12.75 1 94 210 LEU A O 1
ATOM 1662 N N . ASN A 1 211 ? -6.062 3.561 11.102 1 93.81 211 ASN A N 1
ATOM 1663 C CA . ASN A 1 211 ? -6.844 2.33 11.18 1 93.81 211 ASN A CA 1
ATOM 1664 C C . ASN A 1 211 ? -6.176 1.299 12.086 1 93.81 211 ASN A C 1
ATOM 1666 O O . ASN A 1 211 ? -5.027 0.918 11.852 1 93.81 211 ASN A O 1
ATOM 1670 N N . LEU A 1 212 ? -6.902 0.794 13.055 1 93.12 212 LEU A N 1
ATOM 1671 C CA . LEU A 1 212 ? -6.336 -0.128 14.031 1 93.12 212 LEU A CA 1
ATOM 1672 C C . LEU A 1 212 ? -6.633 -1.574 13.648 1 93.12 212 LEU A C 1
ATOM 1674 O O . LEU A 1 212 ? -6.043 -2.502 14.211 1 93.12 212 LEU A O 1
ATOM 1678 N N . GLN A 1 213 ? -7.539 -1.721 12.773 1 92.12 213 GLN A N 1
ATOM 1679 C CA . GLN A 1 213 ? -7.902 -3.033 12.25 1 92.12 213 GLN A CA 1
ATOM 1680 C C . GLN A 1 213 ? -7.91 -3.037 10.727 1 92.12 213 GLN A C 1
ATOM 1682 O O . GLN A 1 213 ? -8.117 -1.997 10.102 1 92.12 213 GLN A O 1
ATOM 1687 N N . PRO A 1 214 ? -7.625 -4.297 10.203 1 90.56 214 PRO A N 1
ATOM 1688 C CA . PRO A 1 214 ? -7.727 -4.367 8.75 1 90.56 214 PRO A CA 1
ATOM 1689 C C . PRO A 1 214 ? -9.125 -4.027 8.234 1 90.56 214 PRO A C 1
ATOM 1691 O O . PRO A 1 214 ? -10.117 -4.336 8.906 1 90.56 214 PRO A O 1
ATOM 1694 N N . LEU A 1 215 ? -9.164 -3.354 7.137 1 93.5 215 LEU A N 1
ATOM 1695 C CA . LEU A 1 215 ? -10.43 -3.031 6.488 1 93.5 215 LEU A CA 1
ATOM 1696 C C . LEU A 1 215 ? -10.734 -4.023 5.371 1 93.5 215 LEU A C 1
ATOM 1698 O O . LEU A 1 215 ? -9.836 -4.438 4.637 1 93.5 215 LEU A O 1
ATOM 1702 N N . ASP A 1 216 ? -11.969 -4.5 5.414 1 95.38 216 ASP A N 1
ATOM 1703 C CA . ASP A 1 216 ? -12.461 -5.41 4.383 1 95.38 216 ASP A CA 1
ATOM 1704 C C . ASP A 1 216 ? -13.656 -4.809 3.645 1 95.38 216 ASP A C 1
ATOM 1706 O O . ASP A 1 216 ? -14.75 -4.723 4.195 1 95.38 216 ASP A O 1
ATOM 1710 N N . ARG A 1 217 ? -13.367 -4.414 2.383 1 96.38 217 ARG A N 1
ATOM 1711 C CA . ARG A 1 217 ? -14.398 -3.744 1.595 1 96.38 217 ARG A CA 1
ATOM 1712 C C . ARG A 1 217 ? -15.633 -4.625 1.444 1 96.38 217 ARG A C 1
ATOM 1714 O O . ARG A 1 217 ? -16.766 -4.125 1.422 1 96.38 217 ARG A O 1
ATOM 1721 N N . GLU A 1 218 ? -15.414 -5.918 1.262 1 96.25 218 GLU A N 1
ATOM 1722 C CA . GLU A 1 218 ? -16.5 -6.863 1.065 1 96.25 218 GLU A CA 1
ATOM 1723 C C . GLU A 1 218 ? -17.438 -6.891 2.275 1 96.25 218 GLU A C 1
ATOM 1725 O O . GLU A 1 218 ? -18.625 -7.176 2.143 1 96.25 218 GLU A O 1
ATOM 1730 N N . ASP A 1 219 ? -16.938 -6.684 3.553 1 95.44 219 ASP A N 1
ATOM 1731 C CA . ASP A 1 219 ? -17.734 -6.641 4.773 1 95.44 219 ASP A CA 1
ATOM 1732 C C . ASP A 1 219 ? -18.422 -5.285 4.938 1 95.44 219 ASP A C 1
ATOM 1734 O O . ASP A 1 219 ? -19.625 -5.219 5.23 1 95.44 219 ASP A O 1
ATOM 1738 N N . LYS A 1 220 ? -17.641 -4.199 4.805 1 95.5 220 LYS A N 1
ATOM 1739 C CA . LYS A 1 220 ? -18.125 -2.826 4.922 1 95.5 220 LYS A CA 1
ATOM 1740 C C . LYS A 1 220 ? -17.266 -1.87 4.105 1 95.5 220 LYS A C 1
ATOM 1742 O O . LYS A 1 220 ? -16.047 -1.838 4.266 1 95.5 220 LYS A O 1
ATOM 1747 N N . ASP A 1 221 ? -17.859 -1.086 3.213 1 96.75 221 ASP A N 1
ATOM 1748 C CA . ASP A 1 221 ? -17.062 -0.29 2.283 1 96.75 221 ASP A CA 1
ATOM 1749 C C . ASP A 1 221 ? -17.156 1.197 2.617 1 96.75 221 ASP A C 1
ATOM 1751 O O . ASP A 1 221 ? -16.562 2.029 1.93 1 96.75 221 ASP A O 1
ATOM 1755 N N . ARG A 1 222 ? -17.938 1.548 3.668 1 97.38 222 ARG A N 1
ATOM 1756 C CA . ARG A 1 222 ? -18.047 2.949 4.059 1 97.38 222 ARG A CA 1
ATOM 1757 C C . ARG A 1 222 ? -18.125 3.09 5.574 1 97.38 222 ARG A C 1
ATOM 1759 O O . ARG A 1 222 ? -18.781 2.281 6.246 1 97.38 222 ARG A O 1
ATOM 1766 N N . TYR A 1 223 ? -17.484 4.051 6.051 1 97.44 223 TYR A N 1
ATOM 1767 C CA . TYR A 1 223 ? -17.547 4.402 7.465 1 97.44 223 TYR A CA 1
ATOM 1768 C C . TYR A 1 223 ? -17.766 5.898 7.645 1 97.44 223 TYR A C 1
ATOM 1770 O O . TYR A 1 223 ? -17.312 6.703 6.824 1 97.44 223 TYR A O 1
ATOM 1778 N N . THR A 1 224 ? -18.484 6.312 8.656 1 98 224 THR A N 1
ATOM 1779 C CA . THR A 1 224 ? -18.672 7.711 9.023 1 98 224 THR A CA 1
ATOM 1780 C C . THR A 1 224 ? -18.25 7.949 10.469 1 98 224 THR A C 1
ATOM 1782 O O . THR A 1 224 ? -18.703 7.258 11.375 1 98 224 THR A O 1
ATOM 1785 N N . LEU A 1 225 ? -17.328 8.805 10.633 1 97.5 225 LEU A N 1
ATOM 1786 C CA . LEU A 1 225 ? -16.828 9.227 11.938 1 97.5 225 LEU A CA 1
ATOM 1787 C C . LEU A 1 225 ? -17.062 10.719 12.156 1 97.5 225 LEU A C 1
ATOM 1789 O O . LEU A 1 225 ? -17.422 11.438 11.219 1 97.5 225 LEU A O 1
ATOM 1793 N N . TYR A 1 226 ? -16.891 11.141 13.406 1 98.19 226 TYR A N 1
ATOM 1794 C CA . TYR A 1 226 ? -17 12.555 13.742 1 98.19 226 TYR A CA 1
ATOM 1795 C C . TYR A 1 226 ? -15.766 13.031 14.5 1 98.19 226 TYR A C 1
ATOM 1797 O O . TYR A 1 226 ? -15.359 12.406 15.484 1 98.19 226 TYR A O 1
ATOM 1805 N N . VAL A 1 227 ? -15.156 14.008 13.977 1 98.31 227 VAL A N 1
ATOM 1806 C CA . VAL A 1 227 ? -14.039 14.648 14.672 1 98.31 227 VAL A CA 1
ATOM 1807 C C . VAL A 1 227 ? -14.516 15.953 15.312 1 98.31 227 VAL A C 1
ATOM 1809 O O . VAL A 1 227 ? -15.102 16.797 14.641 1 98.31 227 VAL A O 1
ATOM 1812 N N . ILE A 1 228 ? -14.281 16.141 16.594 1 98.44 228 ILE A N 1
ATOM 1813 C CA . ILE A 1 228 ? -14.734 17.281 17.375 1 98.44 228 ILE A CA 1
ATOM 1814 C C . ILE A 1 228 ? -13.531 18.109 17.828 1 98.44 228 ILE A C 1
ATOM 1816 O O . ILE A 1 228 ? -12.617 17.578 18.453 1 98.44 228 ILE A O 1
ATOM 1820 N N . ALA A 1 229 ? -13.469 19.297 17.406 1 98.44 229 ALA A N 1
ATOM 1821 C CA . ALA A 1 229 ? -12.484 20.25 17.906 1 98.44 229 ALA A CA 1
ATOM 1822 C C . ALA A 1 229 ? -13.062 21.078 19.047 1 98.44 229 ALA A C 1
ATOM 1824 O O . ALA A 1 229 ? -14.148 21.656 18.922 1 98.44 229 ALA A O 1
ATOM 1825 N N . LYS A 1 230 ? -12.359 21.203 20.141 1 97.75 230 LYS A N 1
ATOM 1826 C CA . LYS A 1 230 ? -12.844 21.922 21.312 1 97.75 230 LYS A CA 1
ATOM 1827 C C . LYS A 1 230 ? -11.828 22.969 21.781 1 97.75 230 LYS A C 1
ATOM 1829 O O . LYS A 1 230 ? -10.625 22.719 21.75 1 97.75 230 LYS A O 1
ATOM 1834 N N . ASP A 1 231 ? -12.383 24.094 22.109 1 97.31 231 ASP A N 1
ATOM 1835 C CA . ASP A 1 231 ? -11.562 25.047 22.844 1 97.31 231 ASP A CA 1
ATOM 1836 C C . ASP A 1 231 ? -11.789 24.922 24.344 1 97.31 231 ASP A C 1
ATOM 1838 O O . ASP A 1 231 ? -12.406 23.969 24.812 1 97.31 231 ASP A O 1
ATOM 1842 N N . GLU A 1 232 ? -11.164 25.719 25.141 1 96.31 232 GLU A N 1
ATOM 1843 C CA . GLU A 1 232 ? -11.312 25.688 26.594 1 96.31 232 GLU A CA 1
ATOM 1844 C C . GLU A 1 232 ? -11.672 27.062 27.141 1 96.31 232 GLU A C 1
ATOM 1846 O O . GLU A 1 232 ? -11.227 27.438 28.234 1 96.31 232 GLU A O 1
ATOM 1851 N N . GLY A 1 233 ? -12.375 27.828 26.266 1 95.69 233 GLY A N 1
ATOM 1852 C CA . GLY A 1 233 ? -12.828 29.141 26.703 1 95.69 233 GLY A CA 1
ATOM 1853 C C . GLY A 1 233 ? -14 29.078 27.656 1 95.69 233 GLY A C 1
ATOM 1854 O O . GLY A 1 233 ? -14.328 28 28.188 1 95.69 233 GLY A O 1
ATOM 1855 N N . ASN A 1 234 ? -14.492 30.266 27.938 1 92.75 234 ASN A N 1
ATOM 1856 C CA . ASN A 1 234 ? -15.641 30.359 28.828 1 92.75 234 ASN A CA 1
ATOM 1857 C C . ASN A 1 234 ? -16.797 31.109 28.172 1 92.75 234 ASN A C 1
ATOM 1859 O O . ASN A 1 234 ? -16.766 32.312 28.031 1 92.75 234 ASN A O 1
ATOM 1863 N N . PRO A 1 235 ? -17.797 30.453 27.875 1 94.56 235 PRO A N 1
ATOM 1864 C CA . PRO A 1 235 ? -17.984 29 27.875 1 94.56 235 PRO A CA 1
ATOM 1865 C C . PRO A 1 235 ? -17.188 28.312 26.781 1 94.56 235 PRO A C 1
ATOM 1867 O O . PRO A 1 235 ? -16.797 28.953 25.797 1 94.56 235 PRO A O 1
ATOM 1870 N N . PRO A 1 236 ? -16.906 27.016 26.969 1 96.75 236 PRO A N 1
ATOM 1871 C CA . PRO A 1 236 ? -16.203 26.281 25.906 1 96.75 236 PRO A CA 1
ATOM 1872 C C . PRO A 1 236 ? -17.062 26.094 24.656 1 96.75 236 PRO A C 1
ATOM 1874 O O . PRO A 1 236 ? -18.281 25.922 24.75 1 96.75 236 PRO A O 1
ATOM 1877 N N . LEU A 1 237 ? -16.453 26.234 23.516 1 97.94 237 LEU A N 1
ATOM 1878 C CA . LEU A 1 237 ? -17.109 26.062 22.234 1 97.94 237 LEU A CA 1
ATOM 1879 C C . LEU A 1 237 ? -16.469 24.922 21.438 1 97.94 237 LEU A C 1
ATOM 1881 O O . LEU A 1 237 ? -15.305 24.578 21.688 1 97.94 237 LEU A O 1
ATOM 1885 N N . SER A 1 238 ? -17.219 24.297 20.625 1 97.94 238 SER A N 1
ATOM 1886 C CA . SER A 1 238 ? -16.703 23.172 19.844 1 97.94 238 SER A CA 1
ATOM 1887 C C . SER A 1 238 ? -17.234 23.188 18.422 1 97.94 238 SER A C 1
ATOM 1889 O O . SER A 1 238 ? -18.234 23.875 18.141 1 97.94 238 SER A O 1
ATOM 1891 N N . GLY A 1 239 ? -16.469 22.641 17.547 1 98.12 239 GLY A N 1
ATOM 1892 C CA . GLY A 1 239 ? -16.859 22.391 16.172 1 98.12 239 GLY A CA 1
ATOM 1893 C C . GLY A 1 239 ? -16.688 20.938 15.758 1 98.12 239 GLY A C 1
ATOM 1894 O O . GLY A 1 239 ? -15.781 20.25 16.234 1 98.12 239 GLY A O 1
ATOM 1895 N N . THR A 1 240 ? -17.625 20.438 14.914 1 98.38 240 THR A N 1
ATOM 1896 C CA . THR A 1 240 ? -17.594 19.031 14.508 1 98.38 240 THR A CA 1
ATOM 1897 C C . THR A 1 240 ? -17.469 18.906 12.992 1 98.38 240 THR A C 1
ATOM 1899 O O . THR A 1 240 ? -18.078 19.672 12.25 1 98.38 240 THR A O 1
ATOM 1902 N N . ALA A 1 241 ? -16.641 18.016 12.578 1 98.25 241 ALA A N 1
ATOM 1903 C CA . ALA A 1 241 ? -16.562 17.641 11.164 1 98.25 241 ALA A CA 1
ATOM 1904 C C . ALA A 1 241 ? -16.922 16.188 10.961 1 98.25 241 ALA A C 1
ATOM 1906 O O . ALA A 1 241 ? -16.562 15.328 11.773 1 98.25 241 ALA A O 1
ATOM 1907 N N . THR A 1 242 ? -17.703 15.938 9.906 1 98.38 242 THR A N 1
ATOM 1908 C CA . THR A 1 242 ? -17.984 14.562 9.508 1 98.38 242 THR A CA 1
ATOM 1909 C C . THR A 1 242 ? -16.859 14.008 8.641 1 98.38 242 THR A C 1
ATOM 1911 O O . THR A 1 242 ? -16.406 14.664 7.711 1 98.38 242 THR A O 1
ATOM 1914 N N . VAL A 1 243 ? -16.375 12.852 9 1 98.06 243 VAL A N 1
ATOM 1915 C CA . VAL A 1 243 ? -15.359 12.164 8.203 1 98.06 243 VAL A CA 1
ATOM 1916 C C . VAL A 1 243 ? -15.984 10.945 7.52 1 98.06 243 VAL A C 1
ATOM 1918 O O . VAL A 1 243 ? -16.375 9.977 8.18 1 98.06 243 VAL A O 1
ATOM 1921 N N . ASN A 1 244 ? -16.047 11.039 6.223 1 98.19 244 ASN A N 1
ATOM 1922 C CA . ASN A 1 244 ? -16.516 9.914 5.418 1 98.19 244 ASN A CA 1
ATOM 1923 C C . ASN A 1 244 ? -15.344 9.102 4.863 1 98.19 244 ASN A C 1
ATOM 1925 O O . ASN A 1 244 ? -14.492 9.641 4.152 1 98.19 244 ASN A O 1
ATOM 1929 N N . ILE A 1 245 ? -15.359 7.84 5.203 1 97.5 245 ILE A N 1
ATOM 1930 C CA . ILE A 1 245 ? -14.312 6.949 4.719 1 97.5 245 ILE A CA 1
ATOM 1931 C C . ILE A 1 245 ? -14.883 6.016 3.65 1 97.5 245 ILE A C 1
ATOM 1933 O O . ILE A 1 245 ? -15.844 5.285 3.906 1 97.5 245 ILE A O 1
ATOM 1937 N N . GLU A 1 246 ? -14.336 6.125 2.543 1 97.88 246 GLU A N 1
ATOM 1938 C CA . GLU A 1 246 ? -14.633 5.168 1.479 1 97.88 246 GLU A CA 1
ATOM 1939 C C . GLU A 1 246 ? -13.523 4.125 1.354 1 97.88 246 GLU A C 1
ATOM 1941 O O . GLU A 1 246 ? -12.359 4.469 1.162 1 97.88 246 GLU A O 1
ATOM 1946 N N . VAL A 1 247 ? -13.875 2.846 1.494 1 97.19 247 VAL A N 1
ATOM 1947 C CA . VAL A 1 247 ? -12.914 1.753 1.379 1 97.19 247 VAL A CA 1
ATOM 1948 C C . VAL A 1 247 ? -12.875 1.248 -0.061 1 97.19 247 VAL A C 1
ATOM 1950 O O . VAL A 1 247 ? -13.875 0.743 -0.576 1 97.19 247 VAL A O 1
ATOM 1953 N N . THR A 1 248 ? -11.703 1.322 -0.673 1 96.31 248 THR A N 1
ATOM 1954 C CA . THR A 1 248 ? -11.586 0.891 -2.062 1 96.31 248 THR A CA 1
ATOM 1955 C C . THR A 1 248 ? -11.164 -0.573 -2.141 1 96.31 248 THR A C 1
ATOM 1957 O O . THR A 1 248 ? -10.586 -1.109 -1.195 1 96.31 248 THR A O 1
ATOM 1960 N N . ASP A 1 249 ? -11.461 -1.098 -3.289 1 95.88 249 ASP A N 1
ATOM 1961 C CA . ASP A 1 249 ? -11.266 -2.531 -3.49 1 95.88 249 ASP A CA 1
ATOM 1962 C C . ASP A 1 249 ? -9.82 -2.85 -3.838 1 95.88 249 ASP A C 1
ATOM 1964 O O . ASP A 1 249 ? -9.188 -2.133 -4.621 1 95.88 249 ASP A O 1
ATOM 1968 N N . ILE A 1 250 ? -9.258 -3.855 -3.217 1 93.25 250 ILE A N 1
ATOM 1969 C CA . ILE A 1 250 ? -8.016 -4.512 -3.619 1 93.25 250 ILE A CA 1
ATOM 1970 C C . ILE A 1 250 ? -8.305 -5.945 -4.051 1 93.25 250 ILE A C 1
ATOM 1972 O O . ILE A 1 250 ? -9.297 -6.539 -3.623 1 93.25 250 ILE A O 1
ATOM 1976 N N . ASN A 1 251 ? -7.457 -6.5 -4.941 1 93.5 251 ASN A N 1
ATOM 1977 C CA . ASN A 1 251 ? -7.672 -7.863 -5.422 1 93.5 251 ASN A CA 1
ATOM 1978 C C . ASN A 1 251 ? -7.234 -8.898 -4.391 1 93.5 251 ASN A C 1
ATOM 1980 O O . ASN A 1 251 ? -6.156 -9.484 -4.508 1 93.5 251 ASN A O 1
ATOM 1984 N N . ASP A 1 252 ? -8.07 -9.219 -3.49 1 92.62 252 ASP A N 1
ATOM 1985 C CA . ASP A 1 252 ? -7.691 -10.133 -2.414 1 92.62 252 ASP A CA 1
ATOM 1986 C C . ASP A 1 252 ? -8.594 -11.367 -2.395 1 92.62 252 ASP A C 1
ATOM 1988 O O . ASP A 1 252 ? -8.508 -12.188 -1.479 1 92.62 252 ASP A O 1
ATOM 1992 N N . ASN A 1 253 ? -9.469 -11.469 -3.32 1 95.38 253 ASN A N 1
ATOM 1993 C CA . ASN A 1 253 ? -10.289 -12.672 -3.482 1 95.38 253 ASN A CA 1
ATOM 1994 C C . ASN A 1 253 ? -10.055 -13.328 -4.836 1 95.38 253 ASN A C 1
ATOM 1996 O O . ASN A 1 253 ? -9.992 -12.648 -5.863 1 95.38 253 ASN A O 1
ATOM 2000 N N . SER A 1 254 ? -9.922 -14.633 -4.785 1 96.69 254 SER A N 1
ATOM 2001 C CA . SER A 1 254 ? -9.828 -15.398 -6.027 1 96.69 254 SER A CA 1
ATOM 2002 C C . SER A 1 254 ? -11.211 -15.805 -6.52 1 96.69 254 SER A C 1
ATOM 2004 O O . SER A 1 254 ? -12.141 -15.984 -5.723 1 96.69 254 SER A O 1
ATOM 2006 N N . PRO A 1 255 ? -11.328 -15.914 -7.887 1 98.25 255 PRO A N 1
ATOM 2007 C CA . PRO A 1 255 ? -12.586 -16.516 -8.359 1 98.25 255 PRO A CA 1
ATOM 2008 C C . PRO A 1 255 ? -12.883 -17.859 -7.691 1 98.25 255 PRO A C 1
ATOM 2010 O O . PRO A 1 255 ? -11.969 -18.625 -7.402 1 98.25 255 PRO A O 1
ATOM 2013 N N . GLU A 1 256 ? -14.086 -18.078 -7.445 1 98.38 256 GLU A N 1
ATOM 2014 C CA . GLU A 1 256 ? -14.508 -19.359 -6.859 1 98.38 256 GLU A CA 1
ATOM 2015 C C . GLU A 1 256 ? -15.516 -20.062 -7.754 1 98.38 256 GLU A C 1
ATOM 2017 O O . GLU A 1 256 ? -16.609 -19.547 -8.016 1 98.38 256 GLU A O 1
ATOM 2022 N N . PHE A 1 257 ? -15.148 -21.25 -8.156 1 98.62 257 PHE A N 1
ATOM 2023 C CA . PHE A 1 257 ? -16.062 -22.047 -8.977 1 98.62 257 PHE A CA 1
ATOM 2024 C C . PHE A 1 257 ? -17.25 -22.516 -8.156 1 98.62 257 PHE A C 1
ATOM 2026 O O . PHE A 1 257 ? -17.141 -22.766 -6.957 1 98.62 257 PHE A O 1
ATOM 2033 N N . THR A 1 258 ? -18.406 -22.703 -8.852 1 97.94 258 THR A N 1
ATOM 2034 C CA . THR A 1 258 ? -19.609 -23.188 -8.18 1 97.94 258 THR A CA 1
ATOM 2035 C C . THR A 1 258 ? -19.453 -24.656 -7.801 1 97.94 258 THR A C 1
ATOM 2037 O O . THR A 1 258 ? -20.078 -25.125 -6.848 1 97.94 258 THR A O 1
ATOM 2040 N N . GLU A 1 259 ? -18.641 -25.359 -8.586 1 97.38 259 GLU A N 1
ATOM 2041 C CA . GLU A 1 259 ? -18.344 -26.766 -8.344 1 97.38 259 GLU A CA 1
ATOM 2042 C C . GLU A 1 259 ? -16.844 -27.031 -8.453 1 97.38 259 GLU A C 1
ATOM 2044 O O . GLU A 1 259 ? -16.141 -26.359 -9.195 1 97.38 259 GLU A O 1
ATOM 2049 N N . ASN A 1 260 ? -16.406 -28.031 -7.727 1 96.75 260 ASN A N 1
ATOM 2050 C CA . ASN A 1 260 ? -15.008 -28.453 -7.852 1 96.75 260 ASN A CA 1
ATOM 2051 C C . ASN A 1 260 ? -14.812 -29.391 -9.031 1 96.75 260 ASN A C 1
ATOM 2053 O O . ASN A 1 260 ? -13.711 -29.5 -9.57 1 96.75 260 ASN A O 1
ATOM 2057 N N . LEU A 1 261 ? -15.922 -30.062 -9.367 1 97.75 261 LEU A N 1
ATOM 2058 C CA . LEU A 1 261 ? -15.938 -31.016 -10.469 1 97.75 261 LEU A CA 1
ATOM 2059 C C . LEU A 1 261 ? -17.156 -30.797 -11.359 1 97.75 261 LEU A C 1
ATOM 2061 O O . LEU A 1 261 ? -18.297 -30.906 -10.891 1 97.75 261 LEU A O 1
ATOM 2065 N N . TYR A 1 262 ? -16.922 -30.469 -12.602 1 97.81 262 TYR A N 1
ATOM 2066 C CA . TYR A 1 262 ? -17.984 -30.359 -13.602 1 97.81 262 TYR A CA 1
ATOM 2067 C C . TYR A 1 262 ? -18.047 -31.609 -14.477 1 97.81 262 TYR A C 1
ATOM 2069 O O . TYR A 1 262 ? -17.062 -31.953 -15.141 1 97.81 262 TYR A O 1
ATOM 2077 N N . GLU A 1 263 ? -19.109 -32.219 -14.453 1 97 263 GLU A N 1
ATOM 2078 C CA . GLU A 1 263 ? -19.359 -33.344 -15.359 1 97 263 GLU A CA 1
ATOM 2079 C C . GLU A 1 263 ? -20.344 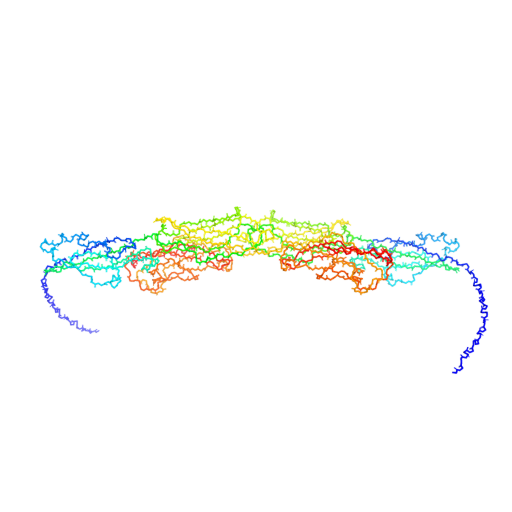-32.938 -16.469 1 97 263 GLU A C 1
ATOM 2081 O O . GLU A 1 263 ? -21.5 -32.656 -16.188 1 97 263 GLU A O 1
ATOM 2086 N N . VAL A 1 264 ? -19.859 -33.031 -17.656 1 95.88 264 VAL A N 1
ATOM 2087 C CA . VAL A 1 264 ? -20.656 -32.562 -18.781 1 95.88 264 VAL A CA 1
ATOM 2088 C C . VAL A 1 264 ? -20.891 -33.688 -19.781 1 95.88 264 VAL A C 1
ATOM 2090 O O . VAL A 1 264 ? -19.953 -34.156 -20.422 1 95.88 264 VAL A O 1
ATOM 2093 N N . PRO A 1 265 ? -22.109 -34.125 -19.891 1 94.56 265 PRO A N 1
ATOM 2094 C CA . PRO A 1 265 ? -22.406 -35.062 -20.969 1 94.56 265 PRO A CA 1
ATOM 2095 C C . PRO A 1 265 ? -22.406 -34.406 -22.359 1 94.56 265 PRO A C 1
ATOM 2097 O O . PRO A 1 265 ? -23 -33.375 -22.547 1 94.56 265 PRO A O 1
ATOM 2100 N N . VAL A 1 266 ? -21.672 -35.062 -23.234 1 94.19 266 VAL A N 1
ATOM 2101 C CA . VAL A 1 266 ? -21.578 -34.562 -24.609 1 94.19 266 VAL A CA 1
ATOM 2102 C C . VAL A 1 266 ? -22.172 -35.594 -25.562 1 94.19 266 VAL A C 1
ATOM 2104 O O . VAL A 1 266 ? -21.609 -36.656 -25.781 1 94.19 266 VAL A O 1
ATOM 2107 N N . PRO A 1 267 ? -23.281 -35.188 -26.25 1 90.81 267 PRO A N 1
ATOM 2108 C CA . PRO A 1 267 ? -23.812 -36.125 -27.25 1 90.81 267 PRO A CA 1
ATOM 2109 C C . PRO A 1 267 ? -22.812 -36.406 -28.375 1 90.81 267 PRO A C 1
ATOM 2111 O O . PRO A 1 267 ? -22.141 -35.5 -28.859 1 90.81 267 PRO A O 1
ATOM 2114 N N . GLU A 1 268 ? -22.734 -37.656 -28.766 1 88.69 268 GLU A N 1
ATOM 2115 C CA . GLU A 1 268 ? -21.781 -38.062 -29.797 1 88.69 268 GLU A CA 1
ATOM 2116 C C . GLU A 1 268 ? -22.047 -37.375 -31.125 1 88.69 268 GLU A C 1
ATOM 2118 O O . GLU A 1 268 ? -21.156 -37.25 -31.953 1 88.69 268 GLU A O 1
ATOM 2123 N N . GLU A 1 269 ? -23.312 -36.906 -31.359 1 86.56 269 GLU A N 1
ATOM 2124 C CA . GLU A 1 269 ? -23.688 -36.281 -32.625 1 86.56 269 GLU A CA 1
ATOM 2125 C C . GLU A 1 269 ? -23.75 -34.75 -32.469 1 86.56 269 GLU A C 1
ATOM 2127 O O . GLU A 1 269 ? -24.375 -34.062 -33.281 1 86.56 269 GLU A O 1
ATOM 2132 N N . ALA A 1 270 ? -23.156 -34.375 -31.375 1 90.31 270 ALA A N 1
ATOM 2133 C CA . ALA A 1 270 ? -23.203 -32.938 -31.188 1 90.31 270 ALA A CA 1
ATOM 2134 C C . ALA A 1 270 ? -22.531 -32.188 -32.344 1 90.31 270 ALA A C 1
ATOM 2136 O O . ALA A 1 270 ? -21.438 -32.562 -32.781 1 90.31 270 ALA A O 1
ATOM 2137 N N . ALA A 1 271 ? -23.203 -31.078 -32.875 1 91.56 271 ALA A N 1
ATOM 2138 C CA . ALA A 1 271 ? -22.688 -30.328 -34 1 91.56 271 ALA A CA 1
ATOM 2139 C C . ALA A 1 271 ? -21.516 -29.438 -33.594 1 91.56 271 ALA A C 1
ATOM 2141 O O . ALA A 1 271 ? -21.391 -29.062 -32.438 1 91.56 271 ALA A O 1
ATOM 2142 N N . ILE A 1 272 ? -20.688 -29.141 -34.531 1 94 272 ILE A N 1
ATOM 2143 C CA . ILE A 1 272 ? -19.625 -28.172 -34.312 1 94 272 ILE A CA 1
ATOM 2144 C C . ILE A 1 272 ? -20.219 -26.844 -33.875 1 94 272 ILE A C 1
ATOM 2146 O O . ILE A 1 272 ? -21.172 -26.359 -34.469 1 94 272 ILE A O 1
ATOM 2150 N N . GLY A 1 273 ? -19.641 -26.297 -32.75 1 95.19 273 GLY A N 1
ATOM 2151 C CA . GLY A 1 273 ? -20.125 -25.016 -32.25 1 95.19 273 GLY A CA 1
ATOM 2152 C C . GLY A 1 273 ? -21.188 -25.156 -31.188 1 95.19 273 GLY A C 1
ATOM 2153 O O . GLY A 1 273 ? -21.5 -24.203 -30.484 1 95.19 273 GLY A O 1
ATOM 2154 N N . ALA A 1 274 ? -21.734 -26.359 -30.984 1 95.19 274 ALA A N 1
ATOM 2155 C CA . ALA A 1 274 ? -22.797 -26.594 -30.016 1 95.19 274 ALA A CA 1
ATOM 2156 C C . ALA A 1 274 ? -22.266 -26.406 -28.594 1 95.19 274 ALA A C 1
ATOM 2158 O O . ALA A 1 274 ? -21.156 -26.812 -28.266 1 95.19 274 ALA A O 1
ATOM 2159 N N . VAL A 1 275 ? -23.125 -25.766 -27.812 1 97.06 275 VAL A N 1
ATOM 2160 C CA . VAL A 1 275 ? -22.797 -25.625 -26.391 1 97.06 275 VAL A CA 1
ATOM 2161 C C . VAL A 1 275 ? -23.172 -26.922 -25.656 1 97.06 275 VAL A C 1
ATOM 2163 O O . VAL A 1 275 ? -24.312 -27.359 -25.703 1 97.06 275 VAL A O 1
ATOM 2166 N N . VAL A 1 276 ? -22.234 -27.453 -24.984 1 96.31 276 VAL A N 1
ATOM 2167 C CA . VAL A 1 276 ? -22.5 -28.734 -24.328 1 96.31 276 VAL A CA 1
ATOM 2168 C C . VAL A 1 276 ? -22.516 -28.547 -22.812 1 96.31 276 VAL A C 1
ATOM 2170 O O . VAL A 1 276 ? -23 -29.422 -22.094 1 96.31 276 VAL A O 1
ATOM 2173 N N . GLY A 1 277 ? -22.047 -27.453 -22.297 1 97.06 277 GLY A N 1
ATOM 2174 C CA . GLY A 1 277 ? -22 -27.172 -20.859 1 97.06 277 GLY A CA 1
ATOM 2175 C C . GLY A 1 277 ? -21.469 -25.797 -20.547 1 97.06 277 GLY A C 1
ATOM 2176 O O . GLY A 1 277 ? -21.203 -25 -21.453 1 97.06 277 GLY A O 1
ATOM 2177 N N . GLN A 1 278 ? -21.406 -25.594 -19.25 1 97.81 278 GLN A N 1
ATOM 2178 C CA . GLN A 1 278 ? -20.922 -24.281 -18.797 1 97.81 278 GLN A CA 1
ATOM 2179 C C . GLN A 1 278 ? -20.297 -24.375 -17.406 1 97.81 278 GLN A C 1
ATOM 2181 O O . GLN A 1 278 ? -20.812 -25.078 -16.531 1 97.81 278 GLN A O 1
ATOM 2186 N N . VAL A 1 279 ? -19.203 -23.75 -17.297 1 98.44 279 VAL A N 1
ATOM 2187 C CA . VAL A 1 279 ? -18.609 -23.578 -15.977 1 98.44 279 VAL A CA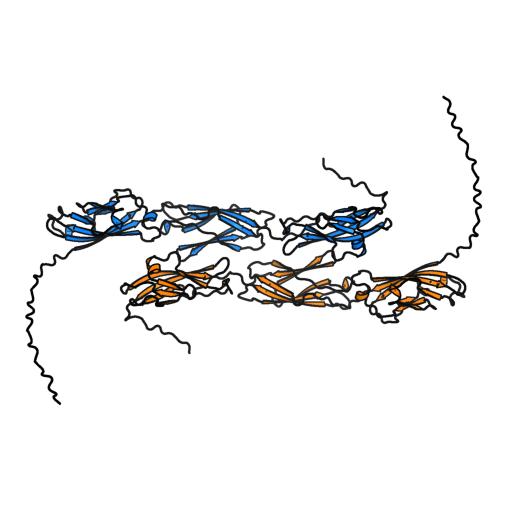 1
ATOM 2188 C C . VAL A 1 279 ? -18.859 -22.172 -15.477 1 98.44 279 VAL A C 1
ATOM 2190 O O . VAL A 1 279 ? -19.047 -21.234 -16.281 1 98.44 279 VAL A O 1
ATOM 2193 N N . LYS A 1 280 ? -18.953 -22.031 -14.133 1 98.19 280 LYS A N 1
ATOM 2194 C CA . LYS A 1 280 ? -19.234 -20.719 -13.547 1 98.19 280 LYS A CA 1
ATOM 2195 C C . LYS A 1 280 ? -18.406 -20.484 -12.281 1 98.19 280 LYS A C 1
ATOM 2197 O O . LYS A 1 280 ? -18.328 -21.375 -11.422 1 98.19 280 LYS A O 1
ATOM 2202 N N . ALA A 1 281 ? -17.797 -19.375 -12.25 1 98.44 281 ALA A N 1
ATOM 2203 C CA . ALA A 1 281 ? -17.078 -18.922 -11.062 1 98.44 281 ALA A CA 1
ATOM 2204 C C . ALA A 1 281 ? -17.516 -17.5 -10.688 1 98.44 281 ALA A C 1
ATOM 2206 O O . ALA A 1 281 ? -17.891 -16.703 -11.555 1 98.44 281 ALA A O 1
ATOM 2207 N N . THR A 1 282 ? -17.469 -17.203 -9.359 1 97.88 282 THR A N 1
ATOM 2208 C CA . THR A 1 282 ? -17.781 -15.867 -8.867 1 97.88 282 THR A CA 1
ATOM 2209 C C . THR A 1 282 ? -16.609 -15.297 -8.078 1 97.88 282 THR A C 1
ATOM 2211 O O . THR A 1 282 ? -15.805 -16.047 -7.531 1 97.88 282 THR A O 1
ATOM 2214 N N . ASP A 1 283 ? -16.516 -14.008 -8.172 1 98.12 283 ASP A N 1
ATOM 2215 C CA . ASP A 1 283 ? -15.484 -13.25 -7.469 1 98.12 283 ASP A CA 1
ATOM 2216 C C . ASP A 1 283 ? -16.094 -12.148 -6.609 1 98.12 283 ASP A C 1
ATOM 2218 O O . ASP A 1 283 ? -16.938 -11.375 -7.086 1 98.12 283 ASP A O 1
ATOM 2222 N N . LEU A 1 284 ? -15.656 -12.094 -5.371 1 97.44 284 LEU A N 1
ATOM 2223 C CA . LEU A 1 284 ? -16.281 -11.172 -4.422 1 97.44 284 LEU A CA 1
ATOM 2224 C C . LEU A 1 284 ? -15.789 -9.75 -4.656 1 97.44 284 LEU A C 1
ATOM 2226 O O . LEU A 1 284 ? -16.391 -8.797 -4.16 1 97.44 284 LEU A O 1
ATOM 2230 N N . ASP A 1 285 ? -14.656 -9.625 -5.363 1 97.69 285 ASP A N 1
ATOM 2231 C CA . ASP A 1 285 ? -14.125 -8.289 -5.629 1 97.69 285 ASP A CA 1
ATOM 2232 C C . ASP A 1 285 ? -14.977 -7.555 -6.66 1 97.69 285 ASP A C 1
ATOM 2234 O O . ASP A 1 285 ? -15.93 -8.117 -7.199 1 97.69 285 ASP A O 1
ATOM 2238 N N . VAL A 1 286 ? -14.719 -6.27 -6.852 1 96.19 286 VAL A N 1
ATOM 2239 C CA . VAL A 1 286 ? -15.508 -5.469 -7.781 1 96.19 286 VAL A CA 1
ATOM 2240 C C . VAL A 1 286 ? -14.609 -4.969 -8.914 1 96.19 286 VAL A C 1
ATOM 2242 O O . VAL A 1 286 ? -13.391 -4.934 -8.781 1 96.19 286 VAL A O 1
ATOM 2245 N N . GLY A 1 287 ? -15.242 -4.641 -10.039 1 96.31 287 GLY A N 1
ATOM 2246 C CA . GLY A 1 287 ? -14.508 -4.117 -11.18 1 96.31 287 GLY A CA 1
ATOM 2247 C C . GLY A 1 287 ? -13.609 -5.148 -11.836 1 96.31 287 GLY A C 1
ATOM 2248 O O . GLY A 1 287 ? -14.008 -6.305 -12.008 1 96.31 287 GLY A O 1
ATOM 2249 N N . ALA A 1 288 ? -12.391 -4.711 -12.211 1 96.5 288 ALA A N 1
ATOM 2250 C CA . ALA A 1 288 ? -11.43 -5.605 -12.844 1 96.5 288 ALA A CA 1
ATOM 2251 C C . ALA A 1 288 ? -11.039 -6.75 -11.914 1 96.5 288 ALA A C 1
ATOM 2253 O O . ALA A 1 288 ? -10.812 -7.875 -12.367 1 96.5 288 ALA A O 1
ATOM 2254 N N . ASN A 1 289 ? -11.031 -6.457 -10.602 1 96.88 289 ASN A N 1
ATOM 2255 C CA . ASN A 1 289 ? -10.656 -7.453 -9.609 1 96.88 289 ASN A CA 1
ATOM 2256 C C . ASN A 1 289 ? -11.672 -8.586 -9.531 1 96.88 289 ASN A C 1
ATOM 2258 O O . ASN A 1 289 ? -11.367 -9.672 -9.039 1 96.88 289 ASN A O 1
ATOM 2262 N N . GLY A 1 290 ? -12.883 -8.305 -10.016 1 97.25 290 GLY A N 1
ATOM 2263 C CA . GLY A 1 290 ? -13.938 -9.305 -9.961 1 97.25 290 GLY A CA 1
ATOM 2264 C C . GLY A 1 290 ? -14.336 -9.828 -11.328 1 97.25 290 GLY A C 1
ATOM 2265 O O . GLY A 1 290 ? -15.25 -10.648 -11.438 1 97.25 290 GLY A O 1
ATOM 2266 N N . ASN A 1 291 ? -13.711 -9.352 -12.367 1 97.88 291 ASN A N 1
ATOM 2267 C CA . ASN A 1 291 ? -14.023 -9.789 -13.719 1 97.88 291 ASN A CA 1
ATOM 2268 C C . ASN A 1 291 ? -13.367 -11.125 -14.047 1 97.88 291 ASN A C 1
ATOM 2270 O O . ASN A 1 291 ? -12.148 -11.195 -14.234 1 97.88 291 ASN A O 1
ATOM 2274 N N . VAL A 1 292 ? -14.172 -12.148 -14.203 1 98.25 292 VAL A N 1
ATOM 2275 C CA . VAL A 1 292 ? -13.672 -13.516 -14.305 1 98.25 292 VAL A CA 1
ATOM 2276 C C . VAL A 1 292 ? -13.594 -13.93 -15.773 1 98.25 292 VAL A C 1
ATOM 2278 O O . VAL A 1 292 ? -14.531 -13.688 -16.547 1 98.25 292 VAL A O 1
ATOM 2281 N N . THR A 1 293 ? -12.531 -14.5 -16.172 1 98.56 293 THR A N 1
ATOM 2282 C CA . THR A 1 293 ? -12.352 -15.109 -17.484 1 98.56 293 THR A CA 1
ATOM 2283 C C . THR A 1 293 ? -12.016 -16.594 -17.344 1 98.56 293 THR A C 1
ATOM 2285 O O . THR A 1 293 ? -11.32 -17 -16.406 1 98.56 293 THR A O 1
ATOM 2288 N N . TYR A 1 294 ? -12.469 -17.375 -18.328 1 98.62 294 TYR A N 1
ATOM 2289 C CA . TYR A 1 294 ? -12.312 -18.828 -18.281 1 98.62 294 TYR A CA 1
ATOM 2290 C C . TYR A 1 294 ? -11.359 -19.312 -19.359 1 98.62 294 TYR A C 1
ATOM 2292 O O . TYR A 1 294 ? -11.289 -18.719 -20.438 1 98.62 294 TYR A O 1
ATOM 2300 N N . SER A 1 295 ? -10.648 -20.344 -19.078 1 98.25 295 SER A N 1
ATOM 2301 C CA . SER A 1 295 ? -9.789 -21.031 -20.047 1 98.25 295 SER A CA 1
ATOM 2302 C C . SER A 1 295 ? -9.477 -22.453 -19.594 1 98.25 295 SER A C 1
ATOM 2304 O O . SER A 1 295 ? -9.625 -22.781 -18.422 1 98.25 295 SER A O 1
ATOM 2306 N N . PHE A 1 296 ? -9.141 -23.297 -20.516 1 97.25 296 PHE A N 1
ATOM 2307 C CA . PHE A 1 296 ? -8.523 -24.547 -20.125 1 97.25 296 PHE A CA 1
ATOM 2308 C C . PHE A 1 296 ? -7.164 -24.312 -19.469 1 97.25 296 PHE A C 1
ATOM 2310 O O . PHE A 1 296 ? -6.438 -23.391 -19.875 1 97.25 296 PHE A O 1
ATOM 2317 N N . SER A 1 297 ? -6.879 -25.094 -18.438 1 94.94 297 SER A N 1
ATOM 2318 C CA . SER A 1 297 ? -5.531 -25.031 -17.875 1 94.94 297 SER A CA 1
ATOM 2319 C C . SER A 1 297 ? -4.477 -25.359 -18.938 1 94.94 297 SER A C 1
ATOM 2321 O O . SER A 1 297 ? -4.746 -26.094 -19.891 1 94.94 297 SER A O 1
ATOM 2323 N N . PRO A 1 298 ? -3.281 -24.859 -18.766 1 86.56 298 PRO A N 1
ATOM 2324 C CA . PRO A 1 298 ? -2.207 -25.141 -19.719 1 86.56 298 PRO A CA 1
ATOM 2325 C C . PRO A 1 298 ? -1.883 -26.625 -19.844 1 86.56 298 PRO A C 1
ATOM 2327 O O . PRO A 1 298 ? -1.262 -27.047 -20.812 1 86.56 298 PRO A O 1
ATOM 2330 N N . SER A 1 299 ? -2.346 -27.391 -18.922 1 83.5 299 SER A N 1
ATOM 2331 C CA . SER A 1 299 ? -2.08 -28.812 -18.922 1 83.5 299 SER A CA 1
ATOM 2332 C C . SER A 1 299 ? -3.105 -29.562 -19.781 1 83.5 299 SER A C 1
ATOM 2334 O O . SER A 1 299 ? -3.104 -30.797 -19.812 1 83.5 299 SER A O 1
ATOM 2336 N N . VAL A 1 300 ? -3.893 -28.844 -20.422 1 88.44 300 VAL A N 1
ATOM 2337 C CA . VAL A 1 300 ? -4.941 -29.453 -21.25 1 88.44 300 VAL A CA 1
ATOM 2338 C C . VAL A 1 300 ? -4.312 -30.328 -22.328 1 88.44 300 VAL A C 1
ATOM 2340 O O . VAL A 1 300 ? -3.301 -29.953 -22.922 1 88.44 300 VAL A O 1
ATOM 2343 N N . SER A 1 301 ? -4.977 -31.469 -22.531 1 85.44 301 SER A N 1
ATOM 2344 C CA . SER A 1 301 ? -4.484 -32.375 -23.562 1 85.44 301 SER A CA 1
ATOM 2345 C C . SER A 1 301 ? -4.766 -31.844 -24.969 1 85.44 301 SER A C 1
ATOM 2347 O O . SER A 1 301 ? -5.691 -31.047 -25.156 1 85.44 301 SER A O 1
ATOM 2349 N N . ALA A 1 302 ? -3.941 -32.25 -25.938 1 83.56 302 ALA A N 1
ATOM 2350 C CA . ALA A 1 302 ? -4.16 -31.875 -27.328 1 83.56 302 ALA A CA 1
ATOM 2351 C C . ALA A 1 302 ? -5.539 -32.312 -27.812 1 83.56 302 ALA A C 1
ATOM 2353 O O . ALA A 1 302 ? -6.195 -31.594 -28.578 1 83.56 302 ALA A O 1
ATOM 2354 N N . GLN A 1 303 ? -5.957 -33.469 -27.359 1 85.06 303 GLN A N 1
ATOM 2355 C CA . GLN A 1 303 ? -7.254 -34 -27.766 1 85.06 303 GLN A CA 1
ATOM 2356 C C . GLN A 1 303 ? -8.383 -33.062 -27.344 1 85.06 303 GLN A C 1
ATOM 2358 O O . GLN A 1 303 ? -9.242 -32.688 -28.156 1 85.06 303 GLN A O 1
ATOM 2363 N N . VAL A 1 304 ? -8.32 -32.625 -26.109 1 91.44 304 VAL A N 1
ATOM 2364 C CA . VAL A 1 304 ? -9.367 -31.75 -25.609 1 91.44 304 VAL A CA 1
ATOM 2365 C C . VAL A 1 304 ? -9.297 -30.406 -26.328 1 91.44 304 VAL A C 1
ATOM 2367 O O . VAL A 1 304 ? -10.328 -29.844 -26.719 1 91.44 304 VAL A O 1
ATOM 2370 N N . ARG A 1 305 ? -8.148 -29.938 -26.5 1 91.88 305 ARG A N 1
ATOM 2371 C CA . ARG A 1 305 ? -7.957 -28.656 -27.156 1 91.88 305 ARG A CA 1
ATOM 2372 C C . ARG A 1 305 ? -8.5 -28.688 -28.578 1 91.88 305 ARG A C 1
ATOM 2374 O O . ARG A 1 305 ? -9.008 -27.672 -29.078 1 91.88 305 ARG A O 1
ATOM 2381 N N . ASP A 1 306 ? -8.344 -29.844 -29.203 1 91.56 306 ASP A N 1
ATOM 2382 C CA . ASP A 1 306 ? -8.766 -29.984 -30.594 1 91.56 306 ASP A CA 1
ATOM 2383 C C . ASP A 1 306 ? -10.273 -30.188 -30.688 1 91.56 306 ASP A C 1
ATOM 2385 O O . ASP A 1 306 ? -10.891 -29.828 -31.688 1 91.56 306 ASP A O 1
ATOM 2389 N N . LEU A 1 307 ? -10.875 -30.688 -29.688 1 93.69 307 LEU A N 1
ATOM 2390 C CA . LEU A 1 307 ? -12.273 -31.109 -29.766 1 93.69 307 LEU A CA 1
ATOM 2391 C C . LEU A 1 307 ? -13.188 -30.047 -29.172 1 93.69 307 LEU A C 1
ATOM 2393 O O . LEU A 1 307 ? -14.359 -29.953 -29.547 1 93.69 307 LEU A O 1
ATOM 2397 N N . PHE A 1 308 ? -12.617 -29.281 -28.188 1 96.81 308 PHE A N 1
ATOM 2398 C CA . PHE A 1 308 ? -13.508 -28.406 -27.438 1 96.81 308 PHE A CA 1
ATOM 2399 C C . PHE A 1 308 ? -12.898 -27.016 -27.281 1 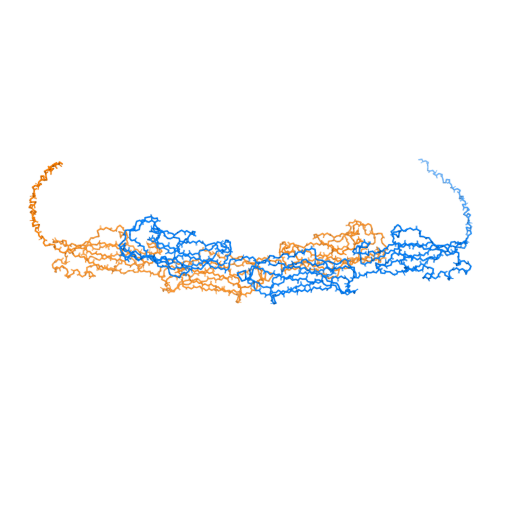96.81 308 PHE A C 1
ATOM 2401 O O . PHE A 1 308 ? -11.688 -26.844 -27.406 1 96.81 308 PHE A O 1
ATOM 2408 N N . THR A 1 309 ? -13.742 -26.062 -27.047 1 97.44 309 THR A N 1
ATOM 2409 C CA . THR A 1 309 ? -13.352 -24.703 -26.688 1 97.44 309 THR A CA 1
ATOM 2410 C C . THR A 1 309 ? -14.188 -24.188 -25.531 1 97.44 309 THR A C 1
ATOM 2412 O O . THR A 1 309 ? -15.281 -24.688 -25.266 1 97.44 309 THR A O 1
ATOM 2415 N N . ILE A 1 310 ? -13.594 -23.281 -24.844 1 98 310 ILE A N 1
ATOM 2416 C CA . ILE A 1 310 ? -14.32 -22.625 -23.766 1 98 310 ILE A CA 1
ATOM 2417 C C . ILE A 1 310 ? -14.406 -21.125 -24.047 1 98 310 ILE A C 1
ATOM 2419 O O . ILE A 1 310 ? -13.406 -20.484 -24.391 1 98 310 ILE A O 1
ATOM 2423 N N . ASP A 1 311 ? -15.602 -20.562 -23.922 1 98.12 311 ASP A N 1
ATOM 2424 C CA . ASP A 1 311 ? -15.758 -19.109 -24.062 1 98.12 311 ASP A CA 1
ATOM 2425 C C . ASP A 1 311 ? -15.172 -18.375 -22.859 1 98.12 311 ASP A C 1
ATOM 2427 O O . ASP A 1 311 ? -15.617 -18.594 -21.719 1 98.12 311 ASP A O 1
ATOM 2431 N N . PRO A 1 312 ? -14.242 -17.547 -23.062 1 98.25 312 PRO A N 1
ATOM 2432 C CA . PRO A 1 312 ? -13.578 -16.891 -21.922 1 98.25 312 PRO A CA 1
ATOM 2433 C C . PRO A 1 312 ? -14.516 -16 -21.125 1 98.25 312 PRO A C 1
ATOM 2435 O O . PRO A 1 312 ? -14.305 -15.789 -19.938 1 98.25 312 PRO A O 1
ATOM 2438 N N . GLY A 1 313 ? -15.523 -15.477 -21.656 1 97.81 313 GLY A N 1
ATOM 2439 C CA . GLY A 1 313 ? -16.422 -14.555 -20.969 1 97.81 313 GLY A CA 1
ATOM 2440 C C . GLY A 1 313 ? -17.547 -15.25 -20.25 1 97.81 313 GLY A C 1
ATOM 2441 O O . GLY A 1 313 ? -17.922 -14.852 -19.141 1 97.81 313 GLY A O 1
ATOM 2442 N N . THR A 1 314 ? -18.016 -16.391 -20.859 1 97.69 314 THR A N 1
ATOM 2443 C CA . THR A 1 314 ? -19.25 -16.969 -20.344 1 97.69 314 THR A CA 1
ATOM 2444 C C . THR A 1 314 ? -18.953 -18.312 -19.656 1 97.69 314 THR A C 1
ATOM 2446 O O . THR A 1 314 ? -19.781 -18.797 -18.875 1 97.69 314 THR A O 1
ATOM 2449 N N . GLY A 1 315 ? -17.828 -18.938 -20 1 98.38 315 GLY A N 1
ATOM 2450 C CA . GLY A 1 315 ? -17.516 -20.266 -19.484 1 98.38 315 GLY A CA 1
ATOM 2451 C C . GLY A 1 315 ? -18.234 -21.375 -20.203 1 98.38 315 GLY A C 1
ATOM 2452 O O . GLY A 1 315 ? -18.203 -22.531 -19.781 1 98.38 315 GLY A O 1
ATOM 2453 N N . ARG A 1 316 ? -18.891 -20.984 -21.328 1 98.31 316 ARG A N 1
ATOM 2454 C CA . ARG A 1 316 ? -19.578 -22 -22.125 1 98.31 316 ARG A CA 1
ATOM 2455 C C . ARG A 1 316 ? -18.578 -22.891 -22.859 1 98.31 316 ARG A C 1
ATOM 2457 O O . ARG A 1 316 ? -17.594 -22.391 -23.422 1 98.31 316 ARG A O 1
ATOM 2464 N N . ILE A 1 317 ? -18.859 -24.141 -22.797 1 98.19 317 ILE A N 1
ATOM 2465 C CA . ILE A 1 317 ? -18.031 -25.141 -23.469 1 98.19 317 ILE A CA 1
ATOM 2466 C C . ILE A 1 317 ? -18.688 -25.547 -24.797 1 98.19 317 ILE A C 1
ATOM 2468 O O . ILE A 1 317 ? -19.875 -25.891 -24.828 1 98.19 317 ILE A O 1
ATOM 2472 N N . ARG A 1 318 ? -17.906 -25.531 -25.906 1 97.69 318 ARG A N 1
ATOM 2473 C CA . ARG A 1 318 ? -18.438 -25.828 -27.234 1 97.69 318 ARG A CA 1
ATOM 2474 C C . ARG A 1 318 ? -17.609 -26.906 -27.922 1 97.69 318 ARG A C 1
ATOM 2476 O O . ARG A 1 318 ? -16.422 -27.078 -27.625 1 97.69 318 ARG A O 1
ATOM 2483 N N . VAL A 1 319 ? -18.281 -27.562 -28.797 1 96 319 VAL A N 1
ATOM 2484 C CA . VAL A 1 319 ? -17.594 -28.547 -29.641 1 96 319 VAL A CA 1
ATOM 2485 C C . VAL A 1 319 ? -16.844 -27.828 -30.766 1 96 319 VAL A C 1
ATOM 2487 O O . VAL A 1 319 ? -17.422 -27.016 -31.484 1 96 319 VAL A O 1
ATOM 2490 N N . LYS A 1 320 ? -15.609 -28.031 -30.844 1 95.06 320 LYS A N 1
ATOM 2491 C CA . LYS A 1 320 ? -14.75 -27.344 -31.797 1 95.06 320 LYS A CA 1
ATOM 2492 C C . LYS A 1 320 ? -14.594 -28.141 -33.094 1 95.06 320 LYS A C 1
ATOM 2494 O O . LYS A 1 320 ? -14.43 -27.562 -34.156 1 95.06 320 LYS A O 1
ATOM 2499 N N . SER A 1 321 ? -14.578 -29.484 -33 1 91.75 321 SER A N 1
ATOM 2500 C CA . SER A 1 321 ? -14.406 -30.375 -34.125 1 91.75 321 SER A CA 1
ATOM 2501 C C . SER A 1 321 ? -15.312 -31.594 -34.031 1 91.75 321 SER A C 1
ATOM 2503 O O . SER A 1 321 ? -15.945 -31.828 -33 1 91.75 321 SER A O 1
ATOM 2505 N N . ASP A 1 322 ? -15.383 -32.281 -35.219 1 87.31 322 ASP A N 1
ATOM 2506 C CA . ASP A 1 322 ? -16.25 -33.469 -35.281 1 87.31 322 ASP A CA 1
ATOM 2507 C C . ASP A 1 322 ? -15.836 -34.5 -34.25 1 87.31 322 ASP A C 1
ATOM 2509 O O . ASP A 1 322 ? -14.656 -34.844 -34.125 1 87.31 322 ASP A O 1
ATOM 2513 N N . LEU A 1 323 ? -16.984 -34.875 -33.531 1 82.75 323 LEU A N 1
ATOM 2514 C CA . LEU A 1 323 ? -16.75 -35.875 -32.5 1 82.75 323 LEU A CA 1
ATOM 2515 C C . LEU A 1 323 ? -16.828 -37.281 -33.094 1 82.75 323 LEU A C 1
ATOM 2517 O O . LEU A 1 323 ? -17.906 -37.781 -33.438 1 82.75 323 LEU A O 1
ATOM 2521 N N . ARG A 1 324 ? -15.898 -37.75 -33.688 1 77.44 324 ARG A N 1
ATOM 2522 C CA . ARG A 1 324 ? -15.867 -39.094 -34.25 1 77.44 324 ARG A CA 1
ATOM 2523 C C . ARG A 1 324 ? -15.594 -40.156 -33.156 1 77.44 324 ARG A C 1
ATOM 2525 O O . ARG A 1 324 ? -14.656 -40.938 -33.25 1 77.44 324 ARG A O 1
ATOM 2532 N N . TYR A 1 325 ? -16.297 -40 -32.094 1 70.5 325 TYR A N 1
ATOM 2533 C CA . TYR A 1 325 ? -16.031 -40.938 -30.984 1 70.5 325 TYR A CA 1
ATOM 2534 C C . TYR A 1 325 ? -17.281 -41.719 -30.641 1 70.5 325 TYR A C 1
ATOM 2536 O O . TYR A 1 325 ? -18.406 -41.25 -30.797 1 70.5 325 TYR A O 1
ATOM 2544 N N . GLU A 1 326 ? -16.906 -42.969 -30.312 1 71.94 326 GLU A N 1
ATOM 2545 C CA . GLU A 1 326 ? -18 -43.812 -29.828 1 71.94 326 GLU A CA 1
ATOM 2546 C C . GLU A 1 326 ? -18.391 -43.406 -28.406 1 71.94 326 GLU A C 1
ATOM 2548 O O . GLU A 1 326 ? -17.578 -42.938 -27.641 1 71.94 326 GLU A O 1
ATOM 2553 N N . ALA A 1 327 ? -19.594 -43.688 -28.172 1 70.62 327 ALA A N 1
ATOM 2554 C CA . ALA A 1 327 ? -20.141 -43.5 -26.828 1 70.62 327 ALA A CA 1
ATOM 2555 C C . ALA A 1 327 ? -19.281 -44.219 -25.797 1 70.62 327 ALA A C 1
ATOM 2557 O O . ALA A 1 327 ? -18.812 -45.344 -26.031 1 70.62 327 ALA A O 1
ATOM 2558 N N . GLY A 1 328 ? -18.922 -43.438 -24.688 1 76 328 GLY A N 1
ATOM 2559 C CA . GLY A 1 328 ? -18.141 -44 -23.594 1 76 328 GLY A CA 1
ATOM 2560 C C . GLY A 1 328 ? -16.797 -43.344 -23.406 1 76 328 GLY A C 1
ATOM 2561 O O . GLY A 1 328 ? -16.219 -43.406 -22.328 1 76 328 GLY A O 1
ATOM 2562 N N . SER A 1 329 ? -16.438 -42.625 -24.453 1 86.56 329 SER A N 1
ATOM 2563 C CA . SER A 1 329 ? -15.172 -41.875 -24.312 1 86.56 329 SER A CA 1
ATOM 2564 C C . SER A 1 329 ? -15.289 -40.75 -23.297 1 86.56 329 SER A C 1
ATOM 2566 O O . SER A 1 329 ? -16.344 -40.094 -23.203 1 86.56 329 SER A O 1
ATOM 2568 N N . THR A 1 330 ? -14.336 -40.656 -22.453 1 91.75 330 THR A N 1
ATOM 2569 C CA . THR A 1 330 ? -14.305 -39.594 -21.438 1 91.75 330 THR A CA 1
ATOM 2570 C C . THR A 1 330 ? -13.031 -38.781 -21.547 1 91.75 330 THR A C 1
ATOM 2572 O O . THR A 1 330 ? -11.945 -39.312 -21.75 1 91.75 330 THR A O 1
ATOM 2575 N N . PHE A 1 331 ? -13.234 -37.469 -21.516 1 92 331 PHE A N 1
ATOM 2576 C CA . PHE A 1 331 ? -12.109 -36.562 -21.531 1 92 331 PHE A CA 1
ATOM 2577 C C . PHE A 1 331 ? -12.039 -35.781 -20.219 1 92 331 PHE A C 1
ATOM 2579 O O . PHE A 1 331 ? -13.016 -35.156 -19.812 1 92 331 PHE A O 1
ATOM 2586 N N . GLU A 1 332 ? -10.922 -35.844 -19.578 1 93.81 332 GLU A N 1
ATOM 2587 C CA . GLU A 1 332 ? -10.703 -35.125 -18.344 1 93.81 332 GLU A CA 1
ATOM 2588 C C . GLU A 1 332 ? -9.75 -33.938 -18.578 1 93.81 332 GLU A C 1
ATOM 2590 O O . GLU A 1 332 ? -8.758 -34.062 -19.297 1 93.81 332 GLU A O 1
ATOM 2595 N N . THR A 1 333 ? -10.117 -32.812 -18.016 1 95.62 333 THR A N 1
ATOM 2596 C CA . THR A 1 333 ? -9.266 -31.625 -18.109 1 95.62 333 THR A CA 1
ATOM 2597 C C . THR A 1 333 ? -9.5 -30.688 -16.922 1 95.62 333 THR A C 1
ATOM 2599 O O . THR A 1 333 ? -10.297 -31 -16.031 1 95.62 333 THR A O 1
ATOM 2602 N N . ILE A 1 334 ? -8.742 -29.641 -16.828 1 97.12 334 ILE A N 1
ATOM 2603 C CA . ILE A 1 334 ? -8.836 -28.625 -15.773 1 97.12 334 ILE A CA 1
ATOM 2604 C C . ILE A 1 334 ? -9.203 -27.281 -16.375 1 97.12 334 ILE A C 1
ATOM 2606 O O . ILE A 1 334 ? -8.656 -26.891 -17.406 1 97.12 334 ILE A O 1
ATOM 2610 N N . VAL A 1 335 ? -10.148 -26.688 -15.781 1 98.19 335 VAL A N 1
ATOM 2611 C CA . VAL A 1 335 ? -10.531 -25.344 -16.203 1 98.19 335 VAL A CA 1
ATOM 2612 C C . VAL A 1 335 ? -10.039 -24.328 -15.188 1 98.19 335 VAL A C 1
ATOM 2614 O O . VAL A 1 335 ? -10 -24.609 -13.984 1 98.19 335 VAL A O 1
ATOM 2617 N N . SER A 1 336 ? -9.711 -23.188 -15.695 1 98.12 336 SER A N 1
ATOM 2618 C CA . SER A 1 336 ? -9.234 -22.094 -14.852 1 98.12 336 SER A CA 1
ATOM 2619 C C . SER A 1 336 ? -10.156 -20.875 -14.938 1 98.12 336 SER A C 1
ATOM 2621 O O . SER A 1 336 ? -10.719 -20.594 -16 1 98.12 336 SER A O 1
ATOM 2623 N N . ALA A 1 337 ? -10.344 -20.312 -13.82 1 98.56 337 ALA A N 1
ATOM 2624 C CA . ALA A 1 337 ? -10.969 -19 -13.727 1 98.56 337 ALA A CA 1
ATOM 2625 C C . ALA A 1 337 ? -9.984 -17.953 -13.219 1 98.56 337 ALA A C 1
ATOM 2627 O O . ALA A 1 337 ? -9.391 -18.109 -12.156 1 98.56 337 ALA A O 1
ATOM 2628 N N . ASN A 1 338 ? -9.836 -16.922 -14.023 1 97.88 338 ASN A N 1
ATOM 2629 C CA . ASN A 1 338 ? -8.914 -15.852 -13.688 1 97.88 338 ASN A CA 1
ATOM 2630 C C . ASN A 1 338 ? -9.633 -14.508 -13.57 1 97.88 338 ASN A C 1
ATOM 2632 O O . ASN A 1 338 ? -10.523 -14.203 -14.367 1 97.88 338 ASN A O 1
ATOM 2636 N N . ASP A 1 339 ? -9.25 -13.766 -12.492 1 98.06 339 ASP A N 1
ATOM 2637 C CA . ASP A 1 339 ? -9.742 -12.391 -12.477 1 98.06 339 ASP A CA 1
ATOM 2638 C C . ASP A 1 339 ? -8.773 -11.453 -13.188 1 98.06 339 ASP A C 1
ATOM 2640 O O . ASP A 1 339 ? -7.73 -11.883 -13.688 1 98.06 339 ASP A O 1
ATOM 2644 N N . ALA A 1 340 ? -9.164 -10.203 -13.305 1 97.06 340 ALA A N 1
ATOM 2645 C CA . ALA A 1 340 ? -8.359 -9.242 -14.039 1 97.06 340 ALA A CA 1
ATOM 2646 C C . ALA A 1 340 ? -7.688 -8.25 -13.094 1 97.06 340 ALA A C 1
ATOM 2648 O O . ALA A 1 340 ? -7.48 -7.086 -13.445 1 97.06 340 ALA A O 1
ATOM 2649 N N . GLY A 1 341 ? -7.445 -8.695 -11.875 1 95.12 341 GLY A N 1
ATOM 2650 C CA . GLY A 1 341 ? -6.758 -7.84 -10.914 1 95.12 341 GLY A CA 1
ATOM 2651 C C . GLY A 1 341 ? -5.258 -7.77 -11.148 1 95.12 341 GLY A C 1
ATOM 2652 O O . GLY A 1 341 ? -4.746 -8.359 -12.102 1 95.12 341 GLY A O 1
ATOM 2653 N N . ASN A 1 342 ? -4.617 -7.023 -10.297 1 86.44 342 ASN A N 1
ATOM 2654 C CA . ASN A 1 342 ? -3.164 -6.898 -10.344 1 86.44 342 ASN A CA 1
ATOM 2655 C C . ASN A 1 342 ? -2.547 -7.094 -8.961 1 86.44 342 ASN A C 1
ATOM 2657 O O . ASN A 1 342 ? -2.623 -6.203 -8.109 1 86.44 342 ASN A O 1
ATOM 2661 N N . PRO A 1 343 ? -1.926 -8.07 -8.797 1 86.5 343 PRO A N 1
ATOM 2662 C CA . PRO A 1 343 ? -1.797 -9.211 -9.703 1 86.5 343 PRO A CA 1
ATOM 2663 C C . PRO A 1 343 ? -3.092 -10.016 -9.836 1 86.5 343 PRO A C 1
ATOM 2665 O O . PRO A 1 343 ? -3.945 -9.961 -8.945 1 86.5 343 PRO A O 1
ATOM 2668 N N . PRO A 1 344 ? -3.154 -10.773 -10.898 1 93.38 344 PRO A N 1
ATOM 2669 C CA . PRO A 1 344 ? -4.359 -11.594 -11.062 1 93.38 344 PRO A CA 1
ATOM 2670 C C . PRO A 1 344 ? -4.387 -12.789 -10.109 1 93.38 344 PRO A C 1
ATOM 2672 O O . PRO A 1 344 ? -3.332 -13.289 -9.711 1 93.38 344 PRO A O 1
ATOM 2675 N N . ARG A 1 345 ? -5.617 -13.164 -9.75 1 95.06 345 ARG A N 1
ATOM 2676 C CA . ARG A 1 345 ? -5.828 -14.375 -8.961 1 95.06 345 ARG A CA 1
ATOM 2677 C C . ARG A 1 345 ? -6.582 -15.422 -9.766 1 95.06 345 ARG A C 1
ATOM 2679 O O . ARG A 1 345 ? -7.332 -15.094 -10.688 1 95.06 345 ARG A O 1
ATOM 2686 N N . GLN A 1 346 ? -6.297 -16.609 -9.43 1 96.06 346 GLN A N 1
ATOM 2687 C CA . GLN A 1 346 ? -6.805 -17.719 -10.234 1 96.06 346 GLN A CA 1
ATOM 2688 C C . GLN A 1 346 ? -7.359 -18.828 -9.344 1 96.06 346 GLN A C 1
ATOM 2690 O O . GLN A 1 346 ? -6.941 -18.984 -8.195 1 96.06 346 GLN A O 1
ATOM 2695 N N . SER A 1 347 ? -8.312 -19.562 -9.875 1 97.5 347 SER A N 1
ATOM 2696 C CA . SER A 1 347 ? -8.797 -20.812 -9.312 1 97.5 347 SER A CA 1
ATOM 2697 C C . SER A 1 347 ? -8.992 -21.859 -10.398 1 97.5 347 SER A C 1
ATOM 2699 O O . SER A 1 347 ? -8.969 -21.547 -11.586 1 97.5 347 SER A O 1
ATOM 2701 N N . GLN A 1 348 ? -9.062 -23.109 -9.977 1 98.06 348 GLN A N 1
ATOM 2702 C CA . GLN A 1 348 ? -9.203 -24.219 -10.93 1 98.06 348 GLN A CA 1
ATOM 2703 C C . GLN A 1 348 ? -10.297 -25.188 -10.492 1 98.06 348 GLN A C 1
ATOM 2705 O O . GLN A 1 348 ? -10.633 -25.25 -9.312 1 98.06 348 GLN A O 1
ATOM 2710 N N . ALA A 1 349 ? -10.836 -25.828 -11.461 1 98.25 349 ALA A N 1
ATOM 2711 C CA . ALA A 1 349 ? -11.812 -26.891 -11.242 1 98.25 349 ALA A CA 1
ATOM 2712 C C . ALA A 1 349 ? -11.633 -28.031 -12.242 1 98.25 349 ALA A C 1
ATOM 2714 O O . ALA A 1 349 ? -11.039 -27.828 -13.305 1 98.25 349 ALA A O 1
ATOM 2715 N N . PHE A 1 350 ? -12.125 -29.188 -11.867 1 97.88 350 PHE A N 1
ATOM 2716 C CA . PHE A 1 350 ? -12.086 -30.328 -12.766 1 97.88 350 PHE A CA 1
ATOM 2717 C C . PHE A 1 350 ? -13.242 -30.281 -13.758 1 97.88 350 PHE A C 1
ATOM 2719 O O . PHE A 1 350 ? -14.367 -29.938 -13.391 1 97.88 350 PHE A O 1
ATOM 2726 N N . LEU A 1 351 ? -12.953 -30.609 -14.969 1 97.81 351 LEU A N 1
ATOM 2727 C CA . LEU A 1 351 ? -13.961 -30.734 -16.016 1 97.81 351 LEU A CA 1
ATOM 2728 C C . LEU A 1 351 ? -13.883 -32.094 -16.688 1 97.81 351 LEU A C 1
ATOM 2730 O O . LEU A 1 351 ? -12.828 -32.469 -17.203 1 97.81 351 LEU A O 1
ATOM 2734 N N . VAL A 1 352 ? -14.945 -32.812 -16.594 1 97.31 352 VAL A N 1
ATOM 2735 C CA . VAL A 1 352 ? -15.039 -34.125 -17.25 1 97.31 352 VAL A CA 1
ATOM 2736 C C . VAL A 1 352 ? -16.094 -34.062 -18.359 1 97.31 352 VAL A C 1
ATOM 2738 O O . VAL A 1 352 ? -17.266 -33.781 -18.094 1 97.31 352 VAL A O 1
ATOM 2741 N N . LEU A 1 353 ? -15.633 -34.312 -19.562 1 95.56 353 LEU A N 1
ATOM 2742 C CA . LEU A 1 353 ? -16.516 -34.375 -20.719 1 95.56 353 LEU A CA 1
ATOM 2743 C C . LEU A 1 353 ? -16.781 -35.844 -21.094 1 95.56 353 LEU A C 1
ATOM 2745 O O . LEU A 1 353 ? -15.867 -36.562 -21.516 1 95.56 353 LEU A O 1
ATOM 2749 N N . LYS A 1 354 ? -18.016 -36.25 -20.984 1 93.88 354 LYS A N 1
ATOM 2750 C CA . LYS A 1 354 ? -18.391 -37.625 -21.266 1 93.88 354 LYS A CA 1
ATOM 2751 C C . LYS A 1 354 ? -19.234 -37.719 -22.531 1 93.88 354 LYS A C 1
ATOM 2753 O O . LYS A 1 354 ? -20.344 -37.156 -22.594 1 93.88 354 LYS A O 1
ATOM 2758 N N . ILE A 1 355 ? -18.688 -38.438 -23.531 1 92.44 355 ILE A N 1
ATOM 2759 C CA . ILE A 1 355 ? -19.438 -38.656 -24.75 1 92.44 355 ILE A CA 1
ATOM 2760 C C . ILE A 1 355 ? -20.562 -39.656 -24.516 1 92.44 355 ILE A C 1
ATOM 2762 O O . ILE A 1 355 ? -20.297 -40.781 -24.031 1 92.44 355 ILE A O 1
ATOM 2766 N N . VAL A 1 356 ? -21.75 -39.219 -24.75 1 91.31 356 VAL A N 1
ATOM 2767 C CA . VAL A 1 356 ? -22.891 -40.062 -24.5 1 91.31 356 VAL A CA 1
ATOM 2768 C C . VAL A 1 356 ? -23.656 -40.312 -25.797 1 91.31 356 VAL A C 1
ATOM 2770 O O . VAL A 1 356 ? -23.547 -39.531 -26.734 1 91.31 356 VAL A O 1
ATOM 2773 N N . ASP A 1 357 ? -24.422 -41.438 -25.891 1 85.62 357 ASP A N 1
ATOM 2774 C CA . ASP A 1 357 ? -25.25 -41.781 -27.047 1 85.62 357 ASP A CA 1
ATOM 2775 C C . ASP A 1 357 ? -26.484 -40.875 -27.109 1 85.62 357 ASP A C 1
ATOM 2777 O O . ASP A 1 357 ? -26.984 -40.406 -26.078 1 85.62 357 ASP A O 1
ATOM 2781 N N . VAL A 1 358 ? -26.859 -40.312 -28.281 1 73 358 VAL A N 1
ATOM 2782 C CA . VAL A 1 358 ? -28.047 -39.5 -28.453 1 73 358 VAL A CA 1
ATOM 2783 C C . VAL A 1 358 ? -29.266 -40.156 -27.797 1 73 358 VAL A C 1
ATOM 2785 O O . VAL A 1 358 ? -30.125 -39.469 -27.25 1 73 358 VAL A O 1
ATOM 2788 N N . GLY A 1 359 ? -29.5 -41.281 -27.781 1 62.19 359 GLY A N 1
ATOM 2789 C CA . GLY A 1 359 ? -30.703 -41.844 -27.172 1 62.19 359 GLY A CA 1
ATOM 2790 C C . GLY A 1 359 ? -30.688 -41.781 -25.656 1 62.19 359 GLY A C 1
ATOM 2791 O O . GLY A 1 359 ? -31.734 -41.906 -25.016 1 62.19 359 GLY A O 1
ATOM 2792 N N . ASN A 1 360 ? -29.609 -41.656 -24.984 1 54.38 360 ASN A N 1
ATOM 2793 C CA . ASN A 1 360 ? -29.516 -41.75 -23.516 1 54.38 360 ASN A CA 1
ATOM 2794 C C . ASN A 1 360 ? -29.344 -40.375 -22.891 1 54.38 360 ASN A C 1
ATOM 2796 O O . ASN A 1 360 ? -28.859 -40.25 -21.766 1 54.38 360 ASN A O 1
ATOM 2800 N N . THR A 1 361 ? -29.5 -39.312 -23.469 1 51.09 361 THR A N 1
ATOM 2801 C CA . THR A 1 361 ? -29.297 -38 -22.844 1 51.09 361 THR A CA 1
ATOM 2802 C C . THR A 1 361 ? -30.453 -37.656 -21.922 1 51.09 361 THR A C 1
ATOM 2804 O O . THR A 1 361 ? -31.609 -37.625 -22.359 1 51.09 361 THR A O 1
ATOM 2807 N N . ALA A 1 362 ? -30.281 -37.75 -20.625 1 47.41 362 ALA A N 1
ATOM 2808 C CA . ALA A 1 362 ? -31.359 -37.406 -19.719 1 47.41 362 ALA A CA 1
ATOM 2809 C C . ALA A 1 362 ? -31.875 -36 -19.984 1 47.41 362 ALA A C 1
ATOM 2811 O O . ALA A 1 362 ? -31.094 -35.094 -20.312 1 47.41 362 ALA A O 1
ATOM 2812 N N . PRO A 1 363 ? -33.125 -35.75 -20.109 1 42.69 363 PRO A N 1
ATOM 2813 C CA . PRO A 1 363 ? -33.688 -34.406 -20.281 1 42.69 363 PRO A CA 1
ATOM 2814 C C . PRO A 1 363 ? -33.219 -33.406 -19.234 1 42.69 363 PRO A C 1
ATOM 2816 O O . PRO A 1 363 ? -33.031 -33.781 -18.062 1 42.69 363 PRO A O 1
ATOM 2819 N N . ARG A 1 364 ? -32.25 -32.5 -19.516 1 42.38 364 ARG A N 1
ATOM 2820 C CA . ARG A 1 364 ? -31.969 -31.422 -18.562 1 42.38 364 ARG A CA 1
ATOM 2821 C C . ARG A 1 364 ? -33.25 -30.844 -18 1 42.38 364 ARG A C 1
ATOM 2823 O O . ARG A 1 364 ? -34.125 -30.375 -18.734 1 42.38 364 ARG A O 1
ATOM 2830 N N . VAL A 1 365 ? -33.625 -31.266 -16.812 1 36.66 365 VAL A N 1
ATOM 2831 C CA . VAL A 1 365 ? -34.781 -30.719 -16.109 1 36.66 365 VAL A CA 1
ATOM 2832 C C . VAL A 1 365 ? -34.469 -29.281 -15.672 1 36.66 365 VAL A C 1
ATOM 2834 O O . VAL A 1 365 ? -33.531 -29.047 -14.898 1 36.66 365 VAL A O 1
ATOM 2837 N N . SER A 1 366 ? -34.5 -28.312 -16.547 1 37.5 366 SER A N 1
ATOM 2838 C CA . SER A 1 366 ? -34.531 -26.922 -16.109 1 37.5 366 SER A CA 1
ATOM 2839 C C . SER A 1 366 ? -35.594 -26.688 -15.047 1 37.5 366 SER A C 1
ATOM 2841 O O . SER A 1 366 ? -36.781 -26.891 -15.297 1 37.5 366 SER A O 1
ATOM 2843 N N . VAL A 1 367 ? -35.25 -26.891 -13.797 1 36.06 367 VAL A N 1
ATOM 2844 C CA . VAL A 1 367 ? -36.156 -26.562 -12.711 1 36.06 367 VAL A CA 1
ATOM 2845 C C . VAL A 1 367 ? -36.344 -25.047 -12.648 1 36.06 367 VAL A C 1
ATOM 2847 O O . VAL A 1 367 ? -35.406 -24.312 -12.398 1 36.06 367 VAL A O 1
ATOM 2850 N N . SER A 1 368 ? -37.25 -24.547 -13.5 1 34.81 368 SER A N 1
ATOM 2851 C CA . SER A 1 368 ? -37.75 -23.188 -13.344 1 34.81 368 SER A CA 1
ATOM 2852 C C . SER A 1 368 ? -38.375 -22.969 -11.977 1 34.81 368 SER A C 1
ATOM 2854 O O . SER A 1 368 ? -39.25 -23.75 -11.555 1 34.81 368 SER A O 1
ATOM 2856 N N . PRO A 1 369 ? -37.562 -22.391 -11.039 1 37.09 369 PRO A N 1
ATOM 2857 C CA . PRO A 1 369 ? -38.281 -22.031 -9.812 1 37.09 369 PRO A CA 1
ATOM 2858 C C . PRO A 1 369 ? -39.594 -21.297 -10.094 1 37.09 369 PRO A C 1
ATOM 2860 O O . PRO A 1 369 ? -39.656 -20.5 -11.023 1 37.09 369 PRO A O 1
ATOM 2863 N N . ILE A 1 370 ? -40.719 -21.875 -9.703 1 30.45 370 ILE A N 1
ATOM 2864 C CA . ILE A 1 370 ? -41.938 -21.109 -9.547 1 30.45 370 ILE A CA 1
ATOM 2865 C C . ILE A 1 370 ? -41.75 -20.062 -8.453 1 30.45 370 ILE A C 1
ATOM 2867 O O . ILE A 1 370 ? -41.188 -20.344 -7.395 1 30.45 370 ILE A O 1
ATOM 2871 N N . MET B 1 1 ? -68.312 -40.562 -60.156 1 16.58 1 MET B N 1
ATOM 2872 C CA . MET B 1 1 ? -67.688 -41.281 -61.281 1 16.58 1 MET B CA 1
ATOM 2873 C C . MET B 1 1 ? -66.438 -42 -60.875 1 16.58 1 MET B C 1
ATOM 2875 O O . MET B 1 1 ? -65.812 -41.625 -59.875 1 16.58 1 MET B O 1
ATOM 2879 N N . ALA B 1 2 ? -66.188 -42.969 -61.812 1 19.86 2 ALA B N 1
ATOM 2880 C CA . ALA B 1 2 ? -65.75 -44.375 -61.812 1 19.86 2 ALA B CA 1
ATOM 2881 C C . ALA B 1 2 ? -64.25 -44.469 -61.719 1 19.86 2 ALA B C 1
ATOM 2883 O O . ALA B 1 2 ? -63.688 -45.594 -61.75 1 19.86 2 ALA B O 1
ATOM 2884 N N . LYS B 1 3 ? -63.469 -43.188 -61.75 1 24.3 3 LYS B N 1
ATOM 2885 C CA . LYS B 1 3 ? -62.25 -43.375 -62.531 1 24.3 3 LYS B CA 1
ATOM 2886 C C . LYS B 1 3 ? -61.375 -44.469 -61.906 1 24.3 3 LYS B C 1
ATOM 2888 O O . LYS B 1 3 ? -60.906 -44.344 -60.781 1 24.3 3 LYS B O 1
ATOM 2893 N N . VAL B 1 4 ? -61.562 -45.781 -62.438 1 23.14 4 VAL B N 1
ATOM 2894 C CA . VAL B 1 4 ? -61.094 -47.094 -61.969 1 23.14 4 VAL B CA 1
ATOM 2895 C C . VAL B 1 4 ? -59.594 -47.188 -62.125 1 23.14 4 VAL B C 1
ATOM 2897 O O . VAL B 1 4 ? -59.062 -47.25 -63.25 1 23.14 4 VAL B O 1
ATOM 2900 N N . HIS B 1 5 ? -58.844 -46.188 -61.719 1 25.84 5 HIS B N 1
ATOM 2901 C CA . HIS B 1 5 ? -57.438 -46.219 -62.062 1 25.84 5 HIS B CA 1
ATOM 2902 C C . HIS B 1 5 ? -56.812 -47.562 -61.75 1 25.84 5 HIS B C 1
ATOM 2904 O O . HIS B 1 5 ? -56.969 -48.094 -60.625 1 25.84 5 HIS B O 1
ATOM 2910 N N . ASN B 1 6 ? -56.812 -48.406 -62.781 1 23.16 6 ASN B N 1
ATOM 2911 C CA . ASN B 1 6 ? -56.375 -49.812 -62.875 1 23.16 6 ASN B CA 1
ATOM 2912 C C . ASN B 1 6 ? -55 -50 -62.25 1 23.16 6 ASN B C 1
ATOM 2914 O O . ASN B 1 6 ? -54.094 -49.188 -62.5 1 23.16 6 ASN B O 1
ATOM 2918 N N . LEU B 1 7 ? -54.906 -50.562 -61.031 1 26.83 7 LEU B N 1
ATOM 2919 C CA . LEU B 1 7 ? -53.875 -51 -60.094 1 26.83 7 LEU B CA 1
ATOM 2920 C C . LEU B 1 7 ? -52.969 -52.062 -60.75 1 26.83 7 LEU B C 1
ATOM 2922 O O . LEU B 1 7 ? -53.406 -53.188 -60.969 1 26.83 7 LEU B O 1
ATOM 2926 N N . ASN B 1 8 ? -52.5 -51.656 -62.094 1 26.42 8 ASN B N 1
ATOM 2927 C CA . ASN B 1 8 ? -51.719 -52.719 -62.688 1 26.42 8 ASN B CA 1
ATOM 2928 C C . ASN B 1 8 ? -50.719 -53.312 -61.688 1 26.42 8 ASN B C 1
ATOM 2930 O O . ASN B 1 8 ? -50.125 -52.562 -60.906 1 26.42 8 ASN B O 1
ATOM 2934 N N . CYS B 1 9 ? -50.844 -54.594 -61.312 1 25.77 9 CYS B N 1
ATOM 2935 C CA . CYS B 1 9 ? -50.25 -55.5 -60.344 1 25.77 9 CYS B CA 1
ATOM 2936 C C . CYS B 1 9 ? -48.812 -55.812 -60.719 1 25.77 9 CYS B C 1
ATOM 2938 O O . CYS B 1 9 ? -48.562 -56.375 -61.781 1 25.77 9 CYS B O 1
ATOM 2940 N N . PRO B 1 10 ? -47.844 -54.812 -60.625 1 29.66 10 PRO B N 1
ATOM 2941 C CA . PRO B 1 10 ? -46.531 -55.125 -61.156 1 29.66 10 PRO B CA 1
ATOM 2942 C C . PRO B 1 10 ? -46.031 -56.5 -60.688 1 29.66 10 PRO B C 1
ATOM 2944 O O . PRO B 1 10 ? -46.469 -57 -59.656 1 29.66 10 PRO B O 1
ATOM 2947 N N . VAL B 1 11 ? -45.688 -57.438 -61.656 1 30.28 11 VAL B N 1
ATOM 2948 C CA . VAL B 1 11 ? -45.156 -58.812 -61.625 1 30.28 11 VAL B CA 1
ATOM 2949 C C . VAL B 1 11 ? -43.969 -58.875 -60.719 1 30.28 11 VAL B C 1
ATOM 2951 O O . VAL B 1 11 ? -43.094 -58 -60.75 1 30.28 11 VAL B O 1
ATOM 2954 N N . PHE B 1 12 ? -44.062 -59.531 -59.531 1 28.67 12 PHE B N 1
ATOM 2955 C CA . PHE B 1 12 ? -43.125 -59.875 -58.5 1 28.67 12 PHE B CA 1
ATOM 2956 C C . PHE B 1 12 ? -41.969 -60.688 -59.062 1 28.67 12 PHE B C 1
ATOM 2958 O O . PHE B 1 12 ? -42.125 -61.812 -59.5 1 28.67 12 PHE B O 1
ATOM 2965 N N . VAL B 1 13 ? -41.062 -60.031 -59.844 1 29.56 13 VAL B N 1
ATOM 2966 C CA . VAL B 1 13 ? -39.875 -60.75 -60.312 1 29.56 13 VAL B CA 1
ATOM 2967 C C . VAL B 1 13 ? -39.156 -61.406 -59.125 1 29.56 13 VAL B C 1
ATOM 2969 O O . VAL B 1 13 ? -38.844 -60.719 -58.125 1 29.56 13 VAL B O 1
ATOM 2972 N N . ILE B 1 14 ? -39.375 -62.688 -58.938 1 30.17 14 ILE B N 1
ATOM 2973 C CA . ILE B 1 14 ? -38.719 -63.531 -57.938 1 30.17 14 ILE B CA 1
ATOM 2974 C C . ILE B 1 14 ? -37.219 -63.469 -58.125 1 30.17 14 ILE B C 1
ATOM 2976 O O . ILE B 1 14 ? -36.688 -63.812 -59.188 1 30.17 14 ILE B O 1
ATOM 2980 N N . CYS B 1 15 ? -36.594 -62.375 -57.719 1 28.17 15 CYS B N 1
ATOM 2981 C CA . CYS B 1 15 ? -35.156 -62.281 -57.719 1 28.17 15 CYS B CA 1
ATOM 2982 C C . CYS B 1 15 ? -34.562 -63.531 -57.031 1 28.17 15 CYS B C 1
ATOM 2984 O O . CYS B 1 15 ? -34.75 -63.719 -55.812 1 28.17 15 CYS B O 1
ATOM 2986 N N . VAL B 1 16 ? -34.531 -64.625 -57.75 1 32.56 16 VAL B N 1
ATOM 2987 C CA . VAL B 1 16 ? -33.781 -65.812 -57.25 1 32.56 16 VAL B CA 1
ATOM 2988 C C . VAL B 1 16 ? -32.406 -65.375 -56.781 1 32.56 16 VAL B C 1
ATOM 2990 O O . VAL B 1 16 ? -31.594 -64.875 -57.562 1 32.56 16 VAL B O 1
ATOM 2993 N N . TYR B 1 17 ? -32.312 -64.938 -55.531 1 29.98 17 TYR B N 1
ATOM 2994 C CA . TYR B 1 17 ? -31.016 -64.75 -54.906 1 29.98 17 TYR B CA 1
ATOM 2995 C C . TYR B 1 17 ? -30.172 -66 -55 1 29.98 17 TYR B C 1
ATOM 2997 O O . TYR B 1 17 ? -30.547 -67 -54.438 1 29.98 17 TYR B O 1
ATOM 3005 N N . VAL B 1 18 ? -29.625 -66.25 -56.156 1 34.75 18 VAL B N 1
ATOM 3006 C CA . VAL B 1 18 ? -28.594 -67.312 -56.188 1 34.75 18 VAL B CA 1
ATOM 3007 C C . VAL B 1 18 ? -27.641 -67.125 -55 1 34.75 18 VAL B C 1
ATOM 3009 O O . VAL B 1 18 ? -26.969 -66.062 -54.906 1 34.75 18 VAL B O 1
ATOM 3012 N N . LEU B 1 19 ? -27.938 -67.75 -53.906 1 33.03 19 LEU B N 1
ATOM 3013 C CA . LEU B 1 19 ? -26.969 -67.875 -52.812 1 33.03 19 LEU B CA 1
ATOM 3014 C C . LEU B 1 19 ? -25.641 -68.438 -53.375 1 33.03 19 LEU B C 1
ATOM 3016 O O . LEU B 1 19 ? -25.547 -69.562 -53.781 1 33.03 19 LEU B O 1
ATOM 3020 N N . ILE B 1 20 ? -25 -67.625 -54.188 1 36.22 20 ILE B N 1
ATOM 3021 C CA . ILE B 1 20 ? -23.625 -68.062 -54.438 1 36.22 20 ILE B CA 1
ATOM 3022 C C . ILE B 1 20 ? -22.953 -68.438 -53.125 1 36.22 20 ILE B C 1
ATOM 3024 O O . ILE B 1 20 ? -22.812 -67.625 -52.219 1 36.22 20 ILE B O 1
ATOM 3028 N N . LEU B 1 21 ? -23.156 -69.688 -52.75 1 35.03 21 LEU B N 1
ATOM 3029 C CA . LEU B 1 21 ? -22.297 -70.312 -51.719 1 35.03 21 LEU B CA 1
ATOM 3030 C C . LEU B 1 21 ? -20.844 -69.875 -51.906 1 35.03 21 LEU B C 1
ATOM 3032 O O . LEU B 1 21 ? -20.203 -70.312 -52.875 1 35.03 21 LEU B O 1
ATOM 3036 N N . MET B 1 22 ? -20.562 -68.625 -51.719 1 38.09 22 MET B N 1
ATOM 3037 C CA . MET B 1 22 ? -19.109 -68.438 -51.625 1 38.09 22 MET B CA 1
ATOM 3038 C C . MET B 1 22 ? -18.453 -69.5 -50.781 1 38.09 22 MET B C 1
ATOM 3040 O O . MET B 1 22 ? -18.953 -69.812 -49.688 1 38.09 22 MET B O 1
ATOM 3044 N N . PRO B 1 23 ? -17.781 -70.438 -51.375 1 41.59 23 PRO B N 1
ATOM 3045 C CA . PRO B 1 23 ? -17.078 -71.375 -50.469 1 41.59 23 PRO B CA 1
ATOM 3046 C C . PRO B 1 23 ? -16.516 -70.688 -49.25 1 41.59 23 PRO B C 1
ATOM 3048 O O . PRO B 1 23 ? -16.062 -69.562 -49.312 1 41.59 23 PRO B O 1
ATOM 3051 N N . PHE B 1 24 ? -17.141 -70.938 -48.125 1 39.19 24 PHE B N 1
ATOM 3052 C CA . PHE B 1 24 ? -16.453 -70.625 -46.875 1 39.19 24 PHE B CA 1
ATOM 3053 C C . PHE B 1 24 ? -14.977 -71 -46.969 1 39.19 24 PHE B C 1
ATOM 3055 O O . PHE B 1 24 ? -14.625 -72.188 -46.938 1 39.19 24 PHE B O 1
ATOM 3062 N N . HIS B 1 25 ? -14.273 -70.562 -47.906 1 39.34 25 HIS B N 1
ATOM 3063 C CA . HIS B 1 25 ? -12.859 -70.688 -47.594 1 39.34 25 HIS B CA 1
ATOM 3064 C C . HIS B 1 25 ? -12.617 -70.562 -46.094 1 39.34 25 HIS B C 1
ATOM 3066 O O . HIS B 1 25 ? -13.227 -69.688 -45.438 1 39.34 25 HIS B O 1
ATOM 3072 N N . GLY B 1 26 ? -12.352 -71.625 -45.375 1 40 26 GLY B N 1
ATOM 3073 C CA . GLY B 1 26 ? -11.836 -71.562 -44.031 1 40 26 GLY B CA 1
ATOM 3074 C C . GLY B 1 26 ? -11.141 -70.25 -43.688 1 40 26 GLY B C 1
ATOM 3075 O O . GLY B 1 26 ? -10.148 -69.875 -44.344 1 40 26 GLY B O 1
ATOM 3076 N N . ALA B 1 27 ? -11.844 -69.312 -43.438 1 45.62 27 ALA B N 1
ATOM 3077 C CA . ALA B 1 27 ? -11.25 -68.125 -42.812 1 45.62 27 ALA B CA 1
ATOM 3078 C C . ALA B 1 27 ? -10.086 -68.5 -41.906 1 45.62 27 ALA B C 1
ATOM 3080 O O . ALA B 1 27 ? -10.289 -69.125 -40.875 1 45.62 27 ALA B O 1
ATOM 3081 N N . ILE B 1 28 ? -9.055 -69.188 -42.406 1 48.47 28 ILE B N 1
ATOM 3082 C CA . ILE B 1 28 ? -7.891 -69.188 -41.531 1 48.47 28 ILE B CA 1
ATOM 3083 C C . ILE B 1 28 ? -7.891 -67.938 -40.625 1 48.47 28 ILE B C 1
ATOM 3085 O O . ILE B 1 28 ? -7.855 -66.812 -41.125 1 48.47 28 ILE B O 1
ATOM 3089 N N . GLY B 1 29 ? -8.648 -67.938 -39.625 1 57.5 29 GLY B N 1
ATOM 3090 C CA . GLY B 1 29 ? -8.773 -66.938 -38.594 1 57.5 29 GLY B CA 1
ATOM 3091 C C . GLY B 1 29 ? -7.488 -66.188 -38.375 1 57.5 29 GLY B C 1
ATOM 3092 O O . GLY B 1 29 ? -6.477 -66.75 -37.969 1 57.5 29 GLY B O 1
ATOM 3093 N N . GLU B 1 30 ? -7.355 -65.125 -39.062 1 75.06 30 GLU B N 1
ATOM 3094 C CA . GLU B 1 30 ? -6.223 -64.25 -38.875 1 75.06 30 GLU B CA 1
ATOM 3095 C C . GLU B 1 30 ? -6.012 -63.938 -37.375 1 75.06 30 GLU B C 1
ATOM 3097 O O . GLU B 1 30 ? -6.965 -63.625 -36.656 1 75.06 30 GLU B O 1
ATOM 3102 N N . MET B 1 31 ? -4.871 -64.375 -36.812 1 84.38 31 MET B N 1
ATOM 3103 C CA . MET B 1 31 ? -4.484 -64.125 -35.438 1 84.38 31 MET B CA 1
ATOM 3104 C C . MET B 1 31 ? -4.301 -62.625 -35.188 1 84.38 31 MET B C 1
ATOM 3106 O O . MET B 1 31 ? -3.818 -61.906 -36.062 1 84.38 31 MET B O 1
ATOM 3110 N N . PHE B 1 32 ? -5.016 -62.156 -34.219 1 89.5 32 PHE B N 1
ATOM 3111 C CA . PHE B 1 32 ? -4.742 -60.781 -33.75 1 89.5 32 PHE B CA 1
ATOM 3112 C C . PHE B 1 32 ? -4.336 -60.812 -32.281 1 89.5 32 PHE B C 1
ATOM 3114 O O . PHE B 1 32 ? -5.102 -61.25 -31.422 1 89.5 32 PHE B O 1
ATOM 3121 N N . LYS B 1 33 ? -3.057 -60.531 -32.031 1 94.5 33 LYS B N 1
ATOM 3122 C CA . LYS B 1 33 ? -2.523 -60.469 -30.656 1 94.5 33 LYS B CA 1
ATOM 3123 C C . LYS B 1 33 ? -2.031 -59.062 -30.312 1 94.5 33 LYS B C 1
ATOM 3125 O O . LYS B 1 33 ? -1.856 -58.219 -31.188 1 94.5 33 LYS B O 1
ATOM 3130 N N . HIS B 1 34 ? -2.01 -58.844 -29.031 1 95.25 34 HIS B N 1
ATOM 3131 C CA . HIS B 1 34 ? -1.476 -57.594 -28.531 1 95.25 34 HIS B CA 1
ATOM 3132 C C . HIS B 1 34 ? -0.341 -57.812 -27.547 1 95.25 34 HIS B C 1
ATOM 3134 O O . HIS B 1 34 ? -0.417 -58.75 -26.703 1 95.25 34 HIS B O 1
ATOM 3140 N N . VAL B 1 35 ? 0.75 -57.094 -27.781 1 96.56 35 VAL B N 1
ATOM 3141 C CA . VAL B 1 35 ? 1.854 -57.156 -26.844 1 96.56 35 VAL B CA 1
ATOM 3142 C C . VAL B 1 35 ? 2.248 -55.75 -26.375 1 96.56 35 VAL B C 1
ATOM 3144 O O . VAL B 1 35 ? 2.139 -54.812 -27.141 1 96.56 35 VAL B O 1
ATOM 3147 N N . GLU B 1 36 ? 2.633 -55.625 -25.141 1 96.56 36 GLU B N 1
ATOM 3148 C CA . GLU B 1 36 ? 3.119 -54.375 -24.562 1 96.56 36 GLU B CA 1
ATOM 3149 C C . GLU B 1 36 ? 4.52 -54.562 -23.984 1 96.56 36 GLU B C 1
ATOM 3151 O O . GLU B 1 36 ? 4.781 -55.5 -23.234 1 96.56 36 GLU B O 1
ATOM 3156 N N . PHE B 1 37 ? 5.414 -53.688 -24.484 1 96.62 37 PHE B N 1
ATOM 3157 C CA . PHE B 1 37 ? 6.762 -53.656 -23.922 1 96.62 37 PHE B CA 1
ATOM 3158 C C . PHE B 1 37 ? 7 -52.344 -23.172 1 96.62 37 PHE B C 1
ATOM 3160 O O . PHE B 1 37 ? 6.363 -51.344 -23.469 1 96.62 37 PHE B O 1
ATOM 3167 N N . ARG B 1 38 ? 7.871 -52.469 -22.188 1 96.25 38 ARG B N 1
ATOM 3168 C CA . ARG B 1 38 ? 8.297 -51.281 -21.438 1 96.25 38 ARG B CA 1
ATOM 3169 C C . ARG B 1 38 ? 9.812 -51.125 -21.469 1 96.25 38 ARG B C 1
ATOM 3171 O O . ARG B 1 38 ? 10.539 -52.094 -21.328 1 96.25 38 ARG B O 1
ATOM 3178 N N . ILE B 1 39 ? 10.188 -49.906 -21.734 1 95.5 39 ILE B N 1
ATOM 3179 C CA . ILE B 1 39 ? 11.617 -49.625 -21.734 1 95.5 39 ILE B CA 1
ATOM 3180 C C . ILE B 1 39 ? 11.883 -48.281 -21.094 1 95.5 39 ILE B C 1
ATOM 3182 O O . ILE B 1 39 ? 11.102 -47.344 -21.281 1 95.5 39 ILE B O 1
ATOM 3186 N N . LYS B 1 40 ? 13 -48.188 -20.281 1 95.12 40 LYS B N 1
ATOM 3187 C CA . LYS B 1 40 ? 13.391 -46.875 -19.719 1 95.12 40 LYS B CA 1
ATOM 3188 C C . LYS B 1 40 ? 14.078 -46.031 -20.781 1 95.12 40 LYS B C 1
ATOM 3190 O O . LYS B 1 40 ? 14.812 -46.531 -21.625 1 95.12 40 LYS B O 1
ATOM 3195 N N . GLU B 1 41 ? 13.789 -44.781 -20.734 1 94.19 41 GLU B N 1
ATOM 3196 C CA . GLU B 1 41 ? 14.539 -43.906 -21.641 1 94.19 41 GLU B CA 1
ATOM 3197 C C . GLU B 1 41 ? 16.031 -43.969 -21.344 1 94.19 41 GLU B C 1
ATOM 3199 O O . GLU B 1 41 ? 16.453 -44.562 -20.344 1 94.19 41 GLU B O 1
ATOM 3204 N N . GLN B 1 42 ? 16.891 -43.438 -22.281 1 93.31 42 GLN B N 1
ATOM 3205 C CA . GLN B 1 42 ? 18.344 -43.375 -22.203 1 93.31 42 GLN B CA 1
ATOM 3206 C C . GLN B 1 42 ? 18.953 -44.75 -22.375 1 93.31 42 GLN B C 1
ATOM 3208 O O . GLN B 1 42 ? 20.141 -44.969 -22.062 1 93.31 42 GLN B O 1
ATOM 3213 N N . ALA B 1 43 ? 18.031 -45.719 -22.656 1 93.19 43 ALA B N 1
ATOM 3214 C CA . ALA B 1 43 ? 18.609 -47 -23.062 1 93.19 43 ALA B CA 1
ATOM 3215 C C . ALA B 1 43 ? 19.453 -46.844 -24.328 1 93.19 43 ALA B C 1
ATOM 3217 O O . ALA B 1 43 ? 19.078 -46.125 -25.25 1 93.19 43 ALA B O 1
ATOM 3218 N N . ALA B 1 44 ? 20.531 -47.5 -24.375 1 93.44 44 ALA B N 1
ATOM 3219 C CA . ALA B 1 44 ? 21.453 -47.375 -25.5 1 93.44 44 ALA B CA 1
ATOM 3220 C C . ALA B 1 44 ? 20.844 -47.938 -26.781 1 93.44 44 ALA B C 1
ATOM 3222 O O . ALA B 1 44 ? 19.922 -48.75 -26.734 1 93.44 44 ALA B O 1
ATOM 3223 N N . SER B 1 45 ? 21.359 -47.406 -27.891 1 93.19 45 SER B N 1
ATOM 3224 C CA . SER B 1 45 ? 21 -48.031 -29.172 1 93.19 45 SER B CA 1
ATOM 3225 C C . SER B 1 45 ? 21.312 -49.5 -29.188 1 93.19 45 SER B C 1
ATOM 3227 O O . SER B 1 45 ? 22.375 -49.938 -28.703 1 93.19 45 SER B O 1
ATOM 3229 N N . GLY B 1 46 ? 20.422 -50.219 -29.703 1 94.31 46 GLY B N 1
ATOM 3230 C CA . GLY B 1 46 ? 20.625 -51.656 -29.812 1 94.31 46 GLY B CA 1
ATOM 3231 C C . GLY B 1 46 ? 20.078 -52.406 -28.625 1 94.31 46 GLY B C 1
ATOM 3232 O O . GLY B 1 46 ? 20.172 -53.656 -28.594 1 94.31 46 GLY B O 1
ATOM 3233 N N . THR B 1 47 ? 19.547 -51.781 -27.719 1 95.81 47 THR B N 1
ATOM 3234 C CA . THR B 1 47 ? 18.984 -52.406 -26.531 1 95.81 47 THR B CA 1
ATOM 3235 C C . THR B 1 47 ? 17.75 -53.25 -26.891 1 95.81 47 THR B C 1
ATOM 3237 O O . THR B 1 47 ? 16.906 -52.781 -27.672 1 95.81 47 THR B O 1
ATOM 3240 N N . LEU B 1 48 ? 17.656 -54.469 -26.406 1 96.88 48 LEU B N 1
ATOM 3241 C CA . LEU B 1 48 ? 16.5 -55.312 -26.609 1 96.88 48 LEU B CA 1
ATOM 3242 C C . LEU B 1 48 ? 15.297 -54.812 -25.812 1 96.88 48 LEU B C 1
ATOM 3244 O O . LEU B 1 48 ? 15.383 -54.688 -24.594 1 96.88 48 LEU B O 1
ATOM 3248 N N . VAL B 1 49 ? 14.328 -54.5 -26.453 1 96.44 49 VAL B N 1
ATOM 3249 C CA . VAL B 1 49 ? 13.094 -54.031 -25.828 1 96.44 49 VAL B CA 1
ATOM 3250 C C . VAL B 1 49 ? 12.234 -55.219 -25.422 1 96.44 49 VAL B C 1
ATOM 3252 O O . VAL B 1 49 ? 11.703 -55.281 -24.312 1 96.44 49 VAL B O 1
ATOM 3255 N N . GLY B 1 50 ? 12.07 -56.125 -26.328 1 96.62 50 GLY B N 1
ATOM 3256 C CA . GLY B 1 50 ? 11.328 -57.375 -26.109 1 96.62 50 GLY B CA 1
ATOM 3257 C C . GLY B 1 50 ? 11.227 -58.219 -27.359 1 96.62 50 GLY B C 1
ATOM 3258 O O . GLY B 1 50 ? 11.672 -57.844 -28.438 1 96.62 50 GLY B O 1
ATOM 3259 N N . SER B 1 51 ? 10.672 -59.438 -27.141 1 96.81 51 SER B N 1
ATOM 3260 C CA . SER B 1 51 ? 10.469 -60.406 -28.234 1 96.81 51 SER B CA 1
ATOM 3261 C C . SER B 1 51 ? 8.992 -60.594 -28.531 1 96.81 51 SER B C 1
ATOM 3263 O O . SER B 1 51 ? 8.25 -61.094 -27.672 1 96.81 51 SER B O 1
ATOM 3265 N N . ILE B 1 52 ? 8.633 -60.281 -29.703 1 95.94 52 ILE B N 1
ATOM 3266 C CA . ILE B 1 52 ? 7.238 -60.469 -30.109 1 95.94 52 ILE B CA 1
ATOM 3267 C C . ILE B 1 52 ? 6.871 -61.938 -30.109 1 95.94 52 ILE B C 1
ATOM 3269 O O . ILE B 1 52 ? 5.777 -62.312 -29.656 1 95.94 52 ILE B O 1
ATOM 3273 N N . LEU B 1 53 ? 7.809 -62.75 -30.547 1 95.31 53 LEU B N 1
ATOM 3274 C CA . LEU B 1 53 ? 7.586 -64.188 -30.594 1 95.31 53 LEU B CA 1
ATOM 3275 C C . LEU B 1 53 ? 7.207 -64.75 -29.234 1 95.31 53 LEU B C 1
ATOM 3277 O O . LEU B 1 53 ? 6.238 -65.5 -29.109 1 95.31 53 LEU B O 1
ATOM 3281 N N . GLU B 1 54 ? 7.973 -64.375 -28.297 1 95.19 54 GLU B N 1
ATOM 3282 C CA . GLU B 1 54 ? 7.781 -64.875 -26.938 1 95.19 54 GLU B CA 1
ATOM 3283 C C . GLU B 1 54 ? 6.543 -64.25 -26.297 1 95.19 54 GLU B C 1
ATOM 3285 O O . GLU B 1 54 ? 5.703 -65 -25.75 1 95.19 54 GLU B O 1
ATOM 3290 N N . GLU B 1 55 ? 6.391 -62.969 -26.406 1 96.06 55 GLU B N 1
ATOM 3291 C CA . GLU B 1 55 ? 5.348 -62.25 -25.672 1 96.06 55 GLU B CA 1
ATOM 3292 C C . GLU B 1 55 ? 3.969 -62.531 -26.266 1 96.06 55 GLU B C 1
ATOM 3294 O O . GLU B 1 55 ? 2.975 -62.594 -25.531 1 96.06 55 GLU B O 1
ATOM 3299 N N . ALA B 1 56 ? 3.926 -62.688 -27.5 1 94.94 56 ALA B N 1
ATOM 3300 C CA . ALA B 1 56 ? 2.658 -63 -28.156 1 94.94 56 ALA B CA 1
ATOM 3301 C C . ALA B 1 56 ? 2.387 -64.5 -28.141 1 94.94 56 ALA B C 1
ATOM 3303 O O . ALA B 1 56 ? 1.352 -64.938 -28.641 1 94.94 56 ALA B O 1
ATOM 3304 N N . GLU B 1 57 ? 3.316 -65.312 -27.703 1 93.56 57 GLU B N 1
ATOM 3305 C CA . GLU B 1 57 ? 3.193 -66.75 -27.641 1 93.56 57 GLU B CA 1
ATOM 3306 C C . GLU B 1 57 ? 2.861 -67.375 -29 1 93.56 57 GLU B C 1
ATOM 3308 O O . GLU B 1 57 ? 1.923 -68.125 -29.141 1 93.56 57 GLU B O 1
ATOM 3313 N N . LEU B 1 58 ? 3.596 -67 -29.859 1 92.75 58 LEU B N 1
ATOM 3314 C CA . LEU B 1 58 ? 3.301 -67.375 -31.234 1 92.75 58 LEU B CA 1
ATOM 3315 C C . LEU B 1 58 ? 3.564 -68.875 -31.422 1 92.75 58 LEU B C 1
ATOM 3317 O O . LEU B 1 58 ? 3.062 -69.5 -32.375 1 92.75 58 LEU B O 1
ATOM 3321 N N . SER B 1 59 ? 4.352 -69.562 -30.594 1 89.62 59 SER B N 1
ATOM 3322 C CA . SER B 1 59 ? 4.621 -70.938 -30.656 1 89.62 59 SER B CA 1
ATOM 3323 C C . SER B 1 59 ? 3.34 -71.75 -30.5 1 89.62 59 SER B C 1
ATOM 3325 O O . SER B 1 59 ? 3.277 -72.938 -30.906 1 89.62 59 SER B O 1
ATOM 3327 N N . LYS B 1 60 ? 2.414 -71.125 -29.922 1 90.81 60 LYS B N 1
ATOM 3328 C CA . LYS B 1 60 ? 1.144 -71.812 -29.719 1 90.81 60 LYS B CA 1
ATOM 3329 C C . LYS B 1 60 ? 0.222 -71.625 -30.922 1 90.81 60 LYS B C 1
ATOM 3331 O O . LYS B 1 60 ? -0.816 -72.312 -31.016 1 90.81 60 LYS B O 1
ATOM 3336 N N . GLU B 1 61 ? 0.692 -70.75 -31.734 1 88 61 GLU B N 1
ATOM 3337 C CA . GLU B 1 61 ? -0.194 -70.375 -32.844 1 88 61 GLU B CA 1
ATOM 3338 C C . GLU B 1 61 ? 0.228 -71.062 -34.125 1 88 61 GLU B C 1
ATOM 3340 O O . GLU B 1 61 ? -0.556 -71.188 -35.094 1 88 61 GLU B O 1
ATOM 3345 N N . VAL B 1 62 ? 1.466 -71.562 -34.125 1 88.25 62 VAL B N 1
ATOM 3346 C CA . VAL B 1 62 ? 1.972 -72.188 -35.344 1 88.25 62 VAL B CA 1
ATOM 3347 C C . VAL B 1 62 ? 2.58 -73.562 -35 1 88.25 62 VAL B C 1
ATOM 3349 O O . VAL B 1 62 ? 2.9 -73.812 -33.844 1 88.25 62 VAL B O 1
ATOM 3352 N N . SER B 1 63 ? 2.766 -74.375 -36.031 1 88.38 63 SER B N 1
ATOM 3353 C CA . SER B 1 63 ? 3.396 -75.688 -35.844 1 88.38 63 SER B CA 1
ATOM 3354 C C . SER B 1 63 ? 4.891 -75.5 -35.562 1 88.38 63 SER B C 1
ATOM 3356 O O . SER B 1 63 ? 5.492 -74.5 -35.906 1 88.38 63 SER B O 1
ATOM 3358 N N . PRO B 1 64 ? 5.48 -76.5 -34.969 1 88.5 64 PRO B N 1
ATOM 3359 C CA . PRO B 1 64 ? 6.918 -76.438 -34.719 1 88.5 64 PRO B CA 1
ATOM 3360 C C . PRO B 1 64 ? 7.746 -76.25 -35.969 1 88.5 64 PRO B C 1
ATOM 3362 O O . PRO B 1 64 ? 8.773 -75.562 -35.938 1 88.5 64 PRO B O 1
ATOM 3365 N N . GLY B 1 65 ? 7.324 -76.875 -37.031 1 86.44 65 GLY B N 1
ATOM 3366 C CA . GLY B 1 65 ? 8.031 -76.688 -38.312 1 86.44 65 GLY B CA 1
ATOM 3367 C C . GLY B 1 65 ? 7.938 -75.312 -38.875 1 86.44 65 GLY B C 1
ATOM 3368 O O . GLY B 1 65 ? 8.875 -74.812 -39.5 1 86.44 65 GLY B O 1
ATOM 3369 N N . GLU B 1 66 ? 6.828 -74.688 -38.531 1 89.06 66 GLU B N 1
ATOM 3370 C CA . GLU B 1 66 ? 6.59 -73.312 -39.031 1 89.06 66 GLU B CA 1
ATOM 3371 C C . GLU B 1 66 ? 7.289 -72.312 -38.188 1 89.06 66 GLU B C 1
ATOM 3373 O O . GLU B 1 66 ? 7.57 -71.188 -38.625 1 89.06 66 GLU B O 1
ATOM 3378 N N . LEU B 1 67 ? 7.574 -72.625 -37.031 1 90.56 67 LEU B N 1
ATOM 3379 C CA . LEU B 1 67 ? 8.109 -71.688 -36.031 1 90.56 67 LEU B CA 1
ATOM 3380 C C . LEU B 1 67 ? 9.461 -71.125 -36.5 1 90.56 67 LEU B C 1
ATOM 3382 O O . LEU B 1 67 ? 9.734 -69.938 -36.344 1 90.56 67 LEU B O 1
ATOM 3386 N N . SER B 1 68 ? 10.227 -72 -37.125 1 89.25 68 SER B N 1
ATOM 3387 C CA . SER B 1 68 ? 11.578 -71.562 -37.531 1 89.25 68 SER B CA 1
ATOM 3388 C C . SER B 1 68 ? 11.562 -70.75 -38.812 1 89.25 68 SER B C 1
ATOM 3390 O O . SER B 1 68 ? 12.578 -70.188 -39.188 1 89.25 68 SER B O 1
ATOM 3392 N N . THR B 1 69 ? 10.383 -70.688 -39.438 1 93 69 THR B N 1
ATOM 3393 C CA . THR B 1 69 ? 10.32 -70 -40.719 1 93 69 THR B CA 1
ATOM 3394 C C . THR B 1 69 ? 9.555 -68.688 -40.594 1 93 69 THR B C 1
ATOM 3396 O O . THR B 1 69 ? 9.242 -68 -41.594 1 93 69 THR B O 1
ATOM 3399 N N . LEU B 1 70 ? 9.258 -68.312 -39.375 1 94.44 70 LEU B N 1
ATOM 3400 C CA . LEU B 1 70 ? 8.484 -67.125 -39.156 1 94.44 70 LEU B CA 1
ATOM 3401 C C . LEU B 1 70 ? 9.273 -65.875 -39.625 1 94.44 70 LEU B C 1
ATOM 3403 O O . LEU B 1 70 ? 10.492 -65.812 -39.406 1 94.44 70 LEU B O 1
ATOM 3407 N N . ASN B 1 71 ? 8.508 -64.938 -40.219 1 96 71 ASN B N 1
ATOM 3408 C CA . ASN B 1 71 ? 9.055 -63.625 -40.625 1 96 71 ASN B CA 1
ATOM 3409 C C . ASN B 1 71 ? 8.219 -62.469 -40.094 1 96 71 ASN B C 1
ATOM 3411 O O . ASN B 1 71 ? 6.984 -62.531 -40.125 1 96 71 ASN B O 1
ATOM 3415 N N . PHE B 1 72 ? 8.906 -61.531 -39.562 1 94.94 72 PHE B N 1
ATOM 3416 C CA . PHE B 1 72 ? 8.266 -60.375 -38.938 1 94.94 72 PHE B CA 1
ATOM 3417 C C . PHE B 1 72 ? 8.531 -59.094 -39.719 1 94.94 72 PHE B C 1
ATOM 3419 O O . PHE B 1 72 ? 9.688 -58.75 -40 1 94.94 72 PHE B O 1
ATOM 3426 N N . ASN B 1 73 ? 7.449 -58.312 -40.031 1 91.5 73 ASN B N 1
ATOM 3427 C CA . ASN B 1 73 ? 7.598 -57.062 -40.75 1 91.5 73 ASN B CA 1
ATOM 3428 C C . ASN B 1 73 ? 6.688 -55.969 -40.156 1 91.5 73 ASN B C 1
ATOM 3430 O O . ASN B 1 73 ? 5.539 -56.25 -39.812 1 91.5 73 ASN B O 1
ATOM 3434 N N . ILE B 1 74 ? 7.254 -54.781 -40.094 1 89.31 74 ILE B N 1
ATOM 3435 C CA . ILE B 1 74 ? 6.457 -53.656 -39.625 1 89.31 74 ILE B CA 1
ATOM 3436 C C . ILE B 1 74 ? 5.543 -53.156 -40.75 1 89.31 74 ILE B C 1
ATOM 3438 O O . ILE B 1 74 ? 5.984 -53 -41.906 1 89.31 74 ILE B O 1
ATOM 3442 N N . VAL B 1 75 ? 4.301 -53 -40.625 1 84.19 75 VAL B N 1
ATOM 3443 C CA . VAL B 1 75 ? 3.359 -52.625 -41.656 1 84.19 75 VAL B CA 1
ATOM 3444 C C . VAL B 1 75 ? 3.281 -51.094 -41.75 1 84.19 75 VAL B C 1
ATOM 3446 O O . VAL B 1 75 ? 3.273 -50.531 -42.875 1 84.19 75 VAL B O 1
ATOM 3449 N N . ASP B 1 76 ? 2.908 -50.094 -40.875 1 65.44 76 ASP B N 1
ATOM 3450 C CA . ASP B 1 76 ? 2.596 -48.688 -41.062 1 65.44 76 ASP B CA 1
ATOM 3451 C C . ASP B 1 76 ? 3.158 -47.812 -39.938 1 65.44 76 ASP B C 1
ATOM 3453 O O . ASP B 1 76 ? 2.811 -46.656 -39.812 1 65.44 76 ASP B O 1
ATOM 3457 N N . ASP B 1 77 ? 4.387 -47.812 -39.656 1 61.25 77 ASP B N 1
ATOM 3458 C CA . ASP B 1 77 ? 4.34 -46.875 -38.531 1 61.25 77 ASP B CA 1
ATOM 3459 C C . ASP B 1 77 ? 5.496 -45.875 -38.625 1 61.25 77 ASP B C 1
ATOM 3461 O O . ASP B 1 77 ? 6.59 -46.156 -38.125 1 61.25 77 ASP B O 1
ATOM 3465 N N . ARG B 1 78 ? 5.348 -44.812 -39.438 1 61.81 78 ARG B N 1
ATOM 3466 C CA . ARG B 1 78 ? 6.316 -43.75 -39.656 1 61.81 78 ARG B CA 1
ATOM 3467 C C . ARG B 1 78 ? 6.961 -43.312 -38.375 1 61.81 78 ARG B C 1
ATOM 3469 O O . ARG B 1 78 ? 8.156 -43 -38.344 1 61.81 78 ARG B O 1
ATOM 3476 N N . GLN B 1 79 ? 6.285 -43.25 -37.281 1 61.25 79 GLN B N 1
ATOM 3477 C CA . GLN B 1 79 ? 6.863 -42.688 -36.062 1 61.25 79 GLN B CA 1
ATOM 3478 C C . GLN B 1 79 ? 7.867 -43.656 -35.438 1 61.25 79 GLN B C 1
ATOM 3480 O O . GLN B 1 79 ? 8.766 -43.25 -34.719 1 61.25 79 GLN B O 1
ATOM 3485 N N . PHE B 1 80 ? 7.766 -44.969 -35.906 1 62.31 80 PHE B N 1
ATOM 3486 C CA . PHE B 1 80 ? 8.531 -46.094 -35.344 1 62.31 80 PHE B CA 1
ATOM 3487 C C . PHE B 1 80 ? 9.898 -46.188 -36.031 1 62.31 80 PHE B C 1
ATOM 3489 O O . PHE B 1 80 ? 10.875 -46.594 -35.375 1 62.31 80 PHE B O 1
ATOM 3496 N N . ALA B 1 81 ? 9.883 -45.719 -37.25 1 62.22 81 ALA B N 1
ATOM 3497 C CA . ALA B 1 81 ? 11.031 -46.094 -38.062 1 62.22 81 ALA B CA 1
ATOM 3498 C C . ALA B 1 81 ? 12.312 -45.438 -37.531 1 62.22 81 ALA B C 1
ATOM 3500 O O . ALA B 1 81 ? 13.414 -45.969 -37.75 1 62.22 81 ALA B O 1
ATOM 3501 N N . SER B 1 82 ? 12.133 -44.562 -36.562 1 79.56 82 SER B N 1
ATOM 3502 C CA . SER B 1 82 ? 13.367 -43.875 -36.188 1 79.56 82 SER B CA 1
ATOM 3503 C C . SER B 1 82 ? 13.812 -44.281 -34.781 1 79.56 82 SER B C 1
ATOM 3505 O O . SER B 1 82 ? 14.977 -44.125 -34.406 1 79.56 82 SER B O 1
ATOM 3507 N N . LEU B 1 83 ? 13.023 -45.031 -34.062 1 90 83 LEU B N 1
ATOM 3508 C CA . LEU B 1 83 ? 13.406 -45.25 -32.656 1 90 83 LEU B CA 1
ATOM 3509 C C . LEU B 1 83 ? 13.57 -46.75 -32.375 1 90 83 LEU B C 1
ATOM 3511 O O . LEU B 1 83 ? 14.273 -47.125 -31.453 1 90 83 LEU B O 1
ATOM 3515 N N . PHE B 1 84 ? 12.852 -47.562 -33.312 1 91.5 84 PHE B N 1
ATOM 3516 C CA . PHE B 1 84 ? 12.875 -49 -33.062 1 91.5 84 PHE B CA 1
ATOM 3517 C C . PHE B 1 84 ? 13.086 -49.781 -34.344 1 91.5 84 PHE B C 1
ATOM 3519 O O . PHE B 1 84 ? 12.773 -49.281 -35.438 1 91.5 84 PHE B O 1
ATOM 3526 N N . SER B 1 85 ? 13.648 -50.938 -34.188 1 91.5 85 SER B N 1
ATOM 3527 C CA . SER B 1 85 ? 13.789 -51.906 -35.281 1 91.5 85 SER B CA 1
ATOM 3528 C C . SER B 1 85 ? 13.359 -53.312 -34.844 1 91.5 85 SER B C 1
ATOM 3530 O O . SER B 1 85 ? 13.367 -53.625 -33.656 1 91.5 85 SER B O 1
ATOM 3532 N N . ILE B 1 86 ? 12.953 -54 -35.844 1 93.19 86 ILE B N 1
ATOM 3533 C CA . ILE B 1 86 ? 12.539 -55.375 -35.562 1 93.19 86 ILE B CA 1
ATOM 3534 C C . ILE B 1 86 ? 13.422 -56.344 -36.344 1 93.19 86 ILE B C 1
ATOM 3536 O O . ILE B 1 86 ? 13.727 -56.125 -37.531 1 93.19 86 ILE B O 1
ATOM 3540 N N . ASN B 1 87 ? 13.867 -57.344 -35.656 1 94.69 87 ASN B N 1
ATOM 3541 C CA . ASN B 1 87 ? 14.516 -58.469 -36.344 1 94.69 87 ASN B CA 1
ATOM 3542 C C . ASN B 1 87 ? 13.5 -59.312 -37.094 1 94.69 87 ASN B C 1
ATOM 3544 O O . ASN B 1 87 ? 12.641 -59.938 -36.469 1 94.69 87 ASN B O 1
ATOM 3548 N N . SER B 1 88 ? 13.641 -59.406 -38.344 1 94.44 88 SER B N 1
ATOM 3549 C CA . SER B 1 88 ? 12.625 -60.062 -39.188 1 94.44 88 SER B CA 1
ATOM 3550 C C . SER B 1 88 ? 12.602 -61.562 -38.938 1 94.44 88 SER B C 1
ATOM 3552 O O . SER B 1 88 ? 11.586 -62.219 -39.188 1 94.44 88 SER B O 1
ATOM 3554 N N . ASP B 1 89 ? 13.688 -62.062 -38.375 1 94.38 89 ASP B N 1
ATOM 3555 C CA . ASP B 1 89 ? 13.805 -63.531 -38.25 1 94.38 89 ASP B CA 1
ATOM 3556 C C . ASP B 1 89 ? 13.227 -64 -36.938 1 94.38 89 ASP B C 1
ATOM 3558 O O . ASP B 1 89 ? 12.648 -65.125 -36.875 1 94.38 89 ASP B O 1
ATOM 3562 N N . ASN B 1 90 ? 13.398 -63.188 -35.969 1 94.19 90 ASN B N 1
ATOM 3563 C CA . ASN B 1 90 ? 13.016 -63.719 -34.656 1 94.19 90 ASN B CA 1
ATOM 3564 C C . ASN B 1 90 ? 12.008 -62.812 -33.969 1 94.19 90 ASN B C 1
ATOM 3566 O O . ASN B 1 90 ? 11.523 -63.156 -32.875 1 94.19 90 ASN B O 1
ATOM 3570 N N . GLY B 1 91 ? 11.742 -61.625 -34.5 1 95.38 91 GLY B N 1
ATOM 3571 C CA . GLY B 1 91 ? 10.711 -60.75 -33.938 1 95.38 91 GLY B CA 1
ATOM 3572 C C . GLY B 1 91 ? 11.195 -59.938 -32.781 1 95.38 91 GLY B C 1
ATOM 3573 O O . GLY B 1 91 ? 10.398 -59.281 -32.094 1 95.38 91 GLY B O 1
ATOM 3574 N N . ASP B 1 92 ? 12.508 -59.969 -32.562 1 96.38 92 ASP B N 1
ATOM 3575 C CA . ASP B 1 92 ? 13.07 -59.125 -31.5 1 96.38 92 ASP B CA 1
ATOM 3576 C C . ASP B 1 92 ? 13.023 -57.656 -31.859 1 96.38 92 ASP B C 1
ATOM 3578 O O . ASP B 1 92 ? 13.367 -57.281 -32.969 1 96.38 92 ASP B O 1
ATOM 3582 N N . VAL B 1 93 ? 12.586 -56.938 -30.859 1 95.31 93 VAL B N 1
ATOM 3583 C CA . VAL B 1 93 ? 12.531 -55.5 -31.031 1 95.31 93 VAL B CA 1
ATOM 3584 C C . VAL B 1 93 ? 13.727 -54.844 -30.328 1 95.31 93 VAL B C 1
ATOM 3586 O O . VAL B 1 93 ? 14.023 -55.188 -29.188 1 95.31 93 VAL B O 1
ATOM 3589 N N . HIS B 1 94 ? 14.406 -53.938 -31.047 1 95.69 94 HIS B N 1
ATOM 3590 C CA . HIS B 1 94 ? 15.57 -53.25 -30.516 1 95.69 94 HIS B CA 1
ATOM 3591 C C . HIS B 1 94 ? 15.438 -51.719 -30.703 1 95.69 94 HIS B C 1
ATOM 3593 O O . HIS B 1 94 ? 14.742 -51.281 -31.609 1 95.69 94 HIS B O 1
ATOM 3599 N N . THR B 1 95 ? 16.094 -51.031 -29.734 1 94.94 95 THR B N 1
ATOM 3600 C CA . THR B 1 95 ? 16.188 -49.594 -29.953 1 94.94 95 THR B CA 1
ATOM 3601 C C . THR B 1 95 ? 17.188 -49.281 -31.078 1 94.94 95 THR B C 1
ATOM 3603 O O . THR B 1 95 ? 18.188 -49.969 -31.234 1 94.94 95 THR B O 1
ATOM 3606 N N . THR B 1 96 ? 16.891 -48.188 -31.844 1 93.25 96 THR B N 1
ATOM 3607 C CA . THR B 1 96 ? 17.812 -47.781 -32.906 1 93.25 96 THR B CA 1
ATOM 3608 C C . THR B 1 96 ? 18.625 -46.531 -32.469 1 93.25 96 THR B C 1
ATOM 3610 O O . THR B 1 96 ? 19.625 -46.219 -33.094 1 93.25 96 THR B O 1
ATOM 3613 N N . ALA B 1 97 ? 18.188 -45.875 -31.453 1 91.31 97 ALA B N 1
ATOM 3614 C CA . ALA B 1 97 ? 18.844 -44.688 -30.875 1 91.31 97 ALA B CA 1
ATOM 3615 C C . ALA B 1 97 ? 18.5 -44.562 -29.391 1 91.31 97 ALA B C 1
ATOM 3617 O O . ALA B 1 97 ? 17.562 -45.188 -28.906 1 91.31 97 ALA B O 1
ATOM 3618 N N . MET B 1 98 ? 19.391 -43.844 -28.734 1 92.62 98 MET B N 1
ATOM 3619 C CA . MET B 1 98 ? 19.047 -43.531 -27.344 1 92.62 98 MET B CA 1
ATOM 3620 C C . MET B 1 98 ? 17.781 -42.688 -27.297 1 92.62 98 MET B C 1
ATOM 3622 O O . MET B 1 98 ? 17.672 -41.656 -27.984 1 92.62 98 MET B O 1
ATOM 3626 N N . ILE B 1 99 ? 16.906 -43.031 -26.516 1 92 99 ILE B N 1
ATOM 3627 C CA . ILE B 1 99 ? 15.617 -42.375 -26.5 1 92 99 ILE B CA 1
ATOM 3628 C C . ILE B 1 99 ? 15.594 -41.312 -25.406 1 92 99 ILE B C 1
ATOM 3630 O O . ILE B 1 99 ? 15.898 -41.594 -24.25 1 92 99 ILE B O 1
ATOM 3634 N N . ASP B 1 100 ? 15.328 -40.125 -25.781 1 92.75 100 ASP B N 1
ATOM 3635 C CA . ASP B 1 100 ? 15.016 -39.031 -24.875 1 92.75 100 ASP B CA 1
ATOM 3636 C C . ASP B 1 100 ? 13.508 -38.781 -24.828 1 92.75 100 ASP B C 1
ATOM 3638 O O . ASP B 1 100 ? 12.938 -38.188 -25.734 1 92.75 100 ASP B O 1
ATOM 3642 N N . ARG B 1 101 ? 12.984 -39.281 -23.719 1 92.88 101 ARG B N 1
ATOM 3643 C CA . ARG B 1 101 ? 11.523 -39.25 -23.609 1 92.88 101 ARG B CA 1
ATOM 3644 C C . ARG B 1 101 ? 10.984 -37.844 -23.766 1 92.88 101 ARG B C 1
ATOM 3646 O O . ARG B 1 101 ? 9.977 -37.625 -24.438 1 92.88 101 ARG B O 1
ATOM 3653 N N . GLU B 1 102 ? 11.695 -36.906 -23.109 1 91.62 102 GLU B N 1
ATOM 3654 C CA . GLU B 1 102 ? 11.25 -35.5 -23.125 1 91.62 102 GLU B CA 1
ATOM 3655 C C . GLU B 1 102 ? 11.273 -34.938 -24.547 1 91.62 102 GLU B C 1
ATOM 3657 O O . GLU B 1 102 ? 10.414 -34.156 -24.922 1 91.62 102 GLU B O 1
ATOM 3662 N N . ALA B 1 103 ? 12.219 -35.375 -25.328 1 88.88 103 ALA B N 1
ATOM 3663 C CA . ALA B 1 103 ? 12.344 -34.906 -26.703 1 88.88 103 ALA B CA 1
ATOM 3664 C C . ALA B 1 103 ? 11.273 -35.531 -27.594 1 88.88 103 ALA B C 1
ATOM 3666 O O . ALA B 1 103 ? 10.719 -34.844 -28.469 1 88.88 103 ALA B O 1
ATOM 3667 N N . VAL B 1 104 ? 10.977 -36.781 -27.344 1 88.44 104 VAL B N 1
ATOM 3668 C CA . VAL B 1 104 ? 10.102 -37.5 -28.234 1 88.44 104 VAL B CA 1
ATOM 3669 C C . VAL B 1 104 ? 8.641 -37.281 -27.859 1 88.44 104 VAL B C 1
ATOM 3671 O O . VAL B 1 104 ? 7.773 -37.156 -28.719 1 88.44 104 VAL B O 1
ATOM 3674 N N . CYS B 1 105 ? 8.398 -37.219 -26.547 1 88.25 105 CYS B N 1
ATOM 3675 C CA . CYS B 1 105 ? 7.012 -37.156 -26.094 1 88.25 105 CYS B CA 1
ATOM 3676 C C . CYS B 1 105 ? 6.676 -35.781 -25.516 1 88.25 105 CYS B C 1
ATOM 3678 O O . CYS B 1 105 ? 5.531 -35.531 -25.141 1 88.25 105 CYS B O 1
ATOM 3680 N N . LEU B 1 106 ? 7.691 -34.906 -25.406 1 79.25 106 LEU B N 1
ATOM 3681 C CA . LEU B 1 106 ? 7.516 -33.562 -24.891 1 79.25 106 LEU B CA 1
ATOM 3682 C C . LEU B 1 106 ? 6.816 -33.594 -23.531 1 79.25 106 LEU B C 1
ATOM 3684 O O . LEU B 1 106 ? 7.312 -34.219 -22.594 1 79.25 106 LEU B O 1
ATOM 3688 N N . MET B 1 107 ? 5.582 -33.031 -23.359 1 70.69 107 MET B N 1
ATOM 3689 C CA . MET B 1 107 ? 4.961 -32.875 -22.047 1 70.69 107 MET B CA 1
ATOM 3690 C C . MET B 1 107 ? 3.816 -33.875 -21.875 1 70.69 107 MET B C 1
ATOM 3692 O O . MET B 1 107 ? 2.996 -33.688 -20.969 1 70.69 107 MET B O 1
ATOM 3696 N N . ARG B 1 108 ? 3.943 -34.938 -22.641 1 77.75 108 ARG B N 1
ATOM 3697 C CA . ARG B 1 108 ? 2.861 -35.906 -22.5 1 77.75 108 ARG B CA 1
ATOM 3698 C C . ARG B 1 108 ? 3.086 -36.812 -21.297 1 77.75 108 ARG B C 1
ATOM 3700 O O . ARG B 1 108 ? 4.215 -37.219 -21.031 1 77.75 108 ARG B O 1
ATOM 3707 N N . LYS B 1 109 ? 1.996 -37.094 -20.609 1 77.81 109 LYS B N 1
ATOM 3708 C CA . LYS B 1 109 ? 2.07 -37.938 -19.422 1 77.81 109 LYS B CA 1
ATOM 3709 C C . LYS B 1 109 ? 2.436 -39.375 -19.812 1 77.81 109 LYS B C 1
ATOM 3711 O O . LYS B 1 109 ? 3.287 -40 -19.172 1 77.81 109 LYS B O 1
ATOM 3716 N N . GLU B 1 110 ? 1.795 -39.844 -20.891 1 84.62 110 GLU B N 1
ATOM 3717 C CA . GLU B 1 110 ? 2.127 -41.188 -21.406 1 84.62 110 GLU B CA 1
ATOM 3718 C C . GLU B 1 110 ? 2.912 -41.094 -22.703 1 84.62 110 GLU B C 1
ATOM 3720 O O . GLU B 1 110 ? 2.562 -40.312 -23.594 1 84.62 110 GLU B O 1
ATOM 3725 N N . CYS B 1 111 ? 4.035 -41.75 -22.641 1 90.31 111 CYS B N 1
ATOM 3726 C CA . CYS B 1 111 ? 4.852 -41.844 -23.859 1 90.31 111 CYS B CA 1
ATOM 3727 C C . CYS B 1 111 ? 4.805 -43.25 -24.453 1 90.31 111 CYS B C 1
ATOM 3729 O O . CYS B 1 111 ? 5.449 -44.156 -23.938 1 90.31 111 CYS B O 1
ATOM 3731 N N . VAL B 1 112 ? 3.977 -43.375 -25.484 1 90.69 112 VAL B N 1
ATOM 3732 C CA . VAL B 1 112 ? 3.707 -44.688 -26.031 1 90.69 112 VAL B CA 1
ATOM 3733 C C . VAL B 1 112 ? 3.891 -44.688 -27.547 1 90.69 112 VAL B C 1
ATOM 3735 O O . VAL B 1 112 ? 3.564 -43.688 -28.203 1 90.69 112 VAL B O 1
ATOM 3738 N N . PHE B 1 113 ? 4.434 -45.719 -28.047 1 89.19 113 PHE B N 1
ATOM 3739 C CA . PHE B 1 113 ? 4.539 -45.969 -29.484 1 89.19 113 PHE B CA 1
ATOM 3740 C C . PHE B 1 113 ? 3.783 -47.25 -29.875 1 89.19 113 PHE B C 1
ATOM 3742 O O . PHE B 1 113 ? 4.066 -48.312 -29.359 1 89.19 113 PHE B O 1
ATOM 3749 N N . ASP B 1 114 ? 2.82 -47.031 -30.719 1 89.19 114 ASP B N 1
ATOM 3750 C CA . ASP B 1 114 ? 2.008 -48.156 -31.172 1 89.19 114 ASP B CA 1
ATOM 3751 C C . ASP B 1 114 ? 2.279 -48.469 -32.656 1 89.19 114 ASP B C 1
ATOM 3753 O O . ASP B 1 114 ? 2.402 -47.562 -33.469 1 89.19 114 ASP B O 1
ATOM 3757 N N . PHE B 1 115 ? 2.461 -49.781 -32.938 1 89.38 115 PHE B N 1
ATOM 3758 C CA . PHE B 1 115 ? 2.586 -50.188 -34.344 1 89.38 115 PHE B CA 1
ATOM 3759 C C . PHE B 1 115 ? 2.123 -51.656 -34.5 1 89.38 115 PHE B C 1
ATOM 3761 O O . PHE B 1 115 ? 1.903 -52.344 -33.5 1 89.38 115 PHE B O 1
ATOM 3768 N N . ARG B 1 116 ? 1.954 -51.969 -35.75 1 92.75 116 ARG B N 1
ATOM 3769 C CA . ARG B 1 116 ? 1.499 -53.312 -36.062 1 92.75 116 ARG B CA 1
ATOM 3770 C C . ARG B 1 116 ? 2.578 -54.094 -36.812 1 92.75 116 ARG B C 1
ATOM 3772 O O . ARG B 1 116 ? 3.285 -53.531 -37.656 1 92.75 116 ARG B O 1
ATOM 3779 N N . VAL B 1 117 ? 2.678 -55.281 -36.469 1 92.88 117 VAL B N 1
ATOM 3780 C CA . VAL B 1 117 ? 3.643 -56.188 -37.094 1 92.88 117 VAL B CA 1
ATOM 3781 C C . VAL B 1 117 ? 2.908 -57.344 -37.781 1 92.88 117 VAL B C 1
ATOM 3783 O O . VAL B 1 117 ? 2.018 -57.938 -37.188 1 92.88 117 VAL B O 1
ATOM 3786 N N . SER B 1 118 ? 3.273 -57.594 -39 1 94.38 118 SER B N 1
ATOM 3787 C CA . SER B 1 118 ? 2.76 -58.75 -39.719 1 94.38 118 SER B CA 1
ATOM 3788 C C . SER B 1 118 ? 3.656 -59.969 -39.5 1 94.38 118 SER B C 1
ATOM 3790 O O . SER B 1 118 ? 4.883 -59.844 -39.562 1 94.38 118 SER B O 1
ATOM 3792 N N . VAL B 1 119 ? 3.07 -61 -39.188 1 94.56 119 VAL B N 1
ATOM 3793 C CA . VAL B 1 119 ? 3.781 -62.281 -39 1 94.56 119 VAL B CA 1
ATOM 3794 C C . VAL B 1 119 ? 3.395 -63.25 -40.125 1 94.56 119 VAL B C 1
ATOM 3796 O O . VAL B 1 119 ? 2.213 -63.531 -40.312 1 94.56 119 VAL B O 1
ATOM 3799 N N . THR B 1 120 ? 4.516 -63.719 -40.812 1 94.25 120 THR B N 1
ATOM 3800 C CA . THR B 1 120 ? 4.309 -64.688 -41.906 1 94.25 120 THR B CA 1
ATOM 3801 C C . THR B 1 120 ? 5.223 -65.875 -41.75 1 94.25 120 THR B C 1
ATOM 3803 O O . THR B 1 120 ? 6.246 -65.812 -41.062 1 94.25 120 THR B O 1
ATOM 3806 N N . SER B 1 121 ? 4.789 -66.938 -42.219 1 91.94 121 SER B N 1
ATOM 3807 C CA . SER B 1 121 ? 5.648 -68.062 -42.406 1 91.94 121 SER B CA 1
ATOM 3808 C C . SER B 1 121 ? 5.902 -68.375 -43.875 1 91.94 121 SER B C 1
ATOM 3810 O O . SER B 1 121 ? 5.328 -67.688 -44.75 1 91.94 121 SER B O 1
ATOM 3812 N N . THR B 1 122 ? 6.738 -69.375 -44.188 1 87.5 122 THR B N 1
ATOM 3813 C CA . THR B 1 122 ? 6.996 -69.688 -45.562 1 87.5 122 THR B CA 1
ATOM 3814 C C . THR B 1 122 ? 5.73 -70.25 -46.219 1 87.5 122 THR B C 1
ATOM 3816 O O . THR B 1 122 ? 5.609 -70.25 -47.469 1 87.5 122 THR B O 1
ATOM 3819 N N . GLN B 1 123 ? 4.859 -70.625 -45.375 1 86.62 123 GLN B N 1
ATOM 3820 C CA . GLN B 1 123 ? 3.701 -71.312 -45.906 1 86.62 123 GLN B CA 1
ATOM 3821 C C . GLN B 1 123 ? 2.48 -70.438 -45.969 1 86.62 123 GLN B C 1
ATOM 3823 O O . GLN B 1 123 ? 1.65 -70.5 -46.875 1 86.62 123 GLN B O 1
ATOM 3828 N N . LYS B 1 124 ? 2.4 -69.562 -44.969 1 87.12 124 LYS B N 1
ATOM 3829 C CA . LYS B 1 124 ? 1.155 -68.812 -44.875 1 87.12 124 LYS B CA 1
ATOM 3830 C C . LYS B 1 124 ? 1.349 -67.5 -44.125 1 87.12 124 LYS B C 1
ATOM 3832 O O . LYS B 1 124 ? 2.379 -67.312 -43.469 1 87.12 124 LYS B O 1
ATOM 3837 N N . PHE B 1 125 ? 0.289 -66.688 -44.344 1 89.94 125 PHE B N 1
ATOM 3838 C CA . PHE B 1 125 ? 0.133 -65.562 -43.469 1 89.94 125 PHE B CA 1
ATOM 3839 C C . PHE B 1 125 ? -0.428 -65.938 -42.094 1 89.94 125 PHE B C 1
ATOM 3841 O O . PHE B 1 125 ? -1.518 -66.5 -42.031 1 89.94 125 PHE B O 1
ATOM 3848 N N . VAL B 1 126 ? 0.297 -65.688 -41 1 90.5 126 VAL B N 1
ATOM 3849 C CA . VAL B 1 126 ? -0.102 -66.125 -39.688 1 90.5 126 VAL B CA 1
ATOM 3850 C C . VAL B 1 126 ? -1.059 -65.125 -39.062 1 90.5 126 VAL B C 1
ATOM 3852 O O . VAL B 1 126 ? -2.105 -65.438 -38.531 1 90.5 126 VAL B O 1
ATOM 3855 N N . GLY B 1 127 ? -0.686 -63.781 -39.125 1 93.5 127 GLY B N 1
ATOM 3856 C CA . GLY B 1 127 ? -1.554 -62.75 -38.594 1 93.5 127 GLY B CA 1
ATOM 3857 C C . GLY B 1 127 ? -0.811 -61.5 -38.219 1 93.5 127 GLY B C 1
ATOM 3858 O O . GLY B 1 127 ? 0.29 -61.25 -38.719 1 93.5 127 GLY B O 1
ATOM 3859 N N . PHE B 1 128 ? -1.599 -60.656 -37.438 1 93.94 128 PHE B N 1
ATOM 3860 C CA . PHE B 1 128 ? -1.03 -59.375 -37 1 93.94 128 PHE B CA 1
ATOM 3861 C C . PHE B 1 128 ? -0.842 -59.375 -35.5 1 93.94 128 PHE B C 1
ATOM 3863 O O . PHE B 1 128 ? -1.646 -59.938 -34.781 1 93.94 128 PHE B O 1
ATOM 3870 N N . VAL B 1 129 ? 0.179 -58.719 -35.094 1 94.31 129 VAL B N 1
ATOM 3871 C CA . VAL B 1 129 ? 0.411 -58.438 -33.688 1 94.31 129 VAL B CA 1
ATOM 3872 C C . VAL B 1 129 ? 0.468 -56.906 -33.469 1 94.31 129 VAL B C 1
ATOM 3874 O O . VAL B 1 129 ? 1.284 -56.219 -34.062 1 94.31 129 VAL B O 1
ATOM 3877 N N . ALA B 1 130 ? -0.423 -56.375 -32.594 1 94.06 130 ALA B N 1
ATOM 3878 C CA . ALA B 1 130 ? -0.339 -55 -32.188 1 94.06 130 ALA B CA 1
ATOM 3879 C C . ALA B 1 130 ? 0.699 -54.812 -31.078 1 94.06 130 ALA B C 1
ATOM 3881 O O . ALA B 1 130 ? 0.589 -55.438 -30.016 1 94.06 130 ALA B O 1
ATOM 3882 N N . VAL B 1 131 ? 1.67 -54.031 -31.359 1 93.06 131 VAL B N 1
ATOM 3883 C CA . VAL B 1 131 ? 2.764 -53.844 -30.422 1 93.06 131 VAL B CA 1
ATOM 3884 C C . VAL B 1 131 ? 2.68 -52.438 -29.812 1 93.06 131 VAL B C 1
ATOM 3886 O O . VAL B 1 131 ? 2.576 -51.438 -30.531 1 93.06 131 VAL B O 1
ATOM 3889 N N . ARG B 1 132 ? 2.715 -52.375 -28.531 1 94.69 132 ARG B N 1
ATOM 3890 C CA . ARG B 1 132 ? 2.785 -51.125 -27.781 1 94.69 132 ARG B CA 1
ATOM 3891 C C . ARG B 1 132 ? 4.078 -51.031 -26.969 1 94.69 132 ARG B C 1
ATOM 3893 O O . ARG B 1 132 ? 4.371 -51.906 -26.172 1 94.69 132 ARG B O 1
ATOM 3900 N N . ILE B 1 133 ? 4.824 -50 -27.266 1 93.88 133 ILE B N 1
ATOM 3901 C CA . ILE B 1 133 ? 6.039 -49.75 -26.484 1 93.88 133 ILE B CA 1
ATOM 3902 C C . ILE B 1 133 ? 5.852 -48.531 -25.578 1 93.88 133 ILE B C 1
ATOM 3904 O O . ILE B 1 133 ? 5.598 -47.438 -26.062 1 93.88 133 ILE B O 1
ATOM 3908 N N . VAL B 1 134 ? 5.961 -48.781 -24.297 1 94.56 134 VAL B N 1
ATOM 3909 C CA . VAL B 1 134 ? 5.867 -47.688 -23.312 1 94.56 134 VAL B CA 1
ATOM 3910 C C . VAL B 1 134 ? 7.27 -47.25 -22.891 1 94.56 134 VAL B C 1
ATOM 3912 O O . VAL B 1 134 ? 8.07 -48.062 -22.422 1 94.56 134 VAL B O 1
ATOM 3915 N N . ILE B 1 135 ? 7.516 -45.969 -23.125 1 94.06 135 ILE B N 1
ATOM 3916 C CA . ILE B 1 135 ? 8.797 -45.406 -22.688 1 94.06 135 ILE B CA 1
ATOM 3917 C C . ILE B 1 135 ? 8.664 -44.875 -21.266 1 94.06 135 ILE B C 1
ATOM 3919 O O . ILE B 1 135 ? 7.926 -43.906 -21.016 1 94.06 135 ILE B O 1
ATOM 3923 N N . GLU B 1 136 ? 9.383 -45.469 -20.344 1 93.69 136 GLU B N 1
ATOM 3924 C CA . GLU B 1 136 ? 9.336 -45.031 -18.953 1 93.69 136 GLU B CA 1
ATOM 3925 C C . GLU B 1 136 ? 10.273 -43.875 -18.688 1 93.69 136 GLU B C 1
ATOM 3927 O O . GLU B 1 136 ? 11.367 -43.812 -19.25 1 93.69 136 GLU B O 1
ATOM 3932 N N . ASP B 1 137 ? 9.844 -43 -17.844 1 94.5 137 ASP B N 1
ATOM 3933 C CA . ASP B 1 137 ? 10.562 -41.781 -17.5 1 94.5 137 ASP B CA 1
ATOM 3934 C C . ASP B 1 137 ? 11.672 -42.062 -16.484 1 94.5 137 ASP B C 1
ATOM 3936 O O . ASP B 1 137 ? 11.492 -42.844 -15.555 1 94.5 137 ASP B O 1
ATOM 3940 N N . ILE B 1 138 ? 12.852 -41.5 -16.703 1 94.88 138 ILE B N 1
ATOM 3941 C CA . ILE B 1 138 ? 13.938 -41.469 -15.742 1 94.88 138 ILE B CA 1
ATOM 3942 C C . ILE B 1 138 ? 14.164 -40.031 -15.258 1 94.88 138 ILE B C 1
ATOM 3944 O O . ILE B 1 138 ? 13.93 -39.094 -16 1 94.88 138 ILE B O 1
ATOM 3948 N N . ASN B 1 139 ? 14.617 -39.906 -13.977 1 95.88 139 ASN B N 1
ATOM 3949 C CA . ASN B 1 139 ? 14.891 -38.562 -13.445 1 95.88 139 ASN B CA 1
ATOM 3950 C C . ASN B 1 139 ? 16.219 -38.031 -13.953 1 95.88 139 ASN B C 1
ATOM 3952 O O . ASN B 1 139 ? 17.219 -38.031 -13.227 1 95.88 139 ASN B O 1
ATOM 3956 N N . ASP B 1 140 ? 16.203 -37.469 -15.141 1 95.31 140 ASP B N 1
ATOM 3957 C CA . ASP B 1 140 ? 17.453 -37.031 -15.742 1 95.31 140 ASP B CA 1
ATOM 3958 C C . ASP B 1 140 ? 17.438 -35.531 -16.031 1 95.31 140 ASP B C 1
ATOM 3960 O O . ASP B 1 140 ? 18.328 -35.031 -16.688 1 95.31 140 ASP B O 1
ATOM 3964 N N . ASN B 1 141 ? 16.406 -34.875 -15.656 1 95.56 141 ASN B N 1
ATOM 3965 C CA . ASN B 1 141 ? 16.344 -33.406 -15.781 1 95.56 141 ASN B CA 1
ATOM 3966 C C . ASN B 1 141 ? 16.203 -32.75 -14.422 1 95.56 141 ASN B C 1
ATOM 3968 O O . ASN B 1 141 ? 15.516 -33.25 -13.539 1 95.56 141 ASN B O 1
ATOM 3972 N N . TYR B 1 142 ? 16.828 -31.609 -14.328 1 96.69 142 TYR B N 1
ATOM 3973 C CA . TYR B 1 142 ? 16.781 -30.828 -13.102 1 96.69 142 TYR B CA 1
ATOM 3974 C C . TYR B 1 142 ? 15.641 -29.828 -13.148 1 96.69 142 TYR B C 1
ATOM 3976 O O . TYR B 1 142 ? 15.344 -29.266 -14.211 1 96.69 142 TYR B O 1
ATOM 3984 N N . PRO B 1 143 ? 14.922 -29.656 -11.953 1 97.38 143 PRO B N 1
ATOM 3985 C CA . PRO B 1 143 ? 14.078 -28.469 -11.906 1 97.38 143 PRO B CA 1
ATOM 3986 C C . PRO B 1 143 ? 14.836 -27.188 -12.273 1 97.38 143 PRO B C 1
ATOM 3988 O O . PRO B 1 143 ? 15.977 -27 -11.844 1 97.38 143 PRO B O 1
ATOM 3991 N N . ARG B 1 144 ? 14.203 -26.391 -13.086 1 97.25 144 ARG B N 1
ATOM 3992 C CA . ARG B 1 144 ? 14.852 -25.156 -13.523 1 97.25 144 ARG B CA 1
ATOM 3993 C C . ARG B 1 144 ? 13.898 -23.969 -13.406 1 97.25 144 ARG B C 1
ATOM 3995 O O . ARG B 1 144 ? 12.719 -24.078 -13.742 1 97.25 144 ARG B O 1
ATOM 4002 N N . PHE B 1 145 ? 14.453 -22.891 -12.93 1 97.31 145 PHE B N 1
ATOM 4003 C CA . PHE B 1 145 ? 13.695 -21.656 -12.898 1 97.31 145 PHE B CA 1
ATOM 4004 C C . PHE B 1 145 ? 13.906 -20.859 -14.18 1 97.31 145 PHE B C 1
ATOM 4006 O O . PHE B 1 145 ? 15.039 -20.641 -14.602 1 97.31 145 PHE B O 1
ATOM 4013 N N . ARG B 1 146 ? 12.875 -20.453 -14.742 1 94.5 146 ARG B N 1
ATOM 4014 C CA . ARG B 1 146 ? 12.961 -19.688 -15.977 1 94.5 146 ARG B CA 1
ATOM 4015 C C . ARG B 1 146 ? 13.664 -18.359 -15.742 1 94.5 146 ARG B C 1
ATOM 4017 O O . ARG B 1 146 ? 14.492 -17.938 -16.547 1 94.5 146 ARG B O 1
ATOM 4024 N N . ASN B 1 147 ? 13.211 -17.688 -14.727 1 93.75 147 ASN B N 1
ATOM 4025 C CA . ASN B 1 147 ? 13.836 -16.438 -14.32 1 93.75 147 ASN B CA 1
ATOM 4026 C C . ASN B 1 147 ? 14.812 -16.641 -13.164 1 93.75 147 ASN B C 1
ATOM 4028 O O . ASN B 1 147 ? 14.398 -16.984 -12.055 1 93.75 147 ASN B O 1
ATOM 4032 N N . ASN B 1 148 ? 16.125 -16.484 -13.406 1 96.12 148 ASN B N 1
ATOM 4033 C CA . ASN B 1 148 ? 17.188 -16.594 -12.406 1 96.12 148 ASN B CA 1
ATOM 4034 C C . ASN B 1 148 ? 18.312 -15.617 -12.68 1 96.12 148 ASN B C 1
ATOM 4036 O O . ASN B 1 148 ? 19.062 -15.789 -13.648 1 96.12 148 ASN B O 1
ATOM 4040 N N . PRO B 1 149 ? 18.562 -14.586 -11.93 1 97.5 149 PRO B N 1
ATOM 4041 C CA . PRO B 1 149 ? 17.891 -14.391 -10.641 1 97.5 149 PRO B CA 1
ATOM 4042 C C . PRO B 1 149 ? 16.484 -13.82 -10.781 1 97.5 149 PRO B C 1
ATOM 4044 O O . PRO B 1 149 ? 16.125 -13.32 -11.852 1 97.5 149 PRO B O 1
ATOM 4047 N N . ILE B 1 150 ? 15.695 -14.016 -9.688 1 97.75 150 ILE B N 1
ATOM 4048 C CA . ILE B 1 150 ? 14.391 -13.383 -9.523 1 97.75 150 ILE B CA 1
ATOM 4049 C C . ILE B 1 150 ? 14.547 -12.078 -8.75 1 97.75 150 ILE B C 1
ATOM 4051 O O . ILE B 1 150 ? 15.094 -12.07 -7.645 1 97.75 150 ILE B O 1
ATOM 4055 N N . ASN B 1 151 ? 14.062 -10.977 -9.336 1 97.75 151 ASN B N 1
ATOM 4056 C CA . ASN B 1 151 ? 14.156 -9.68 -8.68 1 97.75 151 ASN B CA 1
ATOM 4057 C C . ASN B 1 151 ? 12.789 -9.195 -8.188 1 97.75 151 ASN B C 1
ATOM 4059 O O . ASN B 1 151 ? 11.836 -9.133 -8.969 1 97.75 151 ASN B O 1
ATOM 4063 N N . LEU B 1 152 ? 12.703 -8.93 -6.953 1 96.94 152 LEU B N 1
ATOM 4064 C CA . LEU B 1 152 ? 11.484 -8.406 -6.336 1 96.94 152 LEU B CA 1
ATOM 4065 C C . LEU B 1 152 ? 11.711 -6.996 -5.801 1 96.94 152 LEU B C 1
ATOM 4067 O O . LEU B 1 152 ? 12.766 -6.703 -5.238 1 96.94 152 LEU B O 1
ATOM 4071 N N . ILE B 1 153 ? 10.766 -6.137 -6.027 1 96.12 153 ILE B N 1
ATOM 4072 C CA . ILE B 1 153 ? 10.758 -4.781 -5.484 1 96.12 153 ILE B CA 1
ATOM 4073 C C . ILE B 1 153 ? 9.672 -4.656 -4.422 1 96.12 153 ILE B C 1
ATOM 4075 O O . ILE B 1 153 ? 8.484 -4.82 -4.719 1 96.12 153 ILE B O 1
ATOM 4079 N N . ILE B 1 154 ? 10.062 -4.375 -3.199 1 94.56 154 ILE B N 1
ATOM 4080 C CA . ILE B 1 154 ? 9.141 -4.312 -2.07 1 94.56 154 ILE B CA 1
ATOM 4081 C C . ILE B 1 154 ? 9.281 -2.967 -1.361 1 94.56 154 ILE B C 1
ATOM 4083 O O . ILE B 1 154 ? 10.383 -2.588 -0.954 1 94.56 154 ILE B O 1
ATOM 4087 N N . PRO B 1 155 ? 8.211 -2.186 -1.209 1 93 155 PRO B N 1
ATOM 4088 C CA . PRO B 1 155 ? 8.312 -0.954 -0.424 1 93 155 PRO B CA 1
ATOM 4089 C C . PRO B 1 155 ? 8.5 -1.22 1.068 1 93 155 PRO B C 1
ATOM 4091 O O . PRO B 1 155 ? 7.992 -2.215 1.59 1 93 155 PRO B O 1
ATOM 4094 N N . GLU B 1 156 ? 9.273 -0.245 1.548 1 92.25 156 GLU B N 1
ATOM 4095 C CA . GLU B 1 156 ? 9.312 -0.366 3.002 1 92.25 156 GLU B CA 1
ATOM 4096 C C . GLU B 1 156 ? 7.945 -0.064 3.617 1 92.25 156 GLU B C 1
ATOM 4098 O O . GLU B 1 156 ? 7.172 0.721 3.068 1 92.25 156 GLU B O 1
ATOM 4103 N N . SER B 1 157 ? 7.324 -0.885 4.328 1 80.81 157 SER B N 1
ATOM 4104 C CA . SER B 1 157 ? 6.016 -0.693 4.945 1 80.81 157 SER B CA 1
ATOM 4105 C C . SER B 1 157 ? 5.91 -1.456 6.262 1 80.81 157 SER B C 1
ATOM 4107 O O . SER B 1 157 ? 6.551 -2.494 6.438 1 80.81 157 SER B O 1
ATOM 4109 N N . PRO B 1 158 ? 5.195 -0.821 7.109 1 74.56 158 PRO B N 1
ATOM 4110 C CA . PRO B 1 158 ? 4.941 -1.566 8.344 1 74.56 158 PRO B CA 1
ATOM 4111 C C . PRO B 1 158 ? 4.086 -2.811 8.117 1 74.56 158 PRO B C 1
ATOM 4113 O O . PRO B 1 158 ? 3.936 -3.635 9.023 1 74.56 158 PRO B O 1
ATOM 4116 N N . ASN B 1 159 ? 3.65 -2.928 6.922 1 78 159 ASN B N 1
ATOM 4117 C CA . ASN B 1 159 ? 2.756 -4.035 6.605 1 78 159 ASN B CA 1
ATOM 4118 C C . ASN B 1 159 ? 3.506 -5.363 6.555 1 78 159 ASN B C 1
ATOM 4120 O O . ASN B 1 159 ? 4.633 -5.43 6.055 1 78 159 ASN B O 1
ATOM 4124 N N . VAL B 1 160 ? 2.758 -6.387 7.145 1 86 160 VAL B N 1
ATOM 4125 C CA . VAL B 1 160 ? 3.338 -7.727 7.16 1 86 160 VAL B CA 1
ATOM 4126 C C . VAL B 1 160 ? 2.387 -8.711 6.48 1 86 160 VAL B C 1
ATOM 4128 O O . VAL B 1 160 ? 1.222 -8.383 6.234 1 86 160 VAL B O 1
ATOM 4131 N N . ASN B 1 161 ? 2.998 -9.836 6.074 1 87 161 ASN B N 1
ATOM 4132 C CA . ASN B 1 161 ? 2.266 -10.945 5.465 1 87 161 ASN B CA 1
ATOM 4133 C C . ASN B 1 161 ? 1.715 -10.562 4.094 1 87 161 ASN B C 1
ATOM 4135 O O . ASN B 1 161 ? 0.618 -10.984 3.721 1 87 161 ASN B O 1
ATOM 4139 N N . VAL B 1 162 ? 2.389 -9.68 3.502 1 85.25 162 VAL B N 1
ATOM 4140 C CA . VAL B 1 162 ? 2.059 -9.352 2.119 1 85.25 162 VAL B CA 1
ATOM 4141 C C . VAL B 1 162 ? 2.691 -10.383 1.184 1 85.25 162 VAL B C 1
ATOM 4143 O O . VAL B 1 162 ? 3.855 -10.75 1.353 1 85.25 162 VAL B O 1
ATOM 4146 N N . GLU B 1 163 ? 1.934 -10.805 0.217 1 89.44 163 GLU B N 1
ATOM 4147 C CA . GLU B 1 163 ? 2.408 -11.852 -0.69 1 89.44 163 GLU B CA 1
ATOM 4148 C C . GLU B 1 163 ? 2.988 -11.242 -1.967 1 89.44 163 GLU B C 1
ATOM 4150 O O . GLU B 1 163 ? 2.359 -10.391 -2.598 1 89.44 163 GLU B O 1
ATOM 4155 N N . TYR B 1 164 ? 4.133 -11.727 -2.324 1 93.62 164 TYR B N 1
ATOM 4156 C CA . TYR B 1 164 ? 4.781 -11.375 -3.582 1 93.62 164 TYR B CA 1
ATOM 4157 C C . TYR B 1 164 ? 4.98 -12.609 -4.453 1 93.62 164 TYR B C 1
ATOM 4159 O O . TYR B 1 164 ? 5.809 -13.469 -4.145 1 93.62 164 TYR B O 1
ATOM 4167 N N . LYS B 1 165 ? 4.27 -12.609 -5.512 1 93.38 165 LYS B N 1
ATOM 4168 C CA . LYS B 1 165 ? 4.254 -13.789 -6.371 1 93.38 165 LYS B CA 1
ATOM 4169 C C . LYS B 1 165 ? 5.594 -13.977 -7.07 1 93.38 165 LYS B C 1
ATOM 4171 O O . LYS B 1 165 ? 6.203 -13.008 -7.527 1 93.38 165 LYS B O 1
ATOM 4176 N N . ILE B 1 166 ? 6.051 -15.219 -7.121 1 95.19 166 ILE B N 1
ATOM 4177 C CA . ILE B 1 166 ? 7.246 -15.57 -7.879 1 95.19 166 ILE B CA 1
ATOM 4178 C C . ILE B 1 166 ? 6.953 -16.766 -8.781 1 95.19 166 ILE B C 1
ATOM 4180 O O . ILE B 1 166 ? 6.109 -17.609 -8.453 1 95.19 166 ILE B O 1
ATOM 4184 N N . GLU B 1 167 ? 7.676 -16.812 -9.883 1 93.88 167 GLU B N 1
ATOM 4185 C CA . GLU B 1 167 ? 7.496 -17.922 -10.812 1 93.88 167 GLU B CA 1
ATOM 4186 C C . GLU B 1 167 ? 8.25 -19.156 -10.352 1 93.88 167 GLU B C 1
ATOM 4188 O O . GLU B 1 167 ? 9.414 -19.078 -9.953 1 93.88 167 GLU B O 1
ATOM 4193 N N . GLY B 1 168 ? 7.543 -20.219 -10.344 1 95.44 168 GLY B N 1
ATOM 4194 C CA . GLY B 1 168 ? 8.156 -21.469 -9.914 1 95.44 168 GLY B CA 1
ATOM 4195 C C . GLY B 1 168 ? 9.055 -22.094 -10.961 1 95.44 168 GLY B C 1
ATOM 4196 O O . GLY B 1 168 ? 9.258 -21.516 -12.039 1 95.44 168 GLY B O 1
ATOM 4197 N N . ALA B 1 169 ? 9.594 -23.281 -10.609 1 96.94 169 ALA B N 1
ATOM 4198 C CA . ALA B 1 169 ? 10.469 -24.047 -11.492 1 96.94 169 ALA B CA 1
ATOM 4199 C C . ALA B 1 169 ? 9.664 -24.984 -12.383 1 96.94 169 ALA B C 1
ATOM 4201 O O . ALA B 1 169 ? 8.508 -25.297 -12.094 1 96.94 169 ALA B O 1
ATOM 4202 N N . THR B 1 170 ? 10.266 -25.312 -13.453 1 93.06 170 THR B N 1
ATOM 4203 C CA . THR B 1 170 ? 9.719 -26.328 -14.336 1 93.06 170 THR B CA 1
ATOM 4204 C C . THR B 1 170 ? 10.672 -27.516 -14.453 1 93.06 170 THR B C 1
ATOM 4206 O O . THR B 1 170 ? 11.891 -27.344 -14.414 1 93.06 170 THR B O 1
ATOM 4209 N N . ASP B 1 171 ? 10.078 -28.656 -14.508 1 93.88 171 ASP B N 1
ATOM 4210 C CA . ASP B 1 171 ? 10.789 -29.922 -14.703 1 93.88 171 ASP B CA 1
ATOM 4211 C C . ASP B 1 171 ? 10.203 -30.703 -15.875 1 93.88 171 ASP B C 1
ATOM 4213 O O . ASP B 1 171 ? 9.023 -31.062 -15.859 1 93.88 171 ASP B O 1
ATOM 4217 N N . PRO B 1 172 ? 11.031 -30.984 -16.906 1 91.44 172 PRO B N 1
ATOM 4218 C CA . PRO B 1 172 ? 10.5 -31.656 -18.109 1 91.44 172 PRO B CA 1
ATOM 4219 C C . PRO B 1 172 ? 10.117 -33.094 -17.859 1 91.44 172 PRO B C 1
ATOM 4221 O O . PRO B 1 172 ? 9.391 -33.719 -18.656 1 91.44 172 PRO B O 1
ATOM 4224 N N . ASP B 1 173 ? 10.648 -33.688 -16.797 1 92.94 173 ASP B N 1
ATOM 4225 C CA . ASP B 1 173 ? 10.289 -35.062 -16.531 1 92.94 173 ASP B CA 1
ATOM 4226 C C . ASP B 1 173 ? 8.789 -35.219 -16.297 1 92.94 173 ASP B C 1
ATOM 4228 O O . ASP B 1 173 ? 8.172 -34.344 -15.656 1 92.94 173 ASP B O 1
ATOM 4232 N N . SER B 1 174 ? 8.234 -36.219 -16.734 1 85.25 174 SER B N 1
ATOM 4233 C CA . SER B 1 174 ? 6.777 -36.344 -16.766 1 85.25 174 SER B CA 1
ATOM 4234 C C . SER B 1 174 ? 6.258 -37.062 -15.523 1 85.25 174 SER B C 1
ATOM 4236 O O . SER B 1 174 ? 5.152 -36.75 -15.055 1 85.25 174 SER B O 1
ATOM 4238 N N . ASP B 1 175 ? 7.027 -38.031 -15.055 1 87.38 175 ASP B N 1
ATOM 4239 C CA . ASP B 1 175 ? 6.582 -38.719 -13.852 1 87.38 175 ASP B CA 1
ATOM 4240 C C . ASP B 1 175 ? 6.469 -37.781 -12.664 1 87.38 175 ASP B C 1
ATOM 4242 O O . ASP B 1 175 ? 7.301 -36.875 -12.492 1 87.38 175 ASP B O 1
ATOM 4246 N N . GLU B 1 176 ? 5.531 -38.094 -11.828 1 87.12 176 GLU B N 1
ATOM 4247 C CA . GLU B 1 176 ? 5.215 -37.188 -10.703 1 87.12 176 GLU B CA 1
ATOM 4248 C C . GLU B 1 176 ? 6.41 -37.062 -9.758 1 87.12 176 GLU B C 1
ATOM 4250 O O . GLU B 1 176 ? 6.727 -35.969 -9.305 1 87.12 176 GLU B O 1
ATOM 4255 N N . LEU B 1 177 ? 7.066 -38.125 -9.531 1 93.56 177 LEU B N 1
ATOM 4256 C CA . LEU B 1 177 ? 8.172 -38.125 -8.578 1 93.56 177 LEU B CA 1
ATOM 4257 C C . LEU B 1 177 ? 9.398 -37.438 -9.18 1 93.56 177 LEU B C 1
ATOM 4259 O O . LEU B 1 177 ? 10.273 -36.969 -8.445 1 93.56 177 LEU B O 1
ATOM 4263 N N . ASN B 1 178 ? 9.414 -37.469 -10.609 1 94.88 178 ASN B N 1
ATOM 4264 C CA . ASN B 1 178 ? 10.57 -36.906 -11.297 1 94.88 178 ASN B CA 1
ATOM 4265 C C . ASN B 1 178 ? 10.367 -35.406 -11.617 1 94.88 178 ASN B C 1
ATOM 4267 O O . ASN B 1 178 ? 11.25 -34.781 -12.195 1 94.88 178 ASN B O 1
ATOM 4271 N N . SER B 1 179 ? 9.227 -34.875 -11.195 1 93.38 179 SER B N 1
ATOM 4272 C CA . SER B 1 179 ? 8.906 -33.469 -11.367 1 93.38 179 SER B CA 1
ATOM 4273 C C . SER B 1 179 ? 9.016 -32.688 -10.055 1 93.38 179 SER B C 1
ATOM 4275 O O . SER B 1 179 ? 9.32 -33.281 -9.016 1 93.38 179 SER B O 1
ATOM 4277 N N . VAL B 1 180 ? 8.719 -31.438 -10.117 1 96.44 180 VAL B N 1
ATOM 4278 C CA . VAL B 1 180 ? 8.844 -30.625 -8.914 1 96.44 180 VAL B CA 1
ATOM 4279 C C . VAL B 1 180 ? 7.836 -31.094 -7.863 1 96.44 180 VAL B C 1
ATOM 4281 O O . VAL B 1 180 ? 6.641 -31.203 -8.141 1 96.44 180 VAL B O 1
ATOM 4284 N N . ARG B 1 181 ? 8.375 -31.359 -6.656 1 96.06 181 ARG B N 1
ATOM 4285 C CA . ARG B 1 181 ? 7.512 -31.906 -5.613 1 96.06 181 ARG B CA 1
ATOM 4286 C C . ARG B 1 181 ? 7.453 -30.969 -4.41 1 96.06 181 ARG B C 1
ATOM 4288 O O . ARG B 1 181 ? 6.492 -31 -3.643 1 96.06 181 ARG B O 1
ATOM 4295 N N . LYS B 1 182 ? 8.445 -30.203 -4.27 1 96.75 182 LYS B N 1
ATOM 4296 C CA . LYS B 1 182 ? 8.492 -29.359 -3.082 1 96.75 182 LYS B CA 1
ATOM 4297 C C . LYS B 1 182 ? 9.383 -28.141 -3.312 1 96.75 182 LYS B C 1
ATOM 4299 O O . LYS B 1 182 ? 10.234 -28.141 -4.207 1 96.75 182 LYS B O 1
ATOM 4304 N N . TYR B 1 183 ? 9.086 -27.156 -2.584 1 98.12 183 TYR B N 1
ATOM 4305 C CA . TYR B 1 183 ? 9.906 -25.953 -2.555 1 98.12 183 TYR B CA 1
ATOM 4306 C C . TYR B 1 183 ? 10.438 -25.688 -1.151 1 98.12 183 TYR B C 1
ATOM 4308 O O . TYR B 1 183 ? 9.766 -25.984 -0.16 1 98.12 183 TYR B O 1
ATOM 4316 N N . GLU B 1 184 ? 11.617 -25.156 -1.086 1 97.31 184 GLU B N 1
ATOM 4317 C CA . GLU B 1 184 ? 12.25 -24.703 0.154 1 97.31 184 GLU B CA 1
ATOM 4318 C C . GLU B 1 184 ? 12.93 -23.359 -0.03 1 97.31 184 GLU B C 1
ATOM 4320 O O . GLU B 1 184 ? 13.281 -22.984 -1.149 1 97.31 184 GLU B O 1
ATOM 4325 N N . MET B 1 185 ? 12.977 -22.641 1.041 1 97.38 185 MET B N 1
ATOM 4326 C CA . MET B 1 185 ? 13.688 -21.359 1.007 1 97.38 185 MET B CA 1
ATOM 4327 C C . MET B 1 185 ? 14.867 -21.375 1.978 1 97.38 185 MET B C 1
ATOM 4329 O O . MET B 1 185 ? 14.75 -21.875 3.1 1 97.38 185 MET B O 1
ATOM 4333 N N . ARG B 1 186 ? 15.969 -20.969 1.511 1 96.44 186 ARG B N 1
ATOM 4334 C CA . ARG B 1 186 ? 17.141 -20.719 2.348 1 96.44 186 ARG B CA 1
ATOM 4335 C C . ARG B 1 186 ? 17.422 -19.234 2.471 1 96.44 186 ARG B C 1
ATOM 4337 O O . ARG B 1 186 ? 17.5 -18.531 1.464 1 96.44 186 ARG B O 1
ATOM 4344 N N . SER B 1 187 ? 17.422 -18.797 3.615 1 92.81 187 SER B N 1
ATOM 4345 C CA . SER B 1 187 ? 17.625 -17.391 3.889 1 92.81 187 SER B CA 1
ATOM 4346 C C . SER B 1 187 ? 18.516 -17.188 5.113 1 92.81 187 SER B C 1
ATOM 4348 O O . SER B 1 187 ? 18.484 -17.984 6.047 1 92.81 187 SER B O 1
ATOM 4350 N N . SER B 1 188 ? 19.344 -16.172 5.07 1 92.94 188 SER B N 1
ATOM 4351 C CA . SER B 1 188 ? 20.141 -15.781 6.238 1 92.94 188 SER B CA 1
ATOM 4352 C C . SER B 1 188 ? 19.344 -14.844 7.148 1 92.94 188 SER B C 1
ATOM 4354 O O . SER B 1 188 ? 19.844 -14.414 8.188 1 92.94 188 SER B O 1
ATOM 4356 N N . TYR B 1 189 ? 18.156 -14.531 6.793 1 91.94 189 TYR B N 1
ATOM 4357 C CA . TYR B 1 189 ? 17.312 -13.586 7.523 1 91.94 189 TYR B CA 1
ATOM 4358 C C . TYR B 1 189 ? 16.188 -14.312 8.242 1 91.94 189 TYR B C 1
ATOM 4360 O O . TYR B 1 189 ? 15.008 -14.102 7.941 1 91.94 189 TYR B O 1
ATOM 4368 N N . ALA B 1 190 ? 16.547 -15.117 9.086 1 81 190 ALA B N 1
ATOM 4369 C CA . ALA B 1 190 ? 15.594 -16 9.742 1 81 190 ALA B CA 1
ATOM 4370 C C . ALA B 1 190 ? 14.406 -15.203 10.281 1 81 190 ALA B C 1
ATOM 4372 O O . ALA B 1 190 ? 14.578 -14.164 10.922 1 81 190 ALA B O 1
ATOM 4373 N N . GLY B 1 191 ? 13.289 -15.625 10 1 90.94 191 GLY B N 1
ATOM 4374 C CA . GLY B 1 191 ? 12.055 -15.109 10.562 1 90.94 191 GLY B CA 1
ATOM 4375 C C . GLY B 1 191 ? 11.516 -13.906 9.812 1 90.94 191 GLY B C 1
ATOM 4376 O O . GLY B 1 191 ? 10.445 -13.391 10.141 1 90.94 191 GLY B O 1
ATOM 4377 N N . MET B 1 192 ? 12.164 -13.43 8.773 1 94.69 192 MET B N 1
ATOM 4378 C CA . MET B 1 192 ? 11.711 -12.219 8.094 1 94.69 192 MET B CA 1
ATOM 4379 C C . MET B 1 192 ? 10.844 -12.57 6.887 1 94.69 192 MET B C 1
ATOM 4381 O O . MET B 1 192 ? 9.961 -11.797 6.508 1 94.69 192 MET B O 1
ATOM 4385 N N . PHE B 1 193 ? 11.203 -13.75 6.328 1 96.5 193 PHE B N 1
ATOM 4386 C CA . PHE B 1 193 ? 10.508 -14.133 5.102 1 96.5 193 PHE B CA 1
ATOM 4387 C C . PHE B 1 193 ? 10.016 -15.57 5.18 1 96.5 193 PHE B C 1
ATOM 4389 O O . PHE B 1 193 ? 10.602 -16.391 5.891 1 96.5 193 PHE B O 1
ATOM 4396 N N . GLU B 1 194 ? 8.977 -15.773 4.496 1 96.69 194 GLU B N 1
ATOM 4397 C CA . GLU B 1 194 ? 8.422 -17.125 4.359 1 96.69 194 GLU B CA 1
ATOM 4398 C C . GLU B 1 194 ? 8.016 -17.406 2.914 1 96.69 194 GLU B C 1
ATOM 4400 O O . GLU B 1 194 ? 7.531 -16.516 2.215 1 96.69 194 GLU B O 1
ATOM 4405 N N . LEU B 1 195 ? 8.305 -18.625 2.494 1 97.25 195 LEU B N 1
ATOM 4406 C CA . LEU B 1 195 ? 7.879 -19.047 1.167 1 97.25 195 LEU B CA 1
ATOM 4407 C C . LEU B 1 195 ? 6.562 -19.812 1.241 1 97.25 195 LEU B C 1
ATOM 4409 O O . LEU B 1 195 ? 6.461 -20.812 1.947 1 97.25 195 LEU B O 1
ATOM 4413 N N . LYS B 1 196 ? 5.59 -19.297 0.583 1 96.12 196 LYS B N 1
ATOM 4414 C CA . LYS B 1 196 ? 4.324 -20 0.425 1 96.12 196 LYS B CA 1
ATOM 4415 C C . LYS B 1 196 ? 4.262 -20.719 -0.92 1 96.12 196 LYS B C 1
ATOM 4417 O O . LYS B 1 196 ? 4.402 -20.094 -1.973 1 96.12 196 LYS B O 1
ATOM 4422 N N . ALA B 1 197 ? 4.156 -22.031 -0.874 1 97.06 197 ALA B N 1
ATOM 4423 C CA . ALA B 1 197 ? 4.082 -22.875 -2.072 1 97.06 197 ALA B CA 1
ATOM 4424 C C . ALA B 1 197 ? 2.842 -23.766 -2.047 1 97.06 197 ALA B C 1
ATOM 4426 O O . ALA B 1 197 ? 2.672 -24.562 -1.132 1 97.06 197 ALA B O 1
ATOM 4427 N N . GLU B 1 198 ? 2.018 -23.562 -3.031 1 94.56 198 GLU B N 1
ATOM 4428 C CA . GLU B 1 198 ? 0.805 -24.375 -3.135 1 94.56 198 GLU B CA 1
ATOM 4429 C C . GLU B 1 198 ? 0.681 -25.016 -4.516 1 94.56 198 GLU B C 1
ATOM 4431 O O . GLU B 1 198 ? 0.771 -24.312 -5.535 1 94.56 198 GLU B O 1
ATOM 4436 N N . LYS B 1 199 ? 0.486 -26.297 -4.531 1 93.5 199 LYS B N 1
ATOM 4437 C CA . LYS B 1 199 ? 0.282 -27.016 -5.785 1 93.5 199 LYS B CA 1
ATOM 4438 C C . LYS B 1 199 ? -1.152 -26.859 -6.281 1 93.5 199 LYS B C 1
ATOM 4440 O O . LYS B 1 199 ? -2.104 -27.031 -5.516 1 93.5 199 LYS B O 1
ATOM 4445 N N . LYS B 1 200 ? -1.279 -26.516 -7.512 1 93.69 200 LYS B N 1
ATOM 4446 C CA . LYS B 1 200 ? -2.6 -26.375 -8.117 1 93.69 200 LYS B CA 1
ATOM 4447 C C . LYS B 1 200 ? -3.105 -27.703 -8.672 1 93.69 200 LYS B C 1
ATOM 4449 O O . LYS B 1 200 ? -2.365 -28.688 -8.711 1 93.69 200 LYS B O 1
ATOM 4454 N N . LEU B 1 201 ? -4.332 -27.703 -9.156 1 93 201 LEU B N 1
ATOM 4455 C CA . LEU B 1 201 ? -4.945 -28.922 -9.656 1 93 201 LEU B CA 1
ATOM 4456 C C . LEU B 1 201 ? -4.23 -29.422 -10.906 1 93 201 LEU B C 1
ATOM 4458 O O . LEU B 1 201 ? -4.129 -30.625 -11.133 1 93 201 LEU B O 1
ATOM 4462 N N . ASP B 1 202 ? -3.713 -28.516 -11.648 1 89.81 202 ASP B N 1
ATOM 4463 C CA . ASP B 1 202 ? -3.094 -28.906 -12.914 1 89.81 202 ASP B CA 1
ATOM 4464 C C . ASP B 1 202 ? -1.632 -29.297 -12.711 1 89.81 202 ASP B C 1
ATOM 4466 O O . ASP B 1 202 ? -0.912 -29.547 -13.68 1 89.81 202 ASP B O 1
ATOM 4470 N N . GLY B 1 203 ? -1.229 -29.266 -11.5 1 87.12 203 GLY B N 1
ATOM 4471 C CA . GLY B 1 203 ? 0.127 -29.703 -11.195 1 87.12 203 GLY B CA 1
ATOM 4472 C C . GLY B 1 203 ? 1.109 -28.547 -11.117 1 87.12 203 GLY B C 1
ATOM 4473 O O . GLY B 1 203 ? 2.24 -28.719 -10.656 1 87.12 203 GLY B O 1
ATOM 4474 N N . SER B 1 204 ? 0.647 -27.406 -11.609 1 89.5 204 SER B N 1
ATOM 4475 C CA . SER B 1 204 ? 1.507 -26.234 -11.484 1 89.5 204 SER B CA 1
ATOM 4476 C C . SER B 1 204 ? 1.549 -25.734 -10.047 1 89.5 204 SER B C 1
ATOM 4478 O O . SER B 1 204 ? 0.822 -26.234 -9.188 1 89.5 204 SER B O 1
ATOM 4480 N N . TRP B 1 205 ? 2.471 -24.844 -9.781 1 93.75 205 TRP B N 1
ATOM 4481 C CA . TRP B 1 205 ? 2.648 -24.359 -8.414 1 93.75 205 TRP B CA 1
ATOM 4482 C C . TRP B 1 205 ? 2.395 -22.859 -8.336 1 93.75 205 TRP B C 1
ATOM 4484 O O . TRP B 1 205 ? 2.752 -22.109 -9.25 1 93.75 205 TRP B O 1
ATOM 4494 N N . ASP B 1 206 ? 1.729 -22.453 -7.254 1 93.31 206 ASP B N 1
ATOM 4495 C CA . ASP B 1 206 ? 1.652 -21.047 -6.852 1 93.31 206 ASP B CA 1
ATOM 4496 C C . ASP B 1 206 ? 2.676 -20.734 -5.762 1 93.31 206 ASP B C 1
ATOM 4498 O O . ASP B 1 206 ? 2.617 -21.297 -4.668 1 93.31 206 ASP B O 1
ATOM 4502 N N . LEU B 1 207 ? 3.602 -19.828 -6.141 1 96.12 207 LEU B N 1
ATOM 4503 C CA . LEU B 1 207 ? 4.645 -19.453 -5.191 1 96.12 207 LEU B CA 1
ATOM 4504 C C . LEU B 1 207 ? 4.562 -17.984 -4.832 1 96.12 207 LEU B C 1
ATOM 4506 O O . LEU B 1 207 ? 4.348 -17.141 -5.703 1 96.12 207 LEU B O 1
ATOM 4510 N N . SER B 1 208 ? 4.715 -17.734 -3.566 1 95.62 208 SER B N 1
ATOM 4511 C CA . SER B 1 208 ? 4.75 -16.359 -3.1 1 95.62 208 SER B CA 1
ATOM 4512 C C . SER B 1 208 ? 5.703 -16.188 -1.921 1 95.62 208 SER B C 1
ATOM 4514 O O . SER B 1 208 ? 5.84 -17.094 -1.097 1 95.62 208 SER B O 1
ATOM 4516 N N . LEU B 1 209 ? 6.348 -15.094 -2.006 1 95.5 209 LEU B N 1
ATOM 4517 C CA . LEU B 1 209 ? 7.152 -14.711 -0.854 1 95.5 209 LEU B CA 1
ATOM 4518 C C . LEU B 1 209 ? 6.363 -13.805 0.083 1 95.5 209 LEU B C 1
ATOM 4520 O O . LEU B 1 209 ? 5.711 -12.852 -0.365 1 95.5 209 LEU B O 1
ATOM 4524 N N . LEU B 1 210 ? 6.422 -14.117 1.39 1 94 210 LEU B N 1
ATOM 4525 C CA . LEU B 1 210 ? 5.75 -13.328 2.414 1 94 210 LEU B CA 1
ATOM 4526 C C . LEU B 1 210 ? 6.766 -12.641 3.322 1 94 210 LEU B C 1
ATOM 4528 O O . LEU B 1 210 ? 7.75 -13.258 3.734 1 94 210 LEU B O 1
ATOM 4532 N N . ASN B 1 211 ? 6.477 -11.359 3.537 1 93.88 211 ASN B N 1
ATOM 4533 C CA . ASN B 1 211 ? 7.258 -10.711 4.586 1 93.88 211 ASN B CA 1
ATOM 4534 C C . ASN B 1 211 ? 6.586 -10.844 5.949 1 93.88 211 ASN B C 1
ATOM 4536 O O . ASN B 1 211 ? 5.438 -10.43 6.125 1 93.88 211 ASN B O 1
ATOM 4540 N N . LEU B 1 212 ? 7.309 -11.344 6.93 1 93.25 212 LEU B N 1
ATOM 4541 C CA . LEU B 1 212 ? 6.738 -11.602 8.25 1 93.25 212 LEU B CA 1
ATOM 4542 C C . LEU B 1 212 ? 7.039 -10.453 9.203 1 93.25 212 LEU B C 1
ATOM 4544 O O . LEU B 1 212 ? 6.449 -10.367 10.289 1 93.25 212 LEU B O 1
ATOM 4548 N N . GLN B 1 213 ? 7.938 -9.648 8.828 1 92.19 213 GLN B N 1
ATOM 4549 C CA . GLN B 1 213 ? 8.305 -8.461 9.594 1 92.19 213 GLN B CA 1
ATOM 4550 C C . GLN B 1 213 ? 8.32 -7.219 8.719 1 92.19 213 GLN B C 1
ATOM 4552 O O . GLN B 1 213 ? 8.531 -7.312 7.504 1 92.19 213 GLN B O 1
ATOM 4557 N N . PRO B 1 214 ? 8.039 -6.07 9.438 1 90.69 214 PRO B N 1
ATOM 4558 C CA . PRO B 1 214 ? 8.156 -4.84 8.648 1 90.69 214 PRO B CA 1
ATOM 4559 C C . PRO B 1 214 ? 9.555 -4.625 8.086 1 90.69 214 PRO B C 1
ATOM 4561 O O . PRO B 1 214 ? 10.547 -4.988 8.734 1 90.69 214 PRO B O 1
ATOM 4564 N N . LEU B 1 215 ? 9.594 -4.109 6.902 1 93.56 215 LEU B N 1
ATOM 4565 C CA . LEU B 1 215 ? 10.867 -3.771 6.273 1 93.56 215 LEU B CA 1
ATOM 4566 C C . LEU B 1 215 ? 11.18 -2.287 6.438 1 93.56 215 LEU B C 1
ATOM 4568 O O . LEU B 1 215 ? 10.281 -1.447 6.344 1 93.56 215 LEU B O 1
ATOM 4572 N N . ASP B 1 216 ? 12.414 -2.045 6.844 1 95.56 216 ASP B N 1
ATOM 4573 C CA . ASP B 1 216 ? 12.914 -0.679 6.988 1 95.56 216 ASP B CA 1
ATOM 4574 C C . ASP B 1 216 ? 14.109 -0.431 6.074 1 95.56 216 ASP B C 1
ATOM 4576 O O . ASP B 1 216 ? 15.203 -0.932 6.328 1 95.56 216 ASP B O 1
ATOM 4580 N N . ARG B 1 217 ? 13.836 0.369 5.016 1 96.44 217 ARG B N 1
ATOM 4581 C CA . ARG B 1 217 ? 14.867 0.615 4.012 1 96.44 217 ARG B CA 1
ATOM 4582 C C . ARG B 1 217 ? 16.109 1.245 4.645 1 96.44 217 ARG B C 1
ATOM 4584 O O . ARG B 1 217 ? 17.234 0.968 4.227 1 96.44 217 ARG B O 1
ATOM 4591 N N . GLU B 1 218 ? 15.883 2.148 5.586 1 96.31 218 GLU B N 1
ATOM 4592 C CA . GLU B 1 218 ? 16.984 2.854 6.242 1 96.31 218 GLU B CA 1
ATOM 4593 C C . GLU B 1 218 ? 17.906 1.882 6.973 1 96.31 218 GLU B C 1
ATOM 4595 O O . GLU B 1 218 ? 19.094 2.148 7.129 1 96.31 218 GLU B O 1
ATOM 4600 N N . ASP B 1 219 ? 17.422 0.733 7.52 1 95.5 219 ASP B N 1
ATOM 4601 C CA . ASP B 1 219 ? 18.203 -0.288 8.195 1 95.5 219 ASP B CA 1
ATOM 4602 C C . ASP B 1 219 ? 18.891 -1.21 7.191 1 95.5 219 ASP B C 1
ATOM 4604 O O . ASP B 1 219 ? 20.094 -1.49 7.312 1 95.5 219 ASP B O 1
ATOM 4608 N N . LYS B 1 220 ? 18.094 -1.737 6.25 1 95.5 220 LYS B N 1
ATOM 4609 C CA . LYS B 1 220 ? 18.578 -2.633 5.203 1 95.5 220 LYS B CA 1
ATOM 4610 C C . LYS B 1 220 ? 17.719 -2.521 3.943 1 95.5 220 LYS B C 1
ATOM 4612 O O . LYS B 1 220 ? 16.5 -2.662 4.008 1 95.5 220 LYS B O 1
ATOM 4617 N N . ASP B 1 221 ? 18.328 -2.271 2.783 1 96.81 221 ASP B N 1
ATOM 4618 C CA . ASP B 1 221 ? 17.531 -1.977 1.592 1 96.81 221 ASP B CA 1
ATOM 4619 C C . ASP B 1 221 ? 17.625 -3.115 0.578 1 96.81 221 ASP B C 1
ATOM 4621 O O . ASP B 1 221 ? 17.031 -3.041 -0.501 1 96.81 221 ASP B O 1
ATOM 4625 N N . ARG B 1 222 ? 18.391 -4.164 0.911 1 97.5 222 ARG B N 1
ATOM 4626 C CA . ARG B 1 222 ? 18.516 -5.297 -0.001 1 97.5 222 ARG B CA 1
ATOM 4627 C C . ARG B 1 222 ? 18.594 -6.613 0.766 1 97.5 222 ARG B C 1
ATOM 4629 O O . ARG B 1 222 ? 19.234 -6.691 1.817 1 97.5 222 ARG B O 1
ATOM 4636 N N . TYR B 1 223 ? 17.953 -7.562 0.258 1 97.5 223 TYR B N 1
ATOM 4637 C CA . TYR B 1 223 ? 17.984 -8.922 0.792 1 97.5 223 TYR B CA 1
ATOM 4638 C C . TYR B 1 223 ? 18.219 -9.938 -0.323 1 97.5 223 TYR B C 1
ATOM 4640 O O . TYR B 1 223 ? 17.781 -9.727 -1.457 1 97.5 223 TYR B O 1
ATOM 4648 N N . THR B 1 224 ? 18.922 -11.008 -0.059 1 98.06 224 THR B N 1
ATOM 4649 C CA . THR B 1 224 ? 19.109 -12.125 -0.985 1 98.06 224 THR B CA 1
ATOM 4650 C C . THR B 1 224 ? 18.672 -13.438 -0.347 1 98.06 224 THR B C 1
ATOM 4652 O O . THR B 1 224 ? 19.109 -13.781 0.748 1 98.06 224 THR B O 1
ATOM 4655 N N . LEU B 1 225 ? 17.75 -14.055 -0.957 1 97.56 225 LEU B N 1
ATOM 4656 C CA . LEU B 1 225 ? 17.25 -15.359 -0.545 1 97.56 225 LEU B CA 1
ATOM 4657 C C . LEU B 1 225 ? 17.484 -16.406 -1.634 1 97.56 225 LEU B C 1
ATOM 4659 O O . LEU B 1 225 ? 17.844 -16.062 -2.76 1 97.56 225 LEU B O 1
ATOM 4663 N N . TYR B 1 226 ? 17.297 -17.672 -1.248 1 98.25 226 TYR B N 1
ATOM 4664 C CA . TYR B 1 226 ? 17.406 -18.766 -2.209 1 98.25 226 TYR B CA 1
ATOM 4665 C C . TYR B 1 226 ? 16.172 -19.656 -2.162 1 98.25 226 TYR B C 1
ATOM 4667 O O . TYR B 1 226 ? 15.75 -20.094 -1.088 1 98.25 226 TYR B O 1
ATOM 4675 N N . VAL B 1 227 ? 15.562 -19.797 -3.271 1 98.31 227 VAL B N 1
ATOM 4676 C CA . VAL B 1 227 ? 14.445 -20.719 -3.395 1 98.31 227 VAL B CA 1
ATOM 4677 C C . VAL B 1 227 ? 14.906 -22 -4.086 1 98.31 227 VAL B C 1
ATOM 4679 O O . VAL B 1 227 ? 15.5 -21.953 -5.168 1 98.31 227 VAL B O 1
ATOM 4682 N N . ILE B 1 228 ? 14.664 -23.156 -3.475 1 98.5 228 ILE B N 1
ATOM 4683 C CA . ILE B 1 228 ? 15.117 -24.453 -3.967 1 98.5 228 ILE B CA 1
ATOM 4684 C C . ILE B 1 228 ? 13.906 -25.297 -4.375 1 98.5 228 ILE B C 1
ATOM 4686 O O . ILE B 1 228 ? 12.984 -25.5 -3.582 1 98.5 228 ILE B O 1
ATOM 4690 N N . ALA B 1 229 ? 13.852 -25.641 -5.594 1 98.44 229 ALA B N 1
ATOM 4691 C CA . ALA B 1 229 ? 12.867 -26.609 -6.082 1 98.44 229 ALA B CA 1
ATOM 4692 C C . ALA B 1 229 ? 13.438 -28.016 -6.105 1 98.44 229 ALA B C 1
ATOM 4694 O O . ALA B 1 229 ? 14.531 -28.25 -6.637 1 98.44 229 ALA B O 1
ATOM 4695 N N . LYS B 1 230 ? 12.719 -28.969 -5.566 1 97.81 230 LYS B N 1
ATOM 4696 C CA . LYS B 1 230 ? 13.203 -30.344 -5.473 1 97.81 230 LYS B CA 1
ATOM 4697 C C . LYS B 1 230 ? 12.188 -31.328 -6.055 1 97.81 230 LYS B C 1
ATOM 4699 O O . LYS B 1 230 ? 10.984 -31.156 -5.875 1 97.81 230 LYS B O 1
ATOM 4704 N N . ASP B 1 231 ? 12.75 -32.25 -6.793 1 97.44 231 ASP B N 1
ATOM 4705 C CA . ASP B 1 231 ? 11.922 -33.406 -7.148 1 97.44 231 ASP B CA 1
ATOM 4706 C C . ASP B 1 231 ? 12.141 -34.562 -6.18 1 97.44 231 ASP B C 1
ATOM 4708 O O . ASP B 1 231 ? 12.742 -34.375 -5.117 1 97.44 231 ASP B O 1
ATOM 4712 N N . GLU B 1 232 ? 11.516 -35.656 -6.355 1 96.31 232 GLU B N 1
ATOM 4713 C CA . GLU B 1 232 ? 11.656 -36.812 -5.488 1 96.31 232 GLU B CA 1
ATOM 4714 C C . GLU B 1 232 ? 12.008 -38.062 -6.297 1 96.31 232 GLU B C 1
ATOM 4716 O O . GLU B 1 232 ? 11.555 -39.156 -5.977 1 96.31 232 GLU B O 1
ATOM 4721 N N . GLY B 1 233 ? 12.719 -37.812 -7.426 1 95.81 233 GLY B N 1
ATOM 4722 C CA . GLY B 1 233 ? 13.172 -38.906 -8.234 1 95.81 233 GLY B CA 1
ATOM 4723 C C . GLY B 1 233 ? 14.336 -39.656 -7.621 1 95.81 233 GLY B C 1
ATOM 4724 O O . GLY B 1 233 ? 14.656 -39.469 -6.449 1 95.81 233 GLY B O 1
ATOM 4725 N N . ASN B 1 234 ? 14.82 -40.594 -8.422 1 92.81 234 ASN B N 1
ATOM 4726 C CA . ASN B 1 234 ? 15.969 -41.375 -7.973 1 92.81 234 ASN B CA 1
ATOM 4727 C C . ASN B 1 234 ? 17.125 -41.281 -8.953 1 92.81 234 ASN B C 1
ATOM 4729 O O . ASN B 1 234 ? 17.094 -41.875 -10.031 1 92.81 234 ASN B O 1
ATOM 4733 N N . PRO B 1 235 ? 18.125 -40.656 -8.602 1 94.56 235 PRO B N 1
ATOM 4734 C CA . PRO B 1 235 ? 18.312 -39.812 -7.418 1 94.56 235 PRO B CA 1
ATOM 4735 C C . PRO B 1 235 ? 17.531 -38.531 -7.492 1 94.56 235 PRO B C 1
ATOM 4737 O O . PRO B 1 235 ? 17.125 -38.094 -8.578 1 94.56 235 PRO B O 1
ATOM 4740 N N . PRO B 1 236 ? 17.234 -37.938 -6.332 1 96.81 236 PRO B N 1
ATOM 4741 C CA . PRO B 1 236 ? 16.531 -36.625 -6.355 1 96.81 236 PRO B CA 1
ATOM 4742 C C . PRO B 1 236 ? 17.406 -35.5 -6.93 1 96.81 236 PRO B C 1
ATOM 4744 O O . PRO B 1 236 ? 18.625 -35.5 -6.715 1 96.81 236 PRO B O 1
ATOM 4747 N N . LEU B 1 237 ? 16.812 -34.656 -7.688 1 98 237 LEU B N 1
ATOM 4748 C CA . LEU B 1 237 ? 17.484 -33.5 -8.281 1 98 237 LEU B CA 1
ATOM 4749 C C . LEU B 1 237 ? 16.828 -32.219 -7.824 1 98 237 LEU B C 1
ATOM 4751 O O . LEU B 1 237 ? 15.672 -32.188 -7.41 1 98 237 LEU B O 1
ATOM 4755 N N . SER B 1 238 ? 17.594 -31.188 -7.777 1 98 238 SER B N 1
ATOM 4756 C CA . SER B 1 238 ? 17.078 -29.906 -7.316 1 98 238 SER B CA 1
ATOM 4757 C C . SER B 1 238 ? 17.625 -28.766 -8.148 1 98 238 SER B C 1
ATOM 4759 O O . SER B 1 238 ? 18.609 -28.922 -8.875 1 98 238 SER B O 1
ATOM 4761 N N . GLY B 1 239 ? 16.859 -27.719 -8.227 1 98.19 239 GLY B N 1
ATOM 4762 C CA . GLY B 1 239 ? 17.266 -26.438 -8.812 1 98.19 239 GLY B CA 1
ATOM 4763 C C . GLY B 1 239 ? 17.094 -25.266 -7.867 1 98.19 239 GLY B C 1
ATOM 4764 O O . GLY B 1 239 ? 16.172 -25.25 -7.043 1 98.19 239 GLY B O 1
ATOM 4765 N N . THR B 1 240 ? 18.031 -24.297 -7.941 1 98.38 240 THR B N 1
ATOM 4766 C CA . THR B 1 240 ? 18 -23.156 -7.035 1 98.38 240 THR B CA 1
ATOM 4767 C C . THR B 1 240 ? 17.891 -21.844 -7.816 1 98.38 240 THR B C 1
ATOM 4769 O O . THR B 1 240 ? 18.516 -21.688 -8.867 1 98.38 240 THR B O 1
ATOM 4772 N N . ALA B 1 241 ? 17.062 -21 -7.344 1 98.31 241 ALA B N 1
ATOM 4773 C CA . ALA B 1 241 ? 16.984 -19.625 -7.855 1 98.31 241 ALA B CA 1
ATOM 4774 C C . ALA B 1 241 ? 17.359 -18.625 -6.777 1 98.31 241 ALA B C 1
ATOM 4776 O O . ALA B 1 241 ? 16.984 -18.781 -5.609 1 98.31 241 ALA B O 1
ATOM 4777 N N . THR B 1 242 ? 18.141 -17.609 -7.188 1 98.38 242 THR B N 1
ATOM 4778 C CA . THR B 1 242 ? 18.422 -16.484 -6.297 1 98.38 242 THR B CA 1
ATOM 4779 C C . THR B 1 242 ? 17.297 -15.453 -6.348 1 98.38 242 THR B C 1
ATOM 4781 O O . THR B 1 242 ? 16.844 -15.078 -7.43 1 98.38 242 THR B O 1
ATOM 4784 N N . VAL B 1 243 ? 16.812 -15.078 -5.207 1 98.12 243 VAL B N 1
ATOM 4785 C CA . VAL B 1 243 ? 15.805 -14.023 -5.113 1 98.12 243 VAL B CA 1
ATOM 4786 C C . VAL B 1 243 ? 16.422 -12.766 -4.516 1 98.12 243 VAL B C 1
ATOM 4788 O O . VAL B 1 243 ? 16.812 -12.75 -3.344 1 98.12 243 VAL B O 1
ATOM 4791 N N . ASN B 1 244 ? 16.5 -11.758 -5.34 1 98.19 244 ASN B N 1
ATOM 4792 C CA . ASN B 1 244 ? 16.969 -10.453 -4.883 1 98.19 244 ASN B CA 1
ATOM 4793 C C . ASN B 1 244 ? 15.805 -9.523 -4.551 1 98.19 244 ASN B C 1
ATOM 4795 O O . ASN B 1 244 ? 14.961 -9.258 -5.398 1 98.19 244 ASN B O 1
ATOM 4799 N N . ILE B 1 245 ? 15.812 -9.062 -3.324 1 97.56 245 ILE B N 1
ATOM 4800 C CA . ILE B 1 245 ? 14.773 -8.141 -2.887 1 97.56 245 ILE B CA 1
ATOM 4801 C C . ILE B 1 245 ? 15.344 -6.734 -2.744 1 97.56 245 ILE B C 1
ATOM 4803 O O . ILE B 1 245 ? 16.297 -6.523 -1.996 1 97.56 245 ILE B O 1
ATOM 4807 N N . GLU B 1 246 ? 14.805 -5.895 -3.488 1 97.94 246 GLU B N 1
ATOM 4808 C CA . GLU B 1 246 ? 15.102 -4.473 -3.324 1 97.94 246 GLU B CA 1
ATOM 4809 C C . GLU B 1 246 ? 13.992 -3.766 -2.547 1 97.94 246 GLU B C 1
ATOM 4811 O O . GLU B 1 246 ? 12.828 -3.809 -2.939 1 97.94 246 GLU B O 1
ATOM 4816 N N . VAL B 1 247 ? 14.344 -3.141 -1.424 1 97.31 247 VAL B N 1
ATOM 4817 C CA . VAL B 1 247 ? 13.383 -2.41 -0.602 1 97.31 247 VAL B CA 1
ATOM 4818 C C . VAL B 1 247 ? 13.344 -0.943 -1.027 1 97.31 247 VAL B C 1
ATOM 4820 O O . VAL B 1 247 ? 14.352 -0.233 -0.91 1 97.31 247 VAL B O 1
ATOM 4823 N N . THR B 1 248 ? 12.18 -0.493 -1.445 1 96.44 248 THR B N 1
ATOM 4824 C CA . THR B 1 248 ? 12.07 0.887 -1.904 1 96.44 248 THR B CA 1
ATOM 4825 C C . THR B 1 248 ? 11.648 1.806 -0.761 1 96.44 248 THR B C 1
ATOM 4827 O O . THR B 1 248 ? 11.07 1.35 0.226 1 96.44 248 THR B O 1
ATOM 4830 N N . ASP B 1 249 ? 11.945 3.049 -1.003 1 96.06 249 ASP B N 1
ATOM 4831 C CA . ASP B 1 249 ? 11.758 4.047 0.045 1 96.06 249 ASP B CA 1
ATOM 4832 C C . ASP B 1 249 ? 10.312 4.516 0.1 1 96.06 249 ASP B C 1
ATOM 4834 O O . ASP B 1 249 ? 9.688 4.742 -0.938 1 96.06 249 ASP B O 1
ATOM 4838 N N . ILE B 1 250 ? 9.734 4.594 1.276 1 93.44 250 ILE B N 1
ATOM 4839 C CA . ILE B 1 250 ? 8.492 5.301 1.569 1 93.44 250 ILE B CA 1
ATOM 4840 C C . ILE B 1 250 ? 8.773 6.488 2.482 1 93.44 250 ILE B C 1
ATOM 4842 O O . ILE B 1 250 ? 9.766 6.492 3.217 1 93.44 250 ILE B O 1
ATOM 4846 N N . ASN B 1 251 ? 7.922 7.547 2.404 1 93.62 251 ASN B N 1
ATOM 4847 C CA . ASN B 1 251 ? 8.133 8.734 3.227 1 93.62 251 ASN B CA 1
ATOM 4848 C C . ASN B 1 251 ? 7.688 8.5 4.668 1 93.62 251 ASN B C 1
ATOM 4850 O O . ASN B 1 251 ? 6.617 8.961 5.07 1 93.62 251 ASN B O 1
ATOM 4854 N N . ASP B 1 252 ? 8.516 7.945 5.461 1 92.69 252 ASP B N 1
ATOM 4855 C CA . ASP B 1 252 ? 8.125 7.609 6.824 1 92.69 252 ASP B CA 1
ATOM 4856 C C . ASP B 1 252 ? 9.023 8.312 7.844 1 92.69 252 ASP B C 1
ATOM 4858 O O . ASP B 1 252 ? 8.914 8.062 9.047 1 92.69 252 ASP B O 1
ATOM 4862 N N . ASN B 1 253 ? 9.914 9.125 7.391 1 95.5 253 ASN B N 1
ATOM 4863 C CA . ASN B 1 253 ? 10.734 9.953 8.266 1 95.5 253 ASN B CA 1
ATOM 4864 C C . ASN B 1 253 ? 10.5 11.438 8.016 1 95.5 253 ASN B C 1
ATOM 4866 O O . ASN B 1 253 ? 10.438 11.875 6.863 1 95.5 253 ASN B O 1
ATOM 4870 N N . SER B 1 254 ? 10.359 12.156 9.102 1 96.75 254 SER B N 1
ATOM 4871 C CA . SER B 1 254 ? 10.273 13.609 9 1 96.75 254 SER B CA 1
ATOM 4872 C C . SER B 1 254 ? 11.656 14.25 9.055 1 96.75 254 SER B C 1
ATOM 4874 O O . SER B 1 254 ? 12.578 13.711 9.672 1 96.75 254 SER B O 1
ATOM 4876 N N . PRO B 1 255 ? 11.781 15.438 8.336 1 98.31 255 PRO B N 1
ATOM 4877 C CA . PRO B 1 255 ? 13.039 16.156 8.555 1 98.31 255 PRO B CA 1
ATOM 4878 C C . PRO B 1 255 ? 13.336 16.406 10.031 1 98.31 255 PRO B C 1
ATOM 4880 O O . PRO B 1 255 ? 12.414 16.625 10.82 1 98.31 255 PRO B O 1
ATOM 4883 N N . GLU B 1 256 ? 14.539 16.328 10.375 1 98.38 256 GLU B N 1
ATOM 4884 C CA . GLU B 1 256 ? 14.945 16.578 11.75 1 98.38 256 GLU B CA 1
ATOM 4885 C C . GLU B 1 256 ? 15.961 17.719 11.82 1 98.38 256 GLU B C 1
ATOM 4887 O O . GLU B 1 256 ? 17.047 17.625 11.25 1 98.38 256 GLU B O 1
ATOM 4892 N N . PHE B 1 257 ? 15.586 18.75 12.547 1 98.62 257 PHE B N 1
ATOM 4893 C CA . PHE B 1 257 ? 16.5 19.875 12.719 1 98.62 257 PHE B CA 1
ATOM 4894 C C . PHE B 1 257 ? 17.688 19.484 13.586 1 98.62 257 PHE B C 1
ATOM 4896 O O . PHE B 1 257 ? 17.562 18.641 14.484 1 98.62 257 PHE B O 1
ATOM 4903 N N . THR B 1 258 ? 18.828 20.156 13.336 1 98 258 THR B N 1
ATOM 4904 C CA . THR B 1 258 ? 20.031 19.891 14.133 1 98 258 THR B CA 1
ATOM 4905 C C . THR B 1 258 ? 19.875 20.438 15.547 1 98 258 THR B C 1
ATOM 4907 O O . THR B 1 258 ? 20.5 19.938 16.484 1 98 258 THR B O 1
ATOM 4910 N N . GLU B 1 259 ? 19.078 21.484 15.656 1 97.38 259 GLU B N 1
ATOM 4911 C CA . GLU B 1 259 ? 18.766 22.109 16.938 1 97.38 259 GLU B CA 1
ATOM 4912 C C . GLU B 1 259 ? 17.281 22.359 17.094 1 97.38 259 GLU B C 1
ATOM 4914 O O . GLU B 1 259 ? 16.562 22.562 16.109 1 97.38 259 GLU B O 1
ATOM 4919 N N . ASN B 1 260 ? 16.828 22.359 18.328 1 96.75 260 ASN B N 1
ATOM 4920 C CA . ASN B 1 260 ? 15.43 22.703 18.594 1 96.75 260 ASN B CA 1
ATOM 4921 C C . ASN B 1 260 ? 15.234 24.203 18.672 1 96.75 260 ASN B C 1
ATOM 4923 O O . ASN B 1 260 ? 14.133 24.703 18.453 1 96.75 260 ASN B O 1
ATOM 4927 N N . LEU B 1 261 ? 16.344 24.875 19.031 1 97.75 261 LEU B N 1
ATOM 4928 C CA . LEU B 1 261 ? 16.359 26.328 19.172 1 97.75 261 LEU B CA 1
ATOM 4929 C C . LEU B 1 261 ? 17.578 26.922 18.484 1 97.75 261 LEU B C 1
ATOM 4931 O O . LEU B 1 261 ? 18.719 26.594 18.844 1 97.75 261 LEU B O 1
ATOM 4935 N N . TYR B 1 262 ? 17.344 27.719 17.484 1 97.88 262 TYR B N 1
ATOM 4936 C CA . TYR B 1 262 ? 18.406 28.469 16.812 1 97.88 262 TYR B CA 1
ATOM 4937 C C . TYR B 1 262 ? 18.469 29.906 17.328 1 97.88 262 TYR B C 1
ATOM 4939 O O . TYR B 1 262 ? 17.5 30.656 17.219 1 97.88 262 TYR B O 1
ATOM 4947 N N . GLU B 1 263 ? 19.531 30.266 17.859 1 96.94 263 GLU B N 1
ATOM 4948 C CA . GLU B 1 263 ? 19.781 31.641 18.234 1 96.94 263 GLU B CA 1
ATOM 4949 C C . GLU B 1 263 ? 20.766 32.312 17.281 1 96.94 263 GLU B C 1
ATOM 4951 O O . GLU B 1 263 ? 21.938 31.922 17.203 1 96.94 263 GLU B O 1
ATOM 4956 N N . VAL B 1 264 ? 20.297 33.344 16.656 1 95.81 264 VAL B N 1
ATOM 4957 C CA . VAL B 1 264 ? 21.094 33.969 15.609 1 95.81 264 VAL B CA 1
ATOM 4958 C C . VAL B 1 264 ? 21.328 35.438 15.961 1 95.81 264 VAL B C 1
ATOM 4960 O O . VAL B 1 264 ? 20.391 36.219 15.969 1 95.81 264 VAL B O 1
ATOM 4963 N N . PRO B 1 265 ? 22.547 35.781 16.234 1 94.5 265 PRO B N 1
ATOM 4964 C CA . PRO B 1 265 ? 22.859 37.219 16.375 1 94.5 265 PRO B CA 1
ATOM 4965 C C . PRO B 1 265 ? 22.844 37.969 15.047 1 94.5 265 PRO B C 1
ATOM 4967 O O . PRO B 1 265 ? 23.453 37.5 14.078 1 94.5 265 PRO B O 1
ATOM 4970 N N . VAL B 1 266 ? 22.125 39.031 15.047 1 94.12 266 VAL B N 1
ATOM 4971 C CA . VAL B 1 266 ? 22.031 39.875 13.852 1 94.12 266 VAL B CA 1
ATOM 4972 C C . VAL B 1 266 ? 22.625 41.25 14.125 1 94.12 266 VAL B C 1
ATOM 4974 O O . VAL B 1 266 ? 22.062 42.031 14.867 1 94.12 266 VAL B O 1
ATOM 4977 N N . PRO B 1 267 ? 23.75 41.594 13.414 1 90.75 267 PRO B N 1
ATOM 4978 C CA . PRO B 1 267 ? 24.281 42.938 13.586 1 90.75 267 PRO B CA 1
ATOM 4979 C C . PRO B 1 267 ? 23.297 44.031 13.156 1 90.75 267 PRO B C 1
ATOM 4981 O O . PRO B 1 267 ? 22.625 43.875 12.133 1 90.75 267 PRO B O 1
ATOM 4984 N N . GLU B 1 268 ? 23.203 45.062 13.945 1 88.69 268 GLU B N 1
ATOM 4985 C CA . GLU B 1 268 ? 22.25 46.156 13.688 1 88.69 268 GLU B CA 1
ATOM 4986 C C . GLU B 1 268 ? 22.531 46.812 12.352 1 88.69 268 GLU B C 1
ATOM 4988 O O . GLU B 1 268 ? 21.641 47.406 11.75 1 88.69 268 GLU B O 1
ATOM 4993 N N . GLU B 1 269 ? 23.812 46.719 11.828 1 86.38 269 GLU B N 1
ATOM 4994 C CA . GLU B 1 269 ? 24.188 47.375 10.578 1 86.38 269 GLU B CA 1
ATOM 4995 C C . GLU B 1 269 ? 24.266 46.375 9.438 1 86.38 269 GLU B C 1
ATOM 4997 O O . GLU B 1 269 ? 24.891 46.656 8.414 1 86.38 269 GLU B O 1
ATOM 5002 N N . ALA B 1 270 ? 23.672 45.25 9.75 1 90.25 270 ALA B N 1
ATOM 5003 C CA . ALA B 1 270 ? 23.719 44.25 8.68 1 90.25 270 ALA B CA 1
ATOM 5004 C C . ALA B 1 270 ? 23.062 44.781 7.41 1 90.25 270 ALA B C 1
ATOM 5006 O O . ALA B 1 270 ? 21.969 45.344 7.453 1 90.25 270 ALA B O 1
ATOM 5007 N N . ALA B 1 271 ? 23.719 44.562 6.207 1 91.5 271 ALA B N 1
ATOM 5008 C CA . ALA B 1 271 ? 23.219 45.062 4.926 1 91.5 271 ALA B CA 1
ATOM 5009 C C . ALA B 1 271 ? 22.047 44.219 4.445 1 91.5 271 ALA B C 1
ATOM 5011 O O . ALA B 1 271 ? 21.922 43.031 4.82 1 91.5 271 ALA B O 1
ATOM 5012 N N . ILE B 1 272 ? 21.234 44.781 3.654 1 94.06 272 ILE B N 1
ATOM 5013 C CA . ILE B 1 272 ? 20.156 44.062 3 1 94.06 272 ILE B CA 1
ATOM 5014 C C . ILE B 1 272 ? 20.75 42.906 2.166 1 94.06 272 ILE B C 1
ATOM 5016 O O . ILE B 1 272 ? 21.719 43.125 1.428 1 94.06 272 ILE B O 1
ATOM 5020 N N . GLY B 1 273 ? 20.172 41.719 2.354 1 95.19 273 GLY B N 1
ATOM 5021 C CA . GLY B 1 273 ? 20.656 40.562 1.613 1 95.19 273 GLY B CA 1
ATOM 5022 C C . GLY B 1 273 ? 21.719 39.75 2.359 1 95.19 273 GLY B C 1
ATOM 5023 O O . GLY B 1 273 ? 22.031 38.625 1.984 1 95.19 273 GLY B O 1
ATOM 5024 N N . ALA B 1 274 ? 22.25 40.312 3.449 1 95.19 274 ALA B N 1
ATOM 5025 C CA . ALA B 1 274 ? 23.312 39.625 4.211 1 95.19 274 ALA B CA 1
ATOM 5026 C C . ALA B 1 274 ? 22.781 38.375 4.879 1 95.19 274 ALA B C 1
ATOM 5028 O O . ALA B 1 274 ? 21.656 38.344 5.391 1 95.19 274 ALA B O 1
ATOM 5029 N N . VAL B 1 275 ? 23.641 37.344 4.824 1 97.06 275 VAL B N 1
ATOM 5030 C CA . VAL B 1 275 ? 23.312 36.125 5.535 1 97.06 275 VAL B CA 1
ATOM 5031 C C . VAL B 1 275 ? 23.672 36.281 7.012 1 97.06 275 VAL B C 1
ATOM 5033 O O . VAL B 1 275 ? 24.812 36.562 7.355 1 97.06 275 VAL B O 1
ATOM 5036 N N . VAL B 1 276 ? 22.734 36.031 7.832 1 96.25 276 VAL B N 1
ATOM 5037 C CA . VAL B 1 276 ? 22.984 36.25 9.25 1 96.25 276 VAL B CA 1
ATOM 5038 C C . VAL B 1 276 ? 23 34.938 9.992 1 96.25 276 VAL B C 1
ATOM 5040 O O . VAL B 1 276 ? 23.469 34.844 11.125 1 96.25 276 VAL B O 1
ATOM 5043 N N . GLY B 1 277 ? 22.531 33.875 9.398 1 97.12 277 GLY B N 1
ATOM 5044 C CA . GLY B 1 277 ? 22.469 32.531 10.008 1 97.12 277 GLY B CA 1
ATOM 5045 C C . GLY B 1 277 ? 21.938 31.469 9.07 1 97.12 277 GLY B C 1
ATOM 5046 O O . GLY B 1 277 ? 21.688 31.734 7.891 1 97.12 277 GLY B O 1
ATOM 5047 N N . GLN B 1 278 ? 21.859 30.297 9.664 1 97.81 278 GLN B N 1
ATOM 5048 C CA . GLN B 1 278 ? 21.391 29.172 8.867 1 97.81 278 GLN B CA 1
ATOM 5049 C C . GLN B 1 278 ? 20.75 28.094 9.75 1 97.81 278 GLN B C 1
ATOM 5051 O O . GLN B 1 278 ? 21.266 27.797 10.828 1 97.81 278 GLN B O 1
ATOM 5056 N N . VAL B 1 279 ? 19.672 27.641 9.297 1 98.44 279 VAL B N 1
ATOM 5057 C CA . VAL B 1 279 ? 19.078 26.469 9.922 1 98.44 279 VAL B CA 1
ATOM 5058 C C . VAL B 1 279 ? 19.328 25.234 9.055 1 98.44 279 VAL B C 1
ATOM 5060 O O . VAL B 1 279 ? 19.516 25.344 7.844 1 98.44 279 VAL B O 1
ATOM 5063 N N . LYS B 1 280 ? 19.406 24.047 9.719 1 98.19 280 LYS B N 1
ATOM 5064 C CA . LYS B 1 280 ? 19.688 22.812 8.992 1 98.19 280 LYS B CA 1
ATOM 5065 C C . LYS B 1 280 ? 18.875 21.656 9.539 1 98.19 280 LYS B C 1
ATOM 5067 O O . LYS B 1 280 ? 18.781 21.453 10.758 1 98.19 280 LYS B O 1
ATOM 5072 N N . ALA B 1 281 ? 18.266 20.984 8.648 1 98.44 281 ALA B N 1
ATOM 5073 C CA . ALA B 1 281 ? 17.547 19.75 8.953 1 98.44 281 ALA B CA 1
ATOM 5074 C C . ALA B 1 281 ? 17.984 18.609 8.023 1 98.44 281 ALA B C 1
ATOM 5076 O O . ALA B 1 281 ? 18.359 18.859 6.879 1 98.44 281 ALA B O 1
ATOM 5077 N N . THR B 1 282 ? 17.938 17.359 8.57 1 97.94 282 THR B N 1
ATOM 5078 C CA . THR B 1 282 ? 18.25 16.188 7.77 1 97.94 282 THR B CA 1
ATOM 5079 C C . THR B 1 282 ? 17.078 15.211 7.758 1 97.94 282 THR B C 1
ATOM 5081 O O . THR B 1 282 ? 16.25 15.203 8.68 1 97.94 282 THR B O 1
ATOM 5084 N N . ASP B 1 283 ? 16.984 14.523 6.648 1 98.12 283 ASP B N 1
ATOM 5085 C CA . ASP B 1 283 ? 15.953 13.516 6.441 1 98.12 283 ASP B CA 1
ATOM 5086 C C . ASP B 1 283 ? 16.562 12.172 6.043 1 98.12 283 ASP B C 1
ATOM 5088 O O . ASP B 1 283 ? 17.406 12.109 5.137 1 98.12 283 ASP B O 1
ATOM 5092 N N . LEU B 1 284 ? 16.125 11.141 6.73 1 97.5 284 LEU B N 1
ATOM 5093 C CA . LEU B 1 284 ? 16.734 9.836 6.535 1 97.5 284 LEU B CA 1
ATOM 5094 C C . LEU B 1 284 ? 16.266 9.195 5.234 1 97.5 284 LEU B C 1
ATOM 5096 O O . LEU B 1 284 ? 16.859 8.242 4.746 1 97.5 284 LEU B O 1
ATOM 5100 N N . ASP B 1 285 ? 15.125 9.688 4.719 1 97.75 285 ASP B N 1
ATOM 5101 C CA . ASP B 1 285 ? 14.602 9.133 3.477 1 97.75 285 ASP B CA 1
ATOM 5102 C C . ASP B 1 285 ? 15.461 9.539 2.283 1 97.75 285 ASP B C 1
ATOM 5104 O O . ASP B 1 285 ? 16.406 10.305 2.432 1 97.75 285 ASP B O 1
ATOM 5108 N N . VAL B 1 286 ? 15.203 8.961 1.118 1 96.31 286 VAL B N 1
ATOM 5109 C CA . VAL B 1 286 ? 16 9.25 -0.072 1 96.31 286 VAL B CA 1
ATOM 5110 C C . VAL B 1 286 ? 15.117 9.883 -1.144 1 96.31 286 VAL B C 1
ATOM 5112 O O . VAL B 1 286 ? 13.891 9.758 -1.1 1 96.31 286 VAL B O 1
ATOM 5115 N N . GLY B 1 287 ? 15.75 10.594 -2.061 1 96.44 287 GLY B N 1
ATOM 5116 C CA . GLY B 1 287 ? 15.023 11.211 -3.156 1 96.44 287 GLY B CA 1
ATOM 5117 C C . GLY B 1 287 ? 14.125 12.352 -2.705 1 96.44 287 GLY B C 1
ATOM 5118 O O . GLY B 1 287 ? 14.523 13.164 -1.867 1 96.44 287 GLY B O 1
ATOM 5119 N N . ALA B 1 288 ? 12.914 12.414 -3.275 1 96.62 288 ALA B N 1
ATOM 5120 C CA . ALA B 1 288 ? 11.945 13.453 -2.926 1 96.62 288 ALA B CA 1
ATOM 5121 C C . ALA B 1 288 ? 11.555 13.359 -1.455 1 96.62 288 ALA B C 1
ATOM 5123 O O . ALA B 1 288 ? 11.32 14.383 -0.803 1 96.62 288 ALA B O 1
ATOM 5124 N N . ASN B 1 289 ? 11.539 12.117 -0.935 1 96.88 289 ASN B N 1
ATOM 5125 C CA . ASN B 1 289 ? 11.156 11.891 0.454 1 96.88 289 ASN B CA 1
ATOM 5126 C C . ASN B 1 289 ? 12.172 12.484 1.422 1 96.88 289 ASN B C 1
ATOM 5128 O O . ASN B 1 289 ? 11.859 12.719 2.59 1 96.88 289 ASN B O 1
ATOM 5132 N N . GLY B 1 290 ? 13.383 12.711 0.911 1 97.31 290 GLY B N 1
ATOM 5133 C CA . GLY B 1 290 ? 14.438 13.25 1.76 1 97.31 290 GLY B CA 1
ATOM 5134 C C . GLY B 1 290 ? 14.828 14.672 1.396 1 97.31 290 GLY B C 1
ATOM 5135 O O . GLY B 1 290 ? 15.75 15.234 1.995 1 97.31 290 GLY B O 1
ATOM 5136 N N . ASN B 1 291 ? 14.203 15.242 0.408 1 97.88 291 ASN B N 1
ATOM 5137 C CA . ASN B 1 291 ? 14.516 16.609 -0.027 1 97.88 291 ASN B CA 1
ATOM 5138 C C . ASN B 1 291 ? 13.852 17.641 0.871 1 97.88 291 ASN B C 1
ATOM 5140 O O . ASN B 1 291 ? 12.633 17.828 0.816 1 97.88 291 ASN B O 1
ATOM 5144 N N . VAL B 1 292 ? 14.664 18.375 1.615 1 98.31 292 VAL B N 1
ATOM 5145 C CA . VAL B 1 292 ? 14.156 19.25 2.664 1 98.31 292 VAL B CA 1
ATOM 5146 C C . VAL B 1 292 ? 14.078 20.688 2.146 1 98.31 292 VAL B C 1
ATOM 5148 O O . VAL B 1 292 ? 15.016 21.172 1.501 1 98.31 292 VAL B O 1
ATOM 5151 N N . THR B 1 293 ? 13.016 21.344 2.383 1 98.56 293 THR B N 1
ATOM 5152 C CA . THR B 1 293 ? 12.836 22.766 2.113 1 98.56 293 THR B CA 1
ATOM 5153 C C . THR B 1 293 ? 12.492 23.531 3.395 1 98.56 293 THR B C 1
ATOM 5155 O O . THR B 1 293 ? 11.797 23 4.262 1 98.56 293 THR B O 1
ATOM 5158 N N . TYR B 1 294 ? 12.953 24.781 3.463 1 98.62 294 TYR B N 1
ATOM 5159 C CA . TYR B 1 294 ? 12.789 25.578 4.676 1 98.62 294 TYR B CA 1
ATOM 5160 C C . TYR B 1 294 ? 11.844 26.75 4.438 1 98.62 294 TYR B C 1
ATOM 5162 O O . TYR B 1 294 ? 11.781 27.281 3.33 1 98.62 294 TYR B O 1
ATOM 5170 N N . SER B 1 295 ? 11.133 27.125 5.438 1 98.31 295 SER B N 1
ATOM 5171 C CA . SER B 1 295 ? 10.273 28.297 5.43 1 98.31 295 SER B CA 1
ATOM 5172 C C . SER B 1 295 ? 9.953 28.766 6.848 1 98.31 295 SER B C 1
ATOM 5174 O O . SER B 1 295 ? 10.102 28 7.801 1 98.31 295 SER B O 1
ATOM 5176 N N . PHE B 1 296 ? 9.625 30.016 6.992 1 97.25 296 PHE B N 1
ATOM 5177 C CA . PHE B 1 296 ? 9 30.422 8.242 1 97.25 296 PHE B CA 1
ATOM 5178 C C . PHE B 1 296 ? 7.637 29.766 8.406 1 97.25 296 PHE B C 1
ATOM 5180 O O . PHE B 1 296 ? 6.918 29.562 7.43 1 97.25 296 PHE B O 1
ATOM 5187 N N . SER B 1 297 ? 7.336 29.375 9.656 1 94.88 297 SER B N 1
ATOM 5188 C CA . SER B 1 297 ? 5.984 28.891 9.922 1 94.88 297 SER B CA 1
ATOM 5189 C C . SER B 1 297 ? 4.938 29.938 9.562 1 94.88 297 SER B C 1
ATOM 5191 O O . SER B 1 297 ? 5.207 31.141 9.617 1 94.88 297 SER B O 1
ATOM 5193 N N . PRO B 1 298 ? 3.736 29.516 9.25 1 86.5 298 PRO B N 1
ATOM 5194 C CA . PRO B 1 298 ? 2.668 30.453 8.914 1 86.5 298 PRO B CA 1
ATOM 5195 C C . PRO B 1 298 ? 2.338 31.406 10.055 1 86.5 298 PRO B C 1
ATOM 5197 O O . PRO B 1 298 ? 1.721 32.469 9.836 1 86.5 298 PRO B O 1
ATOM 5200 N N . SER B 1 299 ? 2.793 31.109 11.219 1 83.38 299 SER B N 1
ATOM 5201 C CA . SER B 1 299 ? 2.523 31.953 12.383 1 83.38 299 SER B CA 1
ATOM 5202 C C . SER B 1 299 ? 3.549 33.062 12.5 1 83.38 299 SER B C 1
ATOM 5204 O O . SER B 1 299 ? 3.539 33.812 13.477 1 83.38 299 SER B O 1
ATOM 5206 N N . VAL B 1 300 ? 4.336 33.156 11.531 1 88.06 300 VAL B N 1
ATOM 5207 C CA . VAL B 1 300 ? 5.387 34.188 11.562 1 88.06 300 VAL B CA 1
ATOM 5208 C C . VAL B 1 300 ? 4.762 35.562 11.648 1 88.06 300 VAL B C 1
ATOM 5210 O O . VAL B 1 300 ? 3.754 35.844 10.992 1 88.06 300 VAL B O 1
ATOM 5213 N N . SER B 1 301 ? 5.418 36.406 12.438 1 85.12 301 SER B N 1
ATOM 5214 C CA . SER B 1 301 ? 4.93 37.781 12.578 1 85.12 301 SER B CA 1
ATOM 5215 C C . SER B 1 301 ? 5.223 38.625 11.328 1 85.12 301 SER B C 1
ATOM 5217 O O . SER B 1 301 ? 6.152 38.312 10.578 1 85.12 301 SER B O 1
ATOM 5219 N N . ALA B 1 302 ? 4.406 39.656 11.094 1 83.44 302 ALA B N 1
ATOM 5220 C CA . ALA B 1 302 ? 4.633 40.562 9.969 1 83.44 302 ALA B CA 1
ATOM 5221 C C . ALA B 1 302 ? 6.016 41.188 10.055 1 83.44 302 ALA B C 1
ATOM 5223 O O . ALA B 1 302 ? 6.676 41.406 9.039 1 83.44 302 ALA B O 1
ATOM 5224 N N . GLN B 1 303 ? 6.422 41.5 11.266 1 84.88 303 GLN B N 1
ATOM 5225 C CA . GLN B 1 303 ? 7.719 42.125 11.461 1 84.88 303 GLN B CA 1
ATOM 5226 C C . GLN B 1 303 ? 8.852 41.25 10.961 1 84.88 303 GLN B C 1
ATOM 5228 O O . GLN B 1 303 ? 9.711 41.719 10.203 1 84.88 303 GLN B O 1
ATOM 5233 N N . VAL B 1 304 ? 8.789 40 11.336 1 91.38 304 VAL B N 1
ATOM 5234 C CA . VAL B 1 304 ? 9.836 39.062 10.93 1 91.38 304 VAL B CA 1
ATOM 5235 C C . VAL B 1 304 ? 9.781 38.875 9.414 1 91.38 304 VAL B C 1
ATOM 5237 O O . VAL B 1 304 ? 10.812 38.875 8.742 1 91.38 304 VAL B O 1
ATOM 5240 N N . ARG B 1 305 ? 8.633 38.75 8.914 1 91.81 305 ARG B N 1
ATOM 5241 C CA . ARG B 1 305 ? 8.453 38.531 7.484 1 91.81 305 ARG B CA 1
ATOM 5242 C C . ARG B 1 305 ? 9 39.719 6.684 1 91.81 305 ARG B C 1
ATOM 5244 O O . ARG B 1 305 ? 9.523 39.531 5.578 1 91.81 305 ARG B O 1
ATOM 5251 N N . ASP B 1 306 ? 8.836 40.875 7.266 1 91.5 306 ASP B N 1
ATOM 5252 C CA . ASP B 1 306 ? 9.266 42.094 6.57 1 91.5 306 ASP B CA 1
ATOM 5253 C C . ASP B 1 306 ? 10.781 42.281 6.691 1 91.5 306 ASP B C 1
ATOM 5255 O O . ASP B 1 306 ? 11.398 42.906 5.824 1 91.5 306 ASP B O 1
ATOM 5259 N N . LEU B 1 307 ? 11.367 41.781 7.695 1 93.62 307 LEU B N 1
ATOM 5260 C CA . LEU B 1 307 ? 12.758 42.094 7.992 1 93.62 307 LEU B CA 1
ATOM 5261 C C . LEU B 1 307 ? 13.68 40.969 7.492 1 93.62 307 LEU B C 1
ATOM 5263 O O . LEU B 1 307 ? 14.852 41.219 7.207 1 93.62 307 LEU B O 1
ATOM 5267 N N . PHE B 1 308 ? 13.109 39.719 7.43 1 96.81 308 PHE B N 1
ATOM 5268 C CA . PHE B 1 308 ? 13.992 38.594 7.16 1 96.81 308 PHE B CA 1
ATOM 5269 C C . PHE B 1 308 ? 13.391 37.656 6.113 1 96.81 308 PHE B C 1
ATOM 5271 O O . PHE B 1 308 ? 12.18 37.688 5.898 1 96.81 308 PHE B O 1
ATOM 5278 N N . THR B 1 309 ? 14.242 36.906 5.48 1 97.44 309 THR B N 1
ATOM 5279 C CA . THR B 1 309 ? 13.859 35.844 4.574 1 97.44 309 THR B CA 1
ATOM 5280 C C . THR B 1 309 ? 14.695 34.594 4.84 1 97.44 309 THR B C 1
ATOM 5282 O O . THR B 1 309 ? 15.773 34.656 5.43 1 97.44 309 THR B O 1
ATOM 5285 N N . ILE B 1 310 ? 14.102 33.531 4.488 1 98.06 310 ILE B N 1
ATOM 5286 C CA . ILE B 1 310 ? 14.828 32.25 4.586 1 98.06 310 ILE B CA 1
ATOM 5287 C C . ILE B 1 310 ? 14.914 31.594 3.207 1 98.06 310 ILE B C 1
ATOM 5289 O O . ILE B 1 310 ? 13.914 31.516 2.486 1 98.06 310 ILE B O 1
ATOM 5293 N N . ASP B 1 311 ? 16.109 31.172 2.826 1 98.12 311 ASP B N 1
ATOM 5294 C CA . ASP B 1 311 ? 16.266 30.438 1.57 1 98.12 311 ASP B CA 1
ATOM 5295 C C . ASP B 1 311 ? 15.688 29.031 1.672 1 98.12 311 ASP B C 1
ATOM 5297 O O . ASP B 1 311 ? 16.125 28.234 2.502 1 98.12 311 ASP B O 1
ATOM 5301 N N . PRO B 1 312 ? 14.766 28.719 0.868 1 98.25 312 PRO B N 1
ATOM 5302 C CA . PRO B 1 312 ? 14.102 27.422 0.998 1 98.25 312 PRO B CA 1
ATOM 5303 C C . PRO B 1 312 ? 15.039 26.25 0.739 1 98.25 312 PRO B C 1
ATOM 5305 O O . PRO B 1 312 ? 14.82 25.156 1.268 1 98.25 312 PRO B O 1
ATOM 5308 N N . GLY B 1 313 ? 16.031 26.375 0.005 1 97.88 313 GLY B N 1
ATOM 5309 C CA . GLY B 1 313 ? 16.938 25.281 -0.342 1 97.88 313 GLY B CA 1
ATOM 5310 C C . GLY B 1 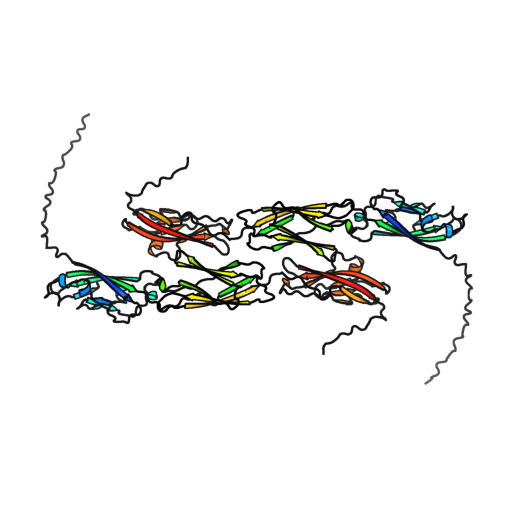313 ? 18.062 25.094 0.656 1 97.88 313 GLY B C 1
ATOM 5311 O O . GLY B 1 313 ? 18.438 23.969 0.97 1 97.88 313 GLY B O 1
ATOM 5312 N N . THR B 1 314 ? 18.516 26.25 1.222 1 97.69 314 THR B N 1
ATOM 5313 C CA . THR B 1 314 ? 19.734 26.172 2.01 1 97.69 314 THR B CA 1
ATOM 5314 C C . THR B 1 314 ? 19.438 26.391 3.49 1 97.69 314 THR B C 1
ATOM 5316 O O . THR B 1 314 ? 20.25 26.047 4.352 1 97.69 314 THR B O 1
ATOM 5319 N N . GLY B 1 315 ? 18.328 27.031 3.795 1 98.38 315 GLY B N 1
ATOM 5320 C CA . GLY B 1 315 ? 18 27.375 5.172 1 98.38 315 GLY B CA 1
ATOM 5321 C C . GLY B 1 315 ? 18.719 28.625 5.664 1 98.38 315 GLY B C 1
ATOM 5322 O O . GLY B 1 315 ? 18.672 28.938 6.852 1 98.38 315 GLY B O 1
ATOM 5323 N N . ARG B 1 316 ? 19.375 29.312 4.695 1 98.31 316 ARG B N 1
ATOM 5324 C CA . ARG B 1 316 ? 20.078 30.547 5.066 1 98.31 316 ARG B CA 1
ATOM 5325 C C . ARG B 1 316 ? 19.078 31.656 5.348 1 98.31 316 ARG B C 1
ATOM 5327 O O . ARG B 1 316 ? 18.094 31.828 4.621 1 98.31 316 ARG B O 1
ATOM 5334 N N . ILE B 1 317 ? 19.359 32.344 6.406 1 98.19 317 ILE B N 1
ATOM 5335 C CA . ILE B 1 317 ? 18.516 33.469 6.816 1 98.19 317 ILE B CA 1
ATOM 5336 C C . ILE B 1 317 ? 19.172 34.781 6.375 1 98.19 317 ILE B C 1
ATOM 5338 O O . ILE B 1 317 ? 20.359 35 6.648 1 98.19 317 ILE B O 1
ATOM 5342 N N . ARG B 1 318 ? 18.406 35.688 5.727 1 97.69 318 ARG B N 1
ATOM 5343 C CA . ARG B 1 318 ? 18.938 36.938 5.199 1 97.69 318 ARG B CA 1
ATOM 5344 C C . ARG B 1 318 ? 18.109 38.125 5.684 1 97.69 318 ARG B C 1
ATOM 5346 O O . ARG B 1 318 ? 16.922 37.969 5.988 1 97.69 318 ARG B O 1
ATOM 5353 N N . VAL B 1 319 ? 18.797 39.219 5.703 1 96 319 VAL B N 1
ATOM 5354 C CA . VAL B 1 319 ? 18.109 40.469 6.012 1 96 319 VAL B CA 1
ATOM 5355 C C . VAL B 1 319 ? 17.359 40.969 4.777 1 96 319 VAL B C 1
ATOM 5357 O O . VAL B 1 319 ? 17.953 41.094 3.693 1 96 319 VAL B O 1
ATOM 5360 N N . LYS B 1 320 ? 16.125 41.156 4.891 1 95.06 320 LYS B N 1
ATOM 5361 C CA . LYS B 1 320 ? 15.273 41.531 3.768 1 95.06 320 LYS B CA 1
ATOM 5362 C C . LYS B 1 320 ? 15.125 43.062 3.674 1 95.06 320 LYS B C 1
ATOM 5364 O O . LYS B 1 320 ? 14.969 43.594 2.58 1 95.06 320 LYS B O 1
ATOM 5369 N N . SER B 1 321 ? 15.086 43.75 4.824 1 91.75 321 SER B N 1
ATOM 5370 C CA . SER B 1 321 ? 14.914 45.188 4.875 1 91.75 321 SER B CA 1
ATOM 5371 C C . SER B 1 321 ? 15.82 45.812 5.922 1 91.75 321 SER B C 1
ATOM 5373 O O . SER B 1 321 ? 16.438 45.125 6.719 1 91.75 321 SER B O 1
ATOM 5375 N N . ASP B 1 322 ? 15.891 47.219 5.793 1 87.25 322 ASP B N 1
ATOM 5376 C CA . ASP B 1 322 ? 16.75 47.938 6.715 1 87.25 322 ASP B CA 1
ATOM 5377 C C . ASP B 1 322 ? 16.344 47.688 8.164 1 87.25 322 ASP B C 1
ATOM 5379 O O . ASP B 1 322 ? 15.156 47.812 8.5 1 87.25 322 ASP B O 1
ATOM 5383 N N . LEU B 1 323 ? 17.484 47.344 8.891 1 82.75 323 LEU B N 1
ATOM 5384 C CA . LEU B 1 323 ? 17.234 47.094 10.305 1 82.75 323 LEU B CA 1
ATOM 5385 C C . LEU B 1 323 ? 17.328 48.375 11.109 1 82.75 323 LEU B C 1
ATOM 5387 O O . LEU B 1 323 ? 18.406 48.938 11.297 1 82.75 323 LEU B O 1
ATOM 5391 N N . ARG B 1 324 ? 16.375 49.125 11.18 1 77.5 324 ARG B N 1
ATOM 5392 C CA . ARG B 1 324 ? 16.344 50.375 11.945 1 77.5 324 ARG B CA 1
ATOM 5393 C C . ARG B 1 324 ? 16.078 50.094 13.422 1 77.5 324 ARG B C 1
ATOM 5395 O O . ARG B 1 324 ? 15.125 50.625 13.992 1 77.5 324 ARG B O 1
ATOM 5402 N N . TYR B 1 325 ? 16.781 49.125 13.922 1 70 325 TYR B N 1
ATOM 5403 C CA . TYR B 1 325 ? 16.516 48.781 15.312 1 70 325 TYR B CA 1
ATOM 5404 C C . TYR B 1 325 ? 17.75 48.969 16.172 1 70 325 TYR B C 1
ATOM 5406 O O . TYR B 1 325 ? 18.875 48.812 15.68 1 70 325 TYR B O 1
ATOM 5414 N N . GLU B 1 326 ? 17.359 49.438 17.359 1 71.19 326 GLU B N 1
ATOM 5415 C CA . GLU B 1 326 ? 18.453 49.531 18.328 1 71.19 326 GLU B CA 1
ATOM 5416 C C . GLU B 1 326 ? 18.844 48.125 18.844 1 71.19 326 GLU B C 1
ATOM 5418 O O . GLU B 1 326 ? 18.016 47.219 18.891 1 71.19 326 GLU B O 1
ATOM 5423 N N . ALA B 1 327 ? 20.031 48.094 19.203 1 70.5 327 ALA B N 1
ATOM 5424 C CA . ALA B 1 327 ? 20.562 46.906 19.828 1 70.5 327 ALA B CA 1
ATOM 5425 C C . ALA B 1 327 ? 19.703 46.469 21.016 1 70.5 327 ALA B C 1
ATOM 5427 O O . ALA B 1 327 ? 19.25 47.312 21.781 1 70.5 327 ALA B O 1
ATOM 5428 N N . GLY B 1 328 ? 19.344 45.125 21.016 1 75.56 328 GLY B N 1
ATOM 5429 C CA . GLY B 1 328 ? 18.562 44.562 22.109 1 75.56 328 GLY B CA 1
ATOM 5430 C C . GLY B 1 328 ? 17.234 44 21.656 1 75.56 328 GLY B C 1
ATOM 5431 O O . GLY B 1 328 ? 16.641 43.156 22.344 1 75.56 328 GLY B O 1
ATOM 5432 N N . SER B 1 329 ? 16.859 44.438 20.469 1 86.38 329 SER B N 1
ATOM 5433 C CA . SER B 1 329 ? 15.602 43.906 19.969 1 86.38 329 SER B CA 1
ATOM 5434 C C . SER B 1 329 ? 15.719 42.438 19.625 1 86.38 329 SER B C 1
ATOM 5436 O O . SER B 1 329 ? 16.766 41.969 19.156 1 86.38 329 SER B O 1
ATOM 5438 N N . THR B 1 330 ? 14.758 41.688 20.031 1 91.5 330 THR B N 1
ATOM 5439 C CA . THR B 1 330 ? 14.727 40.25 19.766 1 91.5 330 THR B CA 1
ATOM 5440 C C . THR B 1 330 ? 13.453 39.844 19.016 1 91.5 330 THR B C 1
ATOM 5442 O O . THR B 1 330 ? 12.367 40.344 19.328 1 91.5 330 THR B O 1
ATOM 5445 N N . PHE B 1 331 ? 13.68 39.062 17.984 1 91.94 331 PHE B N 1
ATOM 5446 C CA . PHE B 1 331 ? 12.555 38.531 17.219 1 91.94 331 PHE B CA 1
ATOM 5447 C C . PHE B 1 331 ? 12.477 37.031 17.328 1 91.94 331 PHE B C 1
ATOM 5449 O O . PHE B 1 331 ? 13.453 36.312 17.078 1 91.94 331 PHE B O 1
ATOM 5456 N N . GLU B 1 332 ? 11.352 36.562 17.766 1 93.69 332 GLU B N 1
ATOM 5457 C CA . GLU B 1 332 ? 11.125 35.125 17.875 1 93.69 332 GLU B CA 1
ATOM 5458 C C . GLU B 1 332 ? 10.18 34.625 16.781 1 93.69 332 GLU B C 1
ATOM 5460 O O . GLU B 1 332 ? 9.195 35.281 16.469 1 93.69 332 GLU B O 1
ATOM 5465 N N . THR B 1 333 ? 10.555 33.5 16.188 1 95.56 333 THR B N 1
ATOM 5466 C CA . THR B 1 333 ? 9.703 32.906 15.172 1 95.56 333 THR B CA 1
ATOM 5467 C C . THR B 1 333 ? 9.938 31.391 15.102 1 95.56 333 THR B C 1
ATOM 5469 O O . THR B 1 333 ? 10.734 30.844 15.867 1 95.56 333 THR B O 1
ATOM 5472 N N . ILE B 1 334 ? 9.172 30.703 14.289 1 97.06 334 ILE B N 1
ATOM 5473 C CA . ILE B 1 334 ? 9.266 29.266 14.094 1 97.06 334 ILE B CA 1
ATOM 5474 C C . ILE B 1 334 ? 9.641 28.969 12.641 1 97.06 334 ILE B C 1
ATOM 5476 O O . ILE B 1 334 ? 9.102 29.578 11.719 1 97.06 334 ILE B O 1
ATOM 5480 N N . VAL B 1 335 ? 10.602 28.125 12.516 1 98.12 335 VAL B N 1
ATOM 5481 C CA . VAL B 1 335 ? 10.984 27.688 11.18 1 98.12 335 VAL B CA 1
ATOM 5482 C C . VAL B 1 335 ? 10.5 26.266 10.945 1 98.12 335 VAL B C 1
ATOM 5484 O O . VAL B 1 335 ? 10.453 25.453 11.867 1 98.12 335 VAL B O 1
ATOM 5487 N N . SER B 1 336 ? 10.172 26.016 9.703 1 98.12 336 SER B N 1
ATOM 5488 C CA . SER B 1 336 ? 9.695 24.703 9.305 1 98.12 336 SER B CA 1
ATOM 5489 C C . SER B 1 336 ? 10.625 24.062 8.273 1 98.12 336 SER B C 1
ATOM 5491 O O . SER B 1 336 ? 11.188 24.766 7.426 1 98.12 336 SER B O 1
ATOM 5493 N N . ALA B 1 337 ? 10.797 22.812 8.469 1 98.62 337 ALA B N 1
ATOM 5494 C CA . ALA B 1 337 ? 11.43 21.984 7.445 1 98.62 337 ALA B CA 1
ATOM 5495 C C . ALA B 1 337 ? 10.438 20.953 6.883 1 98.62 337 ALA B C 1
ATOM 5497 O O . ALA B 1 337 ? 9.836 20.188 7.637 1 98.62 337 ALA B O 1
ATOM 5498 N N . ASN B 1 338 ? 10.297 21.016 5.578 1 97.94 338 ASN B N 1
ATOM 5499 C CA . ASN B 1 338 ? 9.383 20.109 4.891 1 97.94 338 ASN B CA 1
ATOM 5500 C C . ASN B 1 338 ? 10.117 19.234 3.877 1 97.94 338 ASN B C 1
ATOM 5502 O O . ASN B 1 338 ? 11.008 19.703 3.172 1 97.94 338 ASN B O 1
ATOM 5506 N N . ASP B 1 339 ? 9.719 17.922 3.898 1 98.12 339 ASP B N 1
ATOM 5507 C CA . ASP B 1 339 ? 10.219 17.109 2.797 1 98.12 339 ASP B CA 1
ATOM 5508 C C . ASP B 1 339 ? 9.258 17.141 1.611 1 98.12 339 ASP B C 1
ATOM 5510 O O . ASP B 1 339 ? 8.219 17.797 1.665 1 98.12 339 ASP B O 1
ATOM 5514 N N . ALA B 1 340 ? 9.664 16.516 0.534 1 97.12 340 ALA B N 1
ATOM 5515 C CA . ALA B 1 340 ? 8.859 16.547 -0.685 1 97.12 340 ALA B CA 1
ATOM 5516 C C . ALA B 1 340 ? 8.188 15.195 -0.936 1 97.12 340 ALA B C 1
ATOM 5518 O O . ALA B 1 340 ? 7.996 14.797 -2.088 1 97.12 340 ALA B O 1
ATOM 5519 N N . GLY B 1 341 ? 7.941 14.453 0.136 1 95.25 341 GLY B N 1
ATOM 5520 C CA . GLY B 1 341 ? 7.25 13.188 -0.004 1 95.25 341 GLY B CA 1
ATOM 5521 C C . GLY B 1 341 ? 5.754 13.344 -0.208 1 95.25 341 GLY B C 1
ATOM 5522 O O . GLY B 1 341 ? 5.246 14.461 -0.29 1 95.25 341 GLY B O 1
ATOM 5523 N N . ASN B 1 342 ? 5.109 12.227 -0.325 1 86.69 342 ASN B N 1
ATOM 5524 C CA . ASN B 1 342 ? 3.656 12.195 -0.458 1 86.69 342 ASN B CA 1
ATOM 5525 C C . ASN B 1 342 ? 3.029 11.18 0.496 1 86.69 342 ASN B C 1
ATOM 5527 O O . ASN B 1 342 ? 3.107 9.969 0.264 1 86.69 342 ASN B O 1
ATOM 5531 N N . PRO B 1 343 ? 2.398 11.625 1.387 1 86.62 343 PRO B N 1
ATOM 5532 C CA . PRO B 1 343 ? 2.271 13.023 1.79 1 86.62 343 PRO B CA 1
ATOM 5533 C C . PRO B 1 343 ? 3.564 13.594 2.367 1 86.62 343 PRO B C 1
ATOM 5535 O O . PRO B 1 343 ? 4.41 12.836 2.859 1 86.62 343 PRO B O 1
ATOM 5538 N N . PRO B 1 344 ? 3.623 14.898 2.363 1 93.5 344 PRO B N 1
ATOM 5539 C CA . PRO B 1 344 ? 4.824 15.5 2.943 1 93.5 344 PRO B CA 1
ATOM 5540 C C . PRO B 1 344 ? 4.844 15.422 4.469 1 93.5 344 PRO B C 1
ATOM 5542 O O . PRO B 1 344 ? 3.787 15.398 5.102 1 93.5 344 PRO B O 1
ATOM 5545 N N . ARG B 1 345 ? 6.078 15.336 4.988 1 95.12 345 ARG B N 1
ATOM 5546 C CA . ARG B 1 345 ? 6.281 15.406 6.434 1 95.12 345 ARG B CA 1
ATOM 5547 C C . ARG B 1 345 ? 7.031 16.672 6.824 1 95.12 345 ARG B C 1
ATOM 5549 O O . ARG B 1 345 ? 7.789 17.219 6.02 1 95.12 345 ARG B O 1
ATOM 5556 N N . GLN B 1 346 ? 6.734 17.109 7.984 1 96.06 346 GLN B N 1
ATOM 5557 C CA . GLN B 1 346 ? 7.242 18.406 8.422 1 96.06 3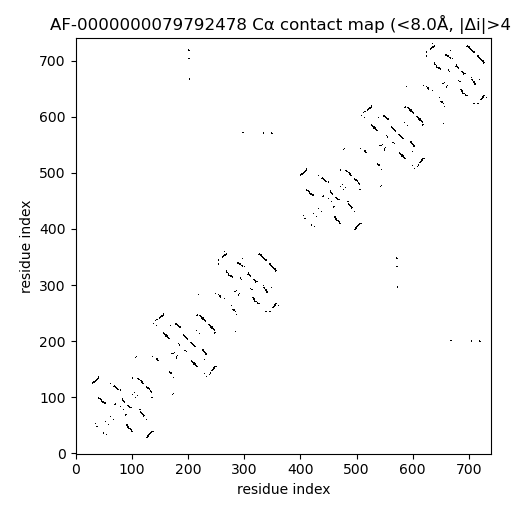46 GLN B CA 1
ATOM 5558 C C . GLN B 1 346 ? 7.789 18.328 9.844 1 96.06 346 GLN B C 1
ATOM 5560 O O . GLN B 1 346 ? 7.355 17.484 10.641 1 96.06 346 GLN B O 1
ATOM 5565 N N . SER B 1 347 ? 8.734 19.172 10.133 1 97.5 347 SER B N 1
ATOM 5566 C CA . SER B 1 347 ? 9.211 19.438 11.484 1 97.5 347 SER B CA 1
ATOM 5567 C C . SER B 1 347 ? 9.414 20.938 11.711 1 97.5 347 SER B C 1
ATOM 5569 O O . SER B 1 347 ? 9.391 21.719 10.766 1 97.5 347 SER B O 1
ATOM 5571 N N . GLN B 1 348 ? 9.492 21.328 12.977 1 98.06 348 GLN B N 1
ATOM 5572 C CA . GLN B 1 348 ? 9.633 22.75 13.312 1 98.06 348 GLN B CA 1
ATOM 5573 C C . GLN B 1 348 ? 10.727 22.953 14.359 1 98.06 348 GLN B C 1
ATOM 5575 O O . GLN B 1 348 ? 11.055 22.031 15.109 1 98.06 348 GLN B O 1
ATOM 5580 N N . ALA B 1 349 ? 11.258 24.109 14.336 1 98.25 349 ALA B N 1
ATOM 5581 C CA . ALA B 1 349 ? 12.234 24.547 15.336 1 98.25 349 ALA B CA 1
ATOM 5582 C C . ALA B 1 349 ? 12.047 26.031 15.672 1 98.25 349 ALA B C 1
ATOM 5584 O O . ALA B 1 349 ? 11.461 26.781 14.898 1 98.25 349 ALA B O 1
ATOM 5585 N N . PHE B 1 350 ? 12.547 26.391 16.844 1 97.88 350 PHE B N 1
ATOM 5586 C CA . PHE B 1 350 ? 12.508 27.797 17.25 1 97.88 350 PHE B CA 1
ATOM 5587 C C . PHE B 1 350 ? 13.672 28.562 16.641 1 97.88 350 PHE B C 1
ATOM 5589 O O . PHE B 1 350 ? 14.789 28.062 16.578 1 97.88 350 PHE B O 1
ATOM 5596 N N . LEU B 1 351 ? 13.375 29.75 16.203 1 97.81 351 LEU B N 1
ATOM 5597 C CA . LEU B 1 351 ? 14.391 30.672 15.703 1 97.81 351 LEU B CA 1
ATOM 5598 C C . LEU B 1 351 ? 14.312 32 16.422 1 97.81 351 LEU B C 1
ATOM 5600 O O . LEU B 1 351 ? 13.258 32.656 16.422 1 97.81 351 LEU B O 1
ATOM 5604 N N . VAL B 1 352 ? 15.383 32.344 17.047 1 97.25 352 VAL B N 1
ATOM 5605 C CA . VAL B 1 352 ? 15.469 33.625 17.734 1 97.25 352 VAL B CA 1
ATOM 5606 C C . VAL B 1 352 ? 16.531 34.5 17.062 1 97.25 352 VAL B C 1
ATOM 5608 O O . VAL B 1 352 ? 17.703 34.125 16.984 1 97.25 352 VAL B O 1
ATOM 5611 N N . LEU B 1 353 ? 16.062 35.625 16.547 1 95.56 353 LEU B N 1
ATOM 5612 C CA . LEU B 1 353 ? 16.953 36.594 15.945 1 95.56 353 LEU B CA 1
ATOM 5613 C C . LEU B 1 353 ? 17.219 37.781 16.906 1 95.56 353 LEU B C 1
ATOM 5615 O O . LEU B 1 353 ? 16.297 38.531 17.234 1 95.56 353 LEU B O 1
ATOM 5619 N N . LYS B 1 354 ? 18.453 37.906 17.297 1 93.75 354 LYS B N 1
ATOM 5620 C CA . LYS B 1 354 ? 18.828 38.938 18.266 1 93.75 354 LYS B CA 1
ATOM 5621 C C . LYS B 1 354 ? 19.688 40.031 17.609 1 93.75 354 LYS B C 1
ATOM 5623 O O . LYS B 1 354 ? 20.781 39.75 17.141 1 93.75 354 LYS B O 1
ATOM 5628 N N . ILE B 1 355 ? 19.125 41.25 17.625 1 92.31 355 ILE B N 1
ATOM 5629 C CA . ILE B 1 355 ? 19.891 42.375 17.078 1 92.31 355 ILE B CA 1
ATOM 5630 C C . ILE B 1 355 ? 21 42.781 18.047 1 92.31 355 ILE B C 1
ATOM 5632 O O . ILE B 1 355 ? 20.75 43.031 19.234 1 92.31 355 ILE B O 1
ATOM 5636 N N . VAL B 1 356 ? 22.203 42.719 17.547 1 91.19 356 VAL B N 1
ATOM 5637 C CA . VAL B 1 356 ? 23.344 43 18.406 1 91.19 356 VAL B CA 1
ATOM 5638 C C . VAL B 1 356 ? 24.109 44.219 17.844 1 91.19 356 VAL B C 1
ATOM 5640 O O . VAL B 1 356 ? 24.016 44.531 16.656 1 91.19 356 VAL B O 1
ATOM 5643 N N . ASP B 1 357 ? 24.859 44.938 18.703 1 85.69 357 ASP B N 1
ATOM 5644 C CA . ASP B 1 357 ? 25.688 46.094 18.297 1 85.69 357 ASP B CA 1
ATOM 5645 C C . ASP B 1 357 ? 26.922 45.625 17.547 1 85.69 357 ASP B C 1
ATOM 5647 O O . ASP B 1 357 ? 27.422 44.5 17.781 1 85.69 357 ASP B O 1
ATOM 5651 N N . VAL B 1 358 ? 27.312 46.25 16.422 1 72.81 358 VAL B N 1
ATOM 5652 C CA . VAL B 1 358 ? 28.5 45.938 15.641 1 72.81 358 VAL B CA 1
ATOM 5653 C C . VAL B 1 358 ? 29.703 45.781 16.562 1 72.81 358 VAL B C 1
ATOM 5655 O O . VAL B 1 358 ? 30.578 44.938 16.344 1 72.81 358 VAL B O 1
ATOM 5658 N N . GLY B 1 359 ? 29.953 46.438 17.5 1 61.88 359 GLY B N 1
ATOM 5659 C CA . GLY B 1 359 ? 31.156 46.25 18.312 1 61.88 359 GLY B CA 1
ATOM 5660 C C . GLY B 1 359 ? 31.141 45 19.141 1 61.88 359 GLY B C 1
ATOM 5661 O O . GLY B 1 359 ? 32.188 44.562 19.625 1 61.88 359 GLY B O 1
ATOM 5662 N N . ASN B 1 360 ? 30.062 44.344 19.453 1 54.69 360 ASN B N 1
ATOM 5663 C CA . ASN B 1 360 ? 29.969 43.219 20.359 1 54.69 360 ASN B CA 1
ATOM 5664 C C . ASN B 1 360 ? 29.781 41.906 19.594 1 54.69 360 ASN B C 1
ATOM 5666 O O . ASN B 1 360 ? 29.297 40.938 20.156 1 54.69 360 ASN B O 1
ATOM 5670 N N . THR B 1 361 ? 29.891 41.781 18.406 1 50.66 361 THR B N 1
ATOM 5671 C CA . THR B 1 361 ? 29.672 40.531 17.688 1 50.66 361 THR B CA 1
ATOM 5672 C C . THR B 1 361 ? 30.828 39.562 17.906 1 50.66 361 THR B C 1
ATOM 5674 O O . THR B 1 361 ? 31.984 39.906 17.625 1 50.66 361 THR B O 1
ATOM 5677 N N . ALA B 1 362 ? 30.609 38.594 18.734 1 47.84 362 ALA B N 1
ATOM 5678 C CA . ALA B 1 362 ? 31.703 37.625 18.938 1 47.84 362 ALA B CA 1
ATOM 5679 C C . ALA B 1 362 ? 32.219 37.094 17.609 1 47.84 362 ALA B C 1
ATOM 5681 O O . ALA B 1 362 ? 31.438 36.844 16.688 1 47.84 362 ALA B O 1
ATOM 5682 N N . PRO B 1 363 ? 33.469 36.938 17.344 1 42 363 PRO B N 1
ATOM 5683 C CA . PRO B 1 363 ? 34.062 36.375 16.125 1 42 363 PRO B CA 1
ATOM 5684 C C . PRO B 1 363 ? 33.562 34.969 15.836 1 42 363 PRO B C 1
ATOM 5686 O O . PRO B 1 363 ? 33.375 34.156 16.766 1 42 363 PRO B O 1
ATOM 5689 N N . ARG B 1 364 ? 32.594 34.75 14.914 1 41.94 364 ARG B N 1
ATOM 5690 C CA . ARG B 1 364 ? 32.281 33.375 14.516 1 41.94 364 ARG B CA 1
ATOM 5691 C C . ARG B 1 364 ? 33.562 32.562 14.312 1 41.94 364 ARG B C 1
ATOM 5693 O O . ARG B 1 364 ? 34.438 32.938 13.531 1 41.94 364 ARG B O 1
ATOM 5700 N N . VAL B 1 365 ? 33.906 31.75 15.297 1 36.19 365 VAL B N 1
ATOM 5701 C CA . VAL B 1 365 ? 35.031 30.844 15.18 1 36.19 365 VAL B CA 1
ATOM 5702 C C . VAL B 1 365 ? 34.719 29.75 14.156 1 36.19 365 VAL B C 1
ATOM 5704 O O . VAL B 1 365 ? 33.75 28.984 14.336 1 36.19 365 VAL B O 1
ATOM 5707 N N . SER B 1 366 ? 34.75 30.031 12.867 1 37.06 366 SER B N 1
ATOM 5708 C CA . SER B 1 366 ? 34.75 28.953 11.875 1 37.06 366 SER B CA 1
ATOM 5709 C C . SER B 1 366 ? 35.781 27.891 12.211 1 37.06 366 SER B C 1
ATOM 5711 O O . SER B 1 366 ? 36.969 28.188 12.281 1 37.06 366 SER B O 1
ATOM 5713 N N . VAL B 1 367 ? 35.375 26.938 13.016 1 35.53 367 VAL B N 1
ATOM 5714 C CA . VAL B 1 367 ? 36.25 25.812 13.273 1 35.53 367 VAL B CA 1
ATOM 5715 C C . VAL B 1 367 ? 36.469 25 11.992 1 35.53 367 VAL B C 1
ATOM 5717 O O . VAL B 1 367 ? 35.5 24.438 11.453 1 35.53 367 VAL B O 1
ATOM 5720 N N . SER B 1 368 ? 37.406 25.5 11.148 1 34.5 368 SER B N 1
ATOM 5721 C CA . SER B 1 368 ? 37.906 24.688 10.039 1 34.5 368 SER B CA 1
ATOM 5722 C C . SER B 1 368 ? 38.531 23.391 10.539 1 34.5 368 SER B C 1
ATOM 5724 O O . SER B 1 368 ? 39.406 23.422 11.414 1 34.5 368 SER B O 1
ATOM 5726 N N . PRO B 1 369 ? 37.75 22.312 10.5 1 36.56 369 PRO B N 1
ATOM 5727 C CA . PRO B 1 369 ? 38.469 21.078 10.805 1 36.56 369 PRO B CA 1
ATOM 5728 C C . PRO B 1 369 ? 39.781 20.938 10.031 1 36.56 369 PRO B C 1
ATOM 5730 O O . PRO B 1 369 ? 39.844 21.328 8.859 1 36.56 369 PRO B O 1
ATOM 5733 N N . ILE B 1 370 ? 40.875 20.938 10.742 1 30.09 370 ILE B N 1
ATOM 5734 C CA . ILE B 1 370 ? 42.125 20.422 10.156 1 30.09 370 ILE B CA 1
ATOM 5735 C C . ILE B 1 370 ? 41.969 18.938 9.82 1 30.09 370 ILE B C 1
ATOM 5737 O O . ILE B 1 370 ? 41.406 18.172 10.617 1 30.09 370 ILE B O 1
#

=== Feature glossary ===
Legend for the data blocks above and below:

— What the protein is —

The amino-acid sequence is the protein's primary structure: the linear order of residues from the N-terminus to the C-terminus, written in one-letter code. Everything else here — the 3D coordinates, the secondary structure, the domain annotations — is ultimately a consequence of this string.

Database cross-references. InterPro integrates a dozen domain/family signature databases into unified entries with residue-range hits. GO terms attach function/process/location labels with evidence codes. CATH codes position the fold in a four-level structural taxonomy. Organism is the NCBI-taxonomy species name.

— Where its atoms are —

The mmCIF block holds the 3D Cartesian coordinates of each backbone atom (N, Cα, C, O) in ångströms. mmCIF is the PDB's canonical archive format — a tagged-loop text representation of the atomic model.

The six renders are orthographic views along the three Cartesian axes in both directions. Representation (cartoon, sticks, or surface) and color scheme (sequence-rainbow or by-chain) vary across proteins so the training set covers all the common visualization conventions.

— Local backbone conformation —

Secondary structure is the local, repeating backbone conformation. DSSP classifies it into eight states by reading the hydrogen-bond network: three helix types (H, G, I), two β types (E, B), two non-regular types (T, S), and unstructured coil (-).

SS3 is a coarse helix/strand/coil call (letters a/b/c) made by the P-SEA algorithm from inter-Cα distances and dihedrals. It is less detailed than DSSP but needs only Cα positions.

Backbone dihedral angles. Every residue except chain termini has a φ (preceding-C → N → Cα → C) and a ψ (N → Cα → C → next-N). They are reported in degrees following the IUPAC sign convention. Secondary structure is essentially a statement about which (φ, ψ) basin each residue occupies.

— Global shape and packing —

The geometric summary reports three shape descriptors. Rg (radius of gyration) measures how spread out the Cα atoms are about their centre of mass; compact globular proteins have small Rg, elongated or unfolded ones large. Cα contacts (<8 Å, |i−j|>4) count long-range residue pairs in spatial proximity — high for tightly packed folds, near zero for rods or random coil. The bounding-box extents give the protein's footprint along x, y, z in Å.

Solvent accessibility: the surface area of each residue that a 1.4 Å water probe can touch, in Å². When only backbone atoms are present the absolute values are lower than full-atom SASA (side chains contribute most of the area) and are flagged as backbone-only.

Plot images: a contact map (which residues are close in 3D, as an N×N binary image), a Ramachandran scatter (backbone torsion angles, revealing secondary-structure composition at a glance), and — for AlphaFold structures — a PAE heatmap (pairwise prediction confidence).

— Structural neighborhood —

Foldseek's 3Di representation compresses backbone geometry into a per-residue letter drawn from a learned twenty-state alphabet. It captures the tertiary interaction pattern around each residue — which residues are packed against it in space, regardless of where they are in sequence.

Structural nearest neighbors (via Foldseek easy-search vs the PDB). Reported per hit: target PDB id, E-value, and alignment TM-score. A TM-score above ~0.5 is the conventional threshold for 'same fold'.

— Confidence and disorder —

pLDDT (predicted Local Distance Difference Test) is AlphaFold's per-residue confidence score, ranging from 0 to 100. Values above 90 indicate high confidence (typically well-packed cores); 70–90 is confident; 50–70 low confidence; below 50 usually means the region is disordered or the prediction is unreliable there. AlphaFold stores pLDDT in the mmCIF B-factor column.

For experimental (PDB) structures, the B-factor (temperature factor) quantifies the positional spread of each atom in the crystal — a combination of thermal vibration and static disorder — in units of Å². High B-factors mark flexible loops or poorly resolved regions; low B-factors mark the rigid, well-ordered core.

Predicted Aligned Error (PAE) is an AlphaFold confidence matrix: entry (i, j) is the expected error in the position of residue j, in ångströms, when the prediction is superimposed on the true structure at residue i. Low PAE within a block of residues means that block is internally rigid and well-predicted; high PAE between two blocks means their relative placement is uncertain even if each block individually is confident.